Protein AF-0000000085034088 (afdb_homodimer)

pLDDT: mean 93.65, std 6.43, range [59.09, 98.88]

Radius of gyration: 24.44 Å; Cα contacts (8 Å, |Δi|>4): 1075; chains: 2; bounding box: 48×72×60 Å

Secondary structure (DSSP, 8-state):
-EEEEEEEEEETTEEEEEEEEEE-TT-EEEEE--TTSSHHHHHHHHHTSS--SS--EEETTEEGGGS-HHHHHHHEEEE-S----SS--BHHHHHHGGGGGGS-TTPPP-HHHHHHHHHHHHHTT-GGGTTSBGGG--HHHHHHHHHHHHHTT--SEEEESSTTTT--HHHHHHHHHHHHHHHHHH--EEEEEES-HHHHHHH-SEEEEEETTEEEEEE-HHHH--HHHHHHHHT--EEEEEETTEEEEEE--/-EEEEEEEEEETTEEEEEEEEEE-TT-EEEEE--TTSSHHHHHHHHHTSS--SS--EEETTEEGGGS-HHHHHHHEEEE-S-----S--BHHHHHHGGGGGGS-TTPPP-HHHHHHHHHHHHHTT-GGGTTSBGGG--HHHHHHHHHHHHHTT--SEEEESSTTTT--HHHHHHHHHHHHHHHHHH--EEEEEES-HHHHHHH-SEEEEEETTEEEEEE-HHHH--HHHHHHHHT--EEEEEETTEEEEEE--

Organism: Pyrobaculum neutrophilum (strain DSM 2338 / JCM 9278 / NBRC 100436 / V24Sta) (NCBI:txid444157)

Foldseek 3Di:
DKWFFFFWDDDDPAIAGGATDGFFFLFEEEAEFDPPLCQVVVLCCQLPVGPTPDQGMDDPRHRLNVDDNLVSLLAEFEDADDDDDPDFDQLLVLLLCLCVSVDDPPDDDDPVSSVLLLVLCVLLPNSVSRGGTLVPDDLLRNLSSSQSSSCSSVHQEYEEEASCPPHDDVSLCSNLVSVSVCSNVSRHTYYYYDHDLQSNQVRGQKYFYGGRNYTPDIGGSVVQDAQVNCCVRVVFGWHWDDDPNTIDIGHDD/DKWFFQFWDDDDPAIAGGATDGFFFLFEEEAEFDPPLCQVVVLCCQLPVGPTPDQGMDDPRHRLNVDPNLVSLLAEFEDADDDDDPDFDQLLVLLLCLCVSVDDPPDDDDPVSSVLLLVLCVLLPNSVSRGGTLVPDDLLRNLSSSVSSSCSSVHQEYEEEASCPPHDDVSLCSNLVSVSVCSNVSRHTYYYYDHDLQSNQVRGQKYFYGGRNYTPDIGGSVVQDAQVNCCVRVVFGWHWDDDPNTIDIGHDD

Structure (mmCIF, N/CA/C/O backbone):
data_AF-0000000085034088-model_v1
#
loop_
_entity.id
_entity.type
_entity.pdbx_description
1 polymer 'ABC transporter related'
#
loop_
_atom_site.group_PDB
_atom_site.id
_atom_site.type_symbol
_atom_site.label_atom_id
_atom_site.label_alt_id
_atom_site.label_comp_id
_atom_site.label_asym_id
_atom_site.label_entity_id
_atom_site.label_seq_id
_atom_site.pdbx_PDB_ins_code
_atom_site.Cartn_x
_atom_site.Cartn_y
_atom_site.Cartn_z
_atom_site.occupancy
_atom_site.B_iso_or_equiv
_atom_site.auth_seq_id
_atom_site.auth_comp_id
_atom_site.auth_asym_id
_atom_site.auth_atom_id
_atom_site.pdbx_PDB_model_num
ATOM 1 N N . MET A 1 1 ? -2.65 24.438 17.75 1 92.06 1 MET A N 1
ATOM 2 C CA . MET A 1 1 ? -3.754 23.484 17.859 1 92.06 1 MET A CA 1
ATOM 3 C C . MET A 1 1 ? -4.715 23.641 16.688 1 92.06 1 MET A C 1
ATOM 5 O O . MET A 1 1 ? -5.078 24.75 16.312 1 92.06 1 MET A O 1
ATOM 9 N N . LEU A 1 2 ? -4.977 22.578 15.992 1 97.88 2 LEU A N 1
ATOM 10 C CA . LEU A 1 2 ? -5.996 22.531 14.945 1 97.88 2 LEU A CA 1
ATOM 11 C C . LEU A 1 2 ? -7.34 22.078 15.516 1 97.88 2 LEU A C 1
ATOM 13 O O . LEU A 1 2 ? -7.414 21.078 16.219 1 97.88 2 LEU A O 1
ATOM 17 N N . GLU A 1 3 ? -8.383 22.875 15.227 1 98.38 3 GLU A N 1
ATOM 18 C CA . GLU A 1 3 ? -9.734 22.531 15.641 1 98.38 3 GLU A CA 1
ATOM 19 C C . GLU A 1 3 ? -10.695 22.516 14.453 1 98.38 3 GLU A C 1
ATOM 21 O O . GLU A 1 3 ? -10.734 23.484 13.68 1 98.38 3 GLU A O 1
ATOM 26 N N . VAL A 1 4 ? -11.352 21.469 14.297 1 98.25 4 VAL A N 1
ATOM 27 C CA . VAL A 1 4 ? -12.422 21.328 13.32 1 98.25 4 VAL A CA 1
ATOM 28 C C . VAL A 1 4 ? -13.758 21.141 14.031 1 98.25 4 VAL A C 1
ATOM 30 O O . VAL A 1 4 ? -13.922 20.219 14.828 1 98.25 4 VAL A O 1
ATOM 33 N N . LYS A 1 5 ? -14.695 22.031 13.758 1 97.5 5 LYS A N 1
ATOM 34 C CA . LYS A 1 5 ? -15.969 22.016 14.484 1 97.5 5 LYS A CA 1
ATOM 35 C C . LYS A 1 5 ? -17.141 21.875 13.516 1 97.5 5 LYS A C 1
ATOM 37 O O . LYS A 1 5 ? -17.562 22.844 12.891 1 97.5 5 LYS A O 1
ATOM 42 N N . GLY A 1 6 ? -17.641 20.719 13.477 1 97.31 6 GLY A N 1
ATOM 43 C CA . GLY A 1 6 ? -18.875 20.484 12.727 1 97.31 6 GLY A CA 1
ATOM 44 C C . GLY A 1 6 ? -18.719 20.688 11.234 1 97.31 6 GLY A C 1
ATOM 45 O O . GLY A 1 6 ? -19.516 21.375 10.602 1 97.31 6 GLY A O 1
ATOM 46 N N . LEU A 1 7 ? -17.672 20.188 10.664 1 97.62 7 LEU A N 1
ATOM 47 C CA . LEU A 1 7 ? -17.422 20.344 9.242 1 97.62 7 LEU A CA 1
ATOM 48 C C . LEU A 1 7 ? -18.484 19.641 8.406 1 97.62 7 LEU A C 1
ATOM 50 O O . LEU A 1 7 ? -18.719 18.453 8.578 1 97.62 7 LEU A O 1
ATOM 54 N N . GLU A 1 8 ? -19.156 20.375 7.605 1 97.25 8 GLU A N 1
ATOM 55 C CA . GLU A 1 8 ? -20.172 19.891 6.672 1 97.25 8 GLU A CA 1
ATOM 56 C C . GLU A 1 8 ? -19.812 20.25 5.234 1 97.25 8 GLU A C 1
ATOM 58 O O . GLU A 1 8 ? -19.453 21.406 4.953 1 97.25 8 GLU A O 1
ATOM 63 N N . PHE A 1 9 ? -19.922 19.266 4.395 1 96.12 9 PHE A N 1
ATOM 64 C CA . PHE A 1 9 ? -19.625 19.453 2.979 1 96.12 9 PHE A CA 1
ATOM 65 C C . PHE A 1 9 ? -20.375 18.438 2.127 1 96.12 9 PHE A C 1
ATOM 67 O O . PHE A 1 9 ? -20.578 17.297 2.543 1 96.12 9 PHE A O 1
ATOM 74 N N . SER A 1 10 ? -20.844 18.922 0.983 1 94.06 10 SER A N 1
ATOM 75 C CA . SER A 1 10 ? -21.531 18 0.082 1 94.06 10 SER A CA 1
ATOM 76 C C . SER A 1 10 ? -21.062 18.188 -1.359 1 94.06 10 SER A C 1
ATOM 78 O O . SER A 1 10 ? -20.797 19.312 -1.784 1 94.06 10 SER A O 1
ATOM 80 N N . TYR A 1 11 ? -20.875 17.141 -2.008 1 88.19 11 TYR A N 1
ATOM 81 C CA . TYR A 1 11 ? -20.609 17.109 -3.443 1 88.19 11 TYR A CA 1
ATOM 82 C C . TYR A 1 11 ? -21.328 15.922 -4.094 1 88.19 11 TYR A C 1
ATOM 84 O O . TYR A 1 11 ? -21.031 14.766 -3.783 1 88.19 11 TYR A O 1
ATOM 92 N N . GLY A 1 12 ? -22.172 16.25 -5.051 1 89.25 12 GLY A N 1
ATOM 93 C CA . GLY A 1 12 ? -23.016 15.211 -5.598 1 89.25 12 GLY A CA 1
ATOM 94 C C . GLY A 1 12 ? -23.781 14.438 -4.531 1 89.25 12 GLY A C 1
ATOM 95 O O . GLY A 1 12 ? -24.484 15.039 -3.719 1 89.25 12 GLY A O 1
ATOM 96 N N . GLU A 1 13 ? -23.469 13.047 -4.543 1 89.81 13 GLU A N 1
ATOM 97 C CA . GLU A 1 13 ? -24.156 12.188 -3.59 1 89.81 13 GLU A CA 1
ATOM 98 C C . GLU A 1 13 ? -23.328 11.977 -2.33 1 89.81 13 GLU A C 1
ATOM 100 O O . GLU A 1 13 ? -23.797 11.375 -1.361 1 89.81 13 GLU A O 1
ATOM 105 N N . PHE A 1 14 ? -22.203 12.477 -2.32 1 91.31 14 PHE A N 1
ATOM 106 C CA . PHE A 1 14 ? -21.328 12.273 -1.177 1 91.31 14 PHE A CA 1
ATOM 107 C C . PHE A 1 14 ? -21.406 13.445 -0.208 1 91.31 14 PHE A C 1
ATOM 109 O O . PHE A 1 14 ? -21.438 14.609 -0.629 1 91.31 14 PHE A O 1
ATOM 116 N N . THR A 1 15 ? -21.5 13.141 1.17 1 95.31 15 THR A N 1
ATOM 117 C CA . THR A 1 15 ? -21.656 14.188 2.18 1 95.31 15 THR A CA 1
ATOM 118 C C . THR A 1 15 ? -20.719 13.93 3.363 1 95.31 15 THR A C 1
ATOM 120 O O . THR A 1 15 ? -20.578 12.781 3.801 1 95.31 15 THR A O 1
ATOM 123 N N . ILE A 1 16 ? -20.031 14.906 3.744 1 96.5 16 ILE A N 1
ATOM 124 C CA . ILE A 1 16 ? -19.359 14.953 5.043 1 96.5 16 ILE A CA 1
ATOM 125 C C . ILE A 1 16 ? -20.297 15.547 6.086 1 96.5 16 ILE A C 1
ATOM 127 O O . ILE A 1 16 ? -20.844 16.641 5.891 1 96.5 16 ILE A O 1
ATOM 131 N N . SER A 1 17 ? -20.453 14.797 7.176 1 96.31 17 SER A N 1
ATOM 132 C CA . SER A 1 17 ? -21.5 15.195 8.109 1 96.31 17 SER A CA 1
ATOM 133 C C . SER A 1 17 ? -20.938 15.422 9.508 1 96.31 17 SER A C 1
ATOM 135 O O . SER A 1 17 ? -20.734 14.469 10.266 1 96.31 17 SER A O 1
ATOM 137 N N . GLY A 1 18 ? -20.781 16.703 9.859 1 95.94 18 GLY A N 1
ATOM 138 C CA . GLY A 1 18 ? -20.562 17.141 11.234 1 95.94 18 GLY A CA 1
ATOM 139 C C . GLY A 1 18 ? -19.25 16.641 11.812 1 95.94 18 GLY A C 1
ATOM 140 O O . GLY A 1 18 ? -19.188 16.188 12.961 1 95.94 18 GLY A O 1
ATOM 141 N N . VAL A 1 19 ? -18.234 16.656 11.062 1 97.19 19 VAL A N 1
ATOM 142 C CA . VAL A 1 19 ? -16.938 16.172 11.508 1 97.19 19 VAL A CA 1
ATOM 143 C C . VAL A 1 19 ? -16.344 17.141 12.531 1 97.19 19 VAL A C 1
ATOM 145 O O . VAL A 1 19 ? -16.281 18.359 12.281 1 97.19 19 VAL A O 1
ATOM 148 N N . THR A 1 20 ? -16 16.656 13.727 1 98.25 20 THR A N 1
ATOM 149 C CA . THR A 1 20 ? -15.469 17.469 14.828 1 98.25 20 THR A CA 1
ATOM 150 C C . THR A 1 20 ? -14.289 16.75 15.492 1 98.25 20 THR A C 1
ATOM 152 O O . THR A 1 20 ? -14.398 15.586 15.875 1 98.25 20 THR A O 1
ATOM 155 N N . PHE A 1 21 ? -13.203 17.391 15.555 1 98.19 21 PHE A N 1
ATOM 156 C CA . PHE A 1 21 ? -12.031 16.891 16.266 1 98.19 21 PHE A CA 1
ATOM 157 C C . PHE A 1 21 ? -10.984 17.984 16.422 1 98.19 21 PHE A C 1
ATOM 159 O O . PHE A 1 21 ? -11.164 19.109 15.922 1 98.19 21 PHE A O 1
ATOM 166 N N . SER A 1 22 ? -9.938 17.703 17.141 1 98.44 22 SER A N 1
ATOM 167 C CA . SER A 1 22 ? -8.82 18.625 17.297 1 98.44 22 SER A CA 1
ATOM 168 C C . SER A 1 22 ? -7.488 17.875 17.25 1 98.44 22 SER A C 1
ATOM 170 O O . SER A 1 22 ? -7.438 16.656 17.453 1 98.44 22 SER A O 1
ATOM 172 N N . VAL A 1 23 ? -6.492 18.562 16.938 1 98.56 23 VAL A N 1
ATOM 173 C CA . VAL A 1 23 ? -5.117 18.078 16.938 1 98.56 23 VAL A CA 1
ATOM 174 C C . VAL A 1 23 ? -4.223 19.062 17.672 1 98.56 23 VAL A C 1
ATOM 176 O O . VAL A 1 23 ? -4.152 20.25 17.312 1 98.56 23 VAL A O 1
ATOM 179 N N . GLY A 1 24 ? -3.549 18.578 18.656 1 98.19 24 GLY A N 1
ATOM 180 C CA . GLY A 1 24 ? -2.715 19.438 19.469 1 98.19 24 GLY A CA 1
ATOM 181 C C . GLY A 1 24 ? -1.344 19.688 18.875 1 98.19 24 GLY A C 1
ATOM 182 O O . GLY A 1 24 ? -0.958 19.047 17.906 1 98.19 24 GLY A O 1
ATOM 183 N N . LYS A 1 25 ? -0.638 20.672 19.531 1 97.38 25 LYS A N 1
ATOM 184 C CA . LYS A 1 25 ? 0.746 20.938 19.141 1 97.38 25 LYS A CA 1
ATOM 185 C C . LYS A 1 25 ? 1.624 19.703 19.375 1 97.38 25 LYS A C 1
ATOM 187 O O . LYS A 1 25 ? 1.52 19.062 20.422 1 97.38 25 LYS A O 1
ATOM 192 N N . GLY A 1 26 ? 2.412 19.375 18.359 1 97.75 26 GLY A N 1
ATOM 193 C CA . GLY A 1 26 ? 3.316 18.25 18.484 1 97.75 26 GLY A CA 1
ATOM 194 C C . GLY A 1 26 ? 2.607 16.906 18.406 1 97.75 26 GLY A C 1
ATOM 195 O O . GLY A 1 26 ? 3.23 15.859 18.594 1 97.75 26 GLY A O 1
ATOM 196 N N . GLU A 1 27 ? 1.315 16.953 18.156 1 98.44 27 GLU A N 1
ATOM 197 C CA . GLU A 1 27 ? 0.504 15.742 18.094 1 98.44 27 GLU A CA 1
ATOM 198 C C . GLU A 1 27 ? 0.376 15.25 16.656 1 98.44 27 GLU A C 1
ATOM 200 O O . GLU A 1 27 ? 0.223 16.047 15.727 1 98.44 27 GLU A O 1
ATOM 205 N N . VAL A 1 28 ? 0.498 13.953 16.453 1 98.69 28 VAL A N 1
ATOM 206 C CA . VAL A 1 28 ? 0.235 13.328 15.164 1 98.69 28 VAL A CA 1
ATOM 207 C C . VAL A 1 28 ? -1.131 12.641 15.195 1 98.69 28 VAL A C 1
ATOM 209 O O . VAL A 1 28 ? -1.329 11.664 15.922 1 98.69 28 VAL A O 1
ATOM 212 N N . ALA A 1 29 ? -2.057 13.156 14.43 1 98.88 29 ALA A N 1
ATOM 213 C CA . ALA A 1 29 ? -3.377 12.555 14.273 1 98.88 29 ALA A CA 1
ATOM 214 C C . ALA A 1 29 ? -3.539 11.938 12.883 1 98.88 29 ALA A C 1
ATOM 216 O O . ALA A 1 29 ? -2.998 12.453 11.906 1 98.88 29 ALA A O 1
ATOM 217 N N . VAL A 1 30 ? -4.309 10.844 12.836 1 98.81 30 VAL A N 1
ATOM 218 C CA . VAL A 1 30 ? -4.535 10.148 11.57 1 98.81 30 VAL A CA 1
ATOM 219 C C . VAL A 1 30 ? -6.035 10.047 11.297 1 98.81 30 VAL A C 1
ATOM 221 O O . VAL A 1 30 ? -6.797 9.602 12.164 1 98.81 30 VAL A O 1
ATOM 224 N N . LEU A 1 31 ? -6.465 10.609 10.164 1 98.75 31 LEU A N 1
ATOM 225 C CA . LEU A 1 31 ? -7.75 10.195 9.609 1 98.75 31 LEU A CA 1
ATOM 226 C C . LEU A 1 31 ? -7.668 8.797 9.023 1 98.75 31 LEU A C 1
ATOM 228 O O . LEU A 1 31 ? -7.004 8.578 8.008 1 98.75 31 LEU A O 1
ATOM 232 N N . LEU A 1 32 ? -8.352 7.848 9.641 1 98.62 32 LEU A N 1
ATOM 233 C CA . LEU A 1 32 ? -8.281 6.441 9.258 1 98.62 32 LEU A CA 1
ATOM 234 C C . LEU A 1 32 ? -9.602 5.98 8.641 1 98.62 32 LEU A C 1
ATOM 236 O O . LEU A 1 32 ? -10.672 6.297 9.148 1 98.62 32 LEU A O 1
ATOM 240 N N . GLY A 1 33 ? -9.57 5.262 7.613 1 97.5 33 GLY A N 1
ATOM 241 C CA . GLY A 1 33 ? -10.734 4.715 6.941 1 97.5 33 GLY A CA 1
ATOM 242 C C . GLY A 1 33 ? -10.422 4.156 5.566 1 97.5 33 GLY A C 1
ATOM 243 O O . GLY A 1 33 ? -9.32 4.34 5.051 1 97.5 33 GLY A O 1
ATOM 244 N N . PRO A 1 34 ? -11.352 3.477 4.973 1 96.19 34 PRO A N 1
ATOM 245 C CA . PRO A 1 34 ? -11.141 2.916 3.637 1 96.19 34 PRO A CA 1
ATOM 246 C C . PRO A 1 34 ? -11.125 3.984 2.545 1 96.19 34 PRO A C 1
ATOM 248 O O . PRO A 1 34 ? -11.383 5.16 2.824 1 96.19 34 PRO A O 1
ATOM 251 N N . ASN A 1 35 ? -10.711 3.531 1.359 1 93.25 35 ASN A N 1
ATOM 252 C CA . ASN A 1 35 ? -10.805 4.445 0.225 1 93.25 35 ASN A CA 1
ATOM 253 C C . ASN A 1 35 ? -12.242 4.902 -0.012 1 93.25 35 ASN A C 1
ATOM 255 O O . ASN A 1 35 ? -13.172 4.109 0.115 1 93.25 35 ASN A O 1
ATOM 259 N N . GLY A 1 36 ? -12.43 6.125 -0.262 1 92.56 36 GLY A N 1
ATOM 260 C CA . GLY A 1 36 ? -13.742 6.668 -0.559 1 92.56 36 GLY A CA 1
ATOM 261 C C . GLY A 1 36 ? -14.508 7.09 0.682 1 92.56 36 GLY A C 1
ATOM 262 O O . GLY A 1 36 ? -15.648 7.547 0.588 1 92.56 36 GLY A O 1
ATOM 263 N N . SER A 1 37 ? -13.898 7.023 1.816 1 96 37 SER A N 1
ATOM 264 C CA . SER A 1 37 ? -14.609 7.312 3.055 1 96 37 SER A CA 1
ATOM 265 C C . SER A 1 37 ? -14.742 8.812 3.279 1 96 37 SER A C 1
ATOM 267 O O . SER A 1 37 ? -15.523 9.258 4.125 1 96 37 SER A O 1
ATOM 269 N N . GLY A 1 38 ? -13.961 9.602 2.605 1 96.31 38 GLY A N 1
ATOM 270 C CA . GLY A 1 38 ? -14.055 11.047 2.725 1 96.31 38 GLY A CA 1
ATOM 271 C C . GLY A 1 38 ? -12.82 11.68 3.328 1 96.31 38 GLY A C 1
ATOM 272 O O . GLY A 1 38 ? -12.758 12.898 3.512 1 96.31 38 GLY A O 1
ATOM 273 N N . LYS A 1 39 ? -11.781 10.914 3.621 1 97.44 39 LYS A N 1
ATOM 274 C CA . LYS A 1 39 ? -10.586 11.406 4.293 1 97.44 39 LYS A CA 1
ATOM 275 C C . LYS A 1 39 ? -9.961 12.562 3.525 1 97.44 39 LYS A C 1
ATOM 277 O O . LYS A 1 39 ? -9.688 13.625 4.098 1 97.44 39 LYS A O 1
ATOM 282 N N . THR A 1 40 ? -9.766 12.375 2.207 1 96.12 40 THR A N 1
ATOM 283 C CA . THR A 1 40 ? -9.172 13.391 1.35 1 96.12 40 THR A CA 1
ATOM 284 C C . THR A 1 40 ? -10.07 14.625 1.281 1 96.12 40 THR A C 1
ATOM 286 O O . THR A 1 40 ? -9.578 15.758 1.319 1 96.12 40 THR A O 1
ATOM 289 N N . THR A 1 41 ? -11.367 14.43 1.207 1 96.38 41 THR A N 1
ATOM 290 C CA . THR A 1 41 ? -12.328 15.531 1.177 1 96.38 41 THR A CA 1
ATOM 291 C C . THR A 1 41 ? -12.25 16.344 2.461 1 96.38 41 THR A C 1
ATOM 293 O O . THR A 1 41 ? -12.234 17.578 2.418 1 96.38 41 THR A O 1
ATOM 296 N N . ILE A 1 42 ? -12.164 15.641 3.568 1 97.75 42 ILE A N 1
ATOM 297 C CA . ILE A 1 42 ? -12.062 16.312 4.859 1 97.75 42 ILE A CA 1
ATOM 298 C C . ILE A 1 42 ? -10.781 17.141 4.906 1 97.75 42 ILE A C 1
ATOM 300 O O . ILE A 1 42 ? -10.812 18.312 5.281 1 97.75 42 ILE A O 1
ATOM 304 N N . LEU A 1 43 ? -9.672 16.578 4.488 1 97.12 43 LEU A N 1
ATOM 305 C CA . LEU A 1 43 ? -8.383 17.25 4.512 1 97.12 43 LEU A CA 1
ATOM 306 C C . LEU A 1 43 ? -8.414 18.5 3.625 1 97.12 43 LEU A C 1
ATOM 308 O O . LEU A 1 43 ? -7.957 19.562 4.035 1 97.12 43 LEU A O 1
ATOM 312 N N . LYS A 1 44 ? -8.977 18.406 2.445 1 95.94 44 LYS A N 1
ATOM 313 C CA . LYS A 1 44 ? -9.07 19.516 1.506 1 95.94 44 LYS A CA 1
ATOM 314 C C . LYS A 1 44 ? -9.992 20.609 2.043 1 95.94 44 LYS A C 1
ATOM 316 O O . LYS A 1 44 ? -9.742 21.797 1.833 1 95.94 44 LYS A O 1
ATOM 321 N N . ALA A 1 45 ? -11.055 20.188 2.684 1 96.62 45 ALA A N 1
ATOM 322 C CA . ALA A 1 45 ? -11.969 21.156 3.293 1 96.62 45 ALA A CA 1
ATOM 323 C C . ALA A 1 45 ? -11.281 21.922 4.422 1 96.62 45 ALA A C 1
ATOM 325 O O . ALA A 1 45 ? -11.477 23.125 4.559 1 96.62 45 ALA A O 1
ATOM 326 N N . ILE A 1 46 ? -10.523 21.188 5.168 1 97.06 46 ILE A N 1
ATOM 327 C CA . ILE A 1 46 ? -9.781 21.828 6.25 1 97.06 46 ILE A CA 1
ATOM 328 C C . ILE A 1 46 ? -8.812 22.859 5.672 1 97.06 46 ILE A C 1
ATOM 330 O O . ILE A 1 46 ? -8.766 24 6.137 1 97.06 46 ILE A O 1
ATOM 334 N N . TYR A 1 47 ? -8.109 22.484 4.676 1 94.81 47 TYR A N 1
ATOM 335 C CA . TYR A 1 47 ? -7.105 23.359 4.082 1 94.81 47 TYR A CA 1
ATOM 336 C C . TYR A 1 47 ? -7.754 24.516 3.342 1 94.81 47 TYR A C 1
ATOM 338 O O . TYR A 1 47 ? -7.117 25.547 3.105 1 94.81 47 TYR A O 1
ATOM 346 N N . GLY A 1 48 ? -8.992 24.344 2.883 1 93.75 48 GLY A N 1
ATOM 347 C CA . GLY A 1 48 ? -9.734 25.406 2.217 1 93.75 48 GLY A CA 1
ATOM 348 C C . GLY A 1 48 ? -9.758 25.25 0.706 1 93.75 48 GLY A C 1
ATOM 349 O O . GLY A 1 48 ? -10.156 26.172 -0.007 1 93.75 48 GLY A O 1
ATOM 350 N N . LEU A 1 49 ? -9.273 24.141 0.219 1 92.81 49 LEU A N 1
ATOM 351 C CA . LEU A 1 49 ? -9.391 23.859 -1.208 1 92.81 49 LEU A CA 1
ATOM 352 C C . LEU A 1 49 ? -10.836 23.547 -1.585 1 92.81 49 LEU A C 1
ATOM 354 O O . LEU A 1 49 ? -11.227 23.703 -2.744 1 92.81 49 LEU A O 1
ATOM 358 N N . LEU A 1 50 ? -11.562 22.984 -0.65 1 93.5 50 LEU A N 1
ATOM 359 C CA . LEU A 1 50 ? -13.008 22.812 -0.732 1 93.5 50 LEU A CA 1
ATOM 360 C C . LEU A 1 50 ? -13.711 23.688 0.3 1 93.5 50 LEU A C 1
ATOM 362 O O . LEU A 1 50 ? -13.242 23.828 1.43 1 93.5 50 LEU A O 1
ATOM 366 N N . LYS A 1 51 ? -14.82 24.266 -0.031 1 91.56 51 LYS A N 1
ATOM 367 C CA . LYS A 1 51 ? -15.508 25.203 0.848 1 91.56 51 LYS A CA 1
ATOM 368 C C . LYS A 1 51 ? -16.625 24.516 1.616 1 91.56 51 LYS A C 1
ATOM 370 O O . LYS A 1 51 ? -17.656 24.156 1.038 1 91.56 51 LYS A O 1
ATOM 375 N N . PRO A 1 52 ? -16.453 24.359 2.859 1 93.12 52 PRO A N 1
ATOM 376 C CA . PRO A 1 52 ? -17.531 23.812 3.664 1 93.12 52 PRO A CA 1
ATOM 377 C C . PRO A 1 52 ? -18.734 24.75 3.766 1 93.12 52 PRO A C 1
ATOM 379 O O . PRO A 1 52 ? -18.656 25.906 3.34 1 93.12 52 PRO A O 1
ATOM 382 N N . ARG A 1 53 ? -19.812 24.25 4.309 1 89.94 53 ARG A N 1
ATOM 383 C CA . ARG A 1 53 ? -21.047 25 4.438 1 89.94 53 ARG A CA 1
ATOM 384 C C . ARG A 1 53 ? -20.859 26.219 5.336 1 89.94 53 ARG A C 1
ATOM 386 O O . ARG A 1 53 ? -21.438 27.281 5.082 1 89.94 53 ARG A O 1
ATOM 393 N N . ALA A 1 54 ? -20.094 26.047 6.402 1 91.12 54 ALA A N 1
ATOM 394 C CA . ALA A 1 54 ? -19.781 27.125 7.348 1 91.12 54 ALA A CA 1
ATOM 395 C C . ALA A 1 54 ? -18.328 27.062 7.781 1 91.12 54 ALA A C 1
ATOM 397 O O . ALA A 1 54 ? -17.656 26.047 7.625 1 91.12 54 ALA A O 1
ATOM 398 N N . ARG A 1 55 ? -17.906 28.234 8.203 1 92 55 ARG A N 1
ATOM 399 C CA . ARG A 1 55 ? -16.578 28.25 8.789 1 92 55 ARG A CA 1
ATOM 400 C C . ARG A 1 55 ? -16.5 27.344 10.016 1 92 55 ARG A C 1
ATOM 402 O O . ARG A 1 55 ? -17.375 27.406 10.883 1 92 55 ARG A O 1
ATOM 409 N N . CYS A 1 56 ? -15.516 26.469 10.016 1 96 56 CYS A N 1
ATOM 410 C CA . CYS A 1 56 ? -15.531 25.469 11.078 1 96 56 CYS A CA 1
ATOM 411 C C . CYS A 1 56 ? -14.109 25.031 11.422 1 96 56 CYS A C 1
ATOM 413 O O . CYS A 1 56 ? -13.922 24.047 12.148 1 96 56 CYS A O 1
ATOM 415 N N . VAL A 1 57 ? -13.117 25.672 10.891 1 97.88 57 VAL A N 1
ATOM 416 C CA . VAL A 1 57 ? -11.734 25.281 11.125 1 97.88 57 VAL A CA 1
ATOM 417 C C . VAL A 1 57 ? -10.992 26.422 11.836 1 97.88 57 VAL A C 1
ATOM 419 O O . VAL A 1 57 ? -11.031 27.562 11.391 1 97.88 57 VAL A O 1
ATOM 422 N N . TYR A 1 58 ? -10.328 26.062 12.867 1 97.62 58 TYR A N 1
ATOM 423 C CA . TYR A 1 58 ? -9.602 27.047 13.68 1 97.62 58 TYR A CA 1
ATOM 424 C C . TYR A 1 58 ? -8.172 26.578 13.945 1 97.62 58 TYR A C 1
ATOM 426 O O . TYR A 1 58 ? -7.938 25.391 14.18 1 97.62 58 TYR A O 1
ATOM 434 N N . VAL A 1 59 ? -7.246 27.469 13.914 1 97 59 VAL A N 1
ATOM 435 C CA . VAL A 1 59 ? -5.852 27.234 14.273 1 97 59 VAL A CA 1
ATOM 436 C C . VAL A 1 59 ? -5.426 28.203 15.375 1 97 59 VAL A C 1
ATOM 438 O O . VAL A 1 59 ? -5.48 29.422 15.188 1 97 59 VAL A O 1
ATOM 441 N N . ASP A 1 60 ? -5.098 27.672 16.438 1 94.06 60 ASP A N 1
ATOM 442 C CA . ASP A 1 60 ? -4.777 28.453 17.625 1 94.06 60 ASP A CA 1
ATOM 443 C C . ASP A 1 60 ? -5.887 29.453 17.938 1 94.06 60 ASP A C 1
ATOM 445 O O . ASP A 1 60 ? -5.625 30.641 18.172 1 94.06 60 ASP A O 1
ATOM 449 N N . GLY A 1 61 ? -7.07 28.984 17.719 1 92.38 61 GLY A N 1
ATOM 450 C CA . GLY A 1 61 ? -8.234 29.766 18.109 1 92.38 61 GLY A CA 1
ATOM 451 C C . GLY A 1 61 ? -8.703 30.719 17.016 1 92.38 61 GLY A C 1
ATOM 452 O O . GLY A 1 61 ? -9.805 31.266 17.094 1 92.38 61 GLY A O 1
ATOM 453 N N . ALA A 1 62 ? -7.871 30.969 16.078 1 93.19 62 ALA A N 1
ATOM 454 C CA . ALA A 1 62 ? -8.219 31.891 15 1 93.19 62 ALA A CA 1
ATOM 455 C C . ALA A 1 62 ? -8.945 31.172 13.867 1 93.19 62 ALA A C 1
ATOM 457 O O . ALA A 1 62 ? -8.594 30.047 13.516 1 93.19 62 ALA A O 1
ATOM 458 N N . ASP A 1 63 ? -9.922 31.859 13.32 1 95.62 63 ASP A N 1
ATOM 459 C CA . ASP A 1 63 ? -10.68 31.312 12.195 1 95.62 63 ASP A CA 1
ATOM 460 C C . ASP A 1 63 ? -9.789 31.141 10.969 1 95.62 63 ASP A C 1
ATOM 462 O O . ASP A 1 63 ? -9.445 32.125 10.305 1 95.62 63 ASP A O 1
ATOM 466 N N . PHE A 1 64 ? -9.508 29.938 10.648 1 95.88 64 PHE A N 1
ATOM 467 C CA . PHE A 1 64 ? -8.57 29.594 9.578 1 95.88 64 PHE A CA 1
ATOM 468 C C . PHE A 1 64 ? -9.156 29.938 8.219 1 95.88 64 PHE A C 1
ATOM 470 O O . PHE A 1 64 ? -8.461 30.469 7.348 1 95.88 64 PHE A O 1
ATOM 477 N N . HIS A 1 65 ? -10.406 29.75 8.008 1 93.69 65 HIS A N 1
ATOM 478 C CA . HIS A 1 65 ? -11.055 29.906 6.711 1 93.69 65 HIS A CA 1
ATOM 479 C C . HIS A 1 65 ? -11.266 31.375 6.379 1 93.69 65 HIS A C 1
ATOM 481 O O . HIS A 1 65 ? -11.523 31.734 5.227 1 93.69 65 HIS A O 1
ATOM 487 N N . SER A 1 66 ? -11.195 32.219 7.336 1 93.19 66 SER A N 1
ATOM 488 C CA . SER A 1 66 ? -11.398 33.656 7.098 1 93.19 66 SER A CA 1
ATOM 489 C C . SER A 1 66 ? -10.125 34.312 6.574 1 93.19 66 SER A C 1
ATOM 491 O O . SER A 1 66 ? -10.164 35.406 6.059 1 93.19 66 SER A O 1
ATOM 493 N N . LEU A 1 67 ? -9.047 33.594 6.707 1 92.31 67 LEU A N 1
ATOM 494 C CA . LEU A 1 67 ? -7.758 34.156 6.293 1 92.31 67 LEU A CA 1
ATOM 495 C C . LEU A 1 67 ? -7.605 34.094 4.777 1 92.31 67 LEU A C 1
ATOM 497 O O . LEU A 1 67 ? -8.102 33.156 4.133 1 92.31 67 LEU A O 1
ATOM 501 N N . PRO A 1 68 ? -6.898 35.125 4.25 1 89.5 68 PRO A N 1
ATOM 502 C CA . PRO A 1 68 ? -6.523 35 2.84 1 89.5 68 PRO A CA 1
ATOM 503 C C . PRO A 1 68 ? -5.633 33.781 2.578 1 89.5 68 PRO A C 1
ATOM 505 O O . PRO A 1 68 ? -4.93 33.312 3.479 1 89.5 68 PRO A O 1
ATOM 508 N N . PHE A 1 69 ? -5.676 33.312 1.381 1 86.06 69 PHE A N 1
ATOM 509 C CA . PHE A 1 69 ? -4.965 32.094 1.001 1 86.06 69 PHE A CA 1
ATOM 510 C C . PHE A 1 69 ? -3.482 32.219 1.334 1 86.06 69 PHE A C 1
ATOM 512 O O . PHE A 1 69 ? -2.873 31.25 1.815 1 86.06 69 PHE A O 1
ATOM 519 N N . ARG A 1 70 ? -2.914 33.344 1.114 1 87.69 70 ARG A N 1
ATOM 520 C CA . ARG A 1 70 ? -1.497 33.562 1.387 1 87.69 70 ARG A CA 1
ATOM 521 C C . ARG A 1 70 ? -1.174 33.312 2.855 1 87.69 70 ARG A C 1
ATOM 523 O O . ARG A 1 70 ? -0.177 32.656 3.172 1 87.69 70 ARG A O 1
ATOM 530 N N . ARG A 1 71 ? -2.006 33.781 3.693 1 90 71 ARG A N 1
ATOM 531 C CA . ARG A 1 71 ? -1.799 33.594 5.125 1 90 71 ARG A CA 1
ATOM 532 C C . ARG A 1 71 ? -2.072 32.125 5.539 1 90 71 ARG A C 1
ATOM 534 O O . ARG A 1 71 ? -1.344 31.578 6.355 1 90 71 ARG A O 1
ATOM 541 N N . ARG A 1 72 ? -3.08 31.5 4.984 1 90.81 72 ARG A N 1
ATOM 542 C CA . ARG A 1 72 ? -3.396 30.094 5.27 1 90.81 72 ARG A CA 1
ATOM 543 C C . ARG A 1 72 ? -2.232 29.188 4.902 1 90.81 72 ARG A C 1
ATOM 545 O O . ARG A 1 72 ? -1.885 28.281 5.66 1 90.81 72 ARG A O 1
ATOM 552 N N . SER A 1 73 ? -1.645 29.5 3.793 1 89.81 73 SER A N 1
ATOM 553 C CA . SER A 1 73 ? -0.557 28.672 3.287 1 89.81 73 SER A CA 1
ATOM 554 C C . SER A 1 73 ? 0.691 28.812 4.152 1 89.81 73 SER A C 1
ATOM 556 O O . SER A 1 73 ? 1.56 27.938 4.145 1 89.81 73 SER A O 1
ATOM 558 N N . GLN A 1 74 ? 0.798 29.844 4.859 1 90.69 74 GLN A N 1
ATOM 559 C CA . GLN A 1 74 ? 1.903 30.047 5.793 1 90.69 74 GLN A CA 1
ATOM 560 C C . GLN A 1 74 ? 1.644 29.312 7.113 1 90.69 74 GLN A C 1
ATOM 562 O O . GLN A 1 74 ? 2.578 28.844 7.762 1 90.69 74 GLN A O 1
ATOM 567 N N . LEU A 1 75 ? 0.406 29.266 7.438 1 93.75 75 LEU A N 1
ATOM 568 C CA . LEU A 1 75 ? 0.018 28.703 8.719 1 93.75 75 LEU A CA 1
ATOM 569 C C . LEU A 1 75 ? -0.079 27.172 8.633 1 93.75 75 LEU A C 1
ATOM 571 O O . LEU A 1 75 ? 0.16 26.484 9.617 1 93.75 75 LEU A O 1
ATOM 575 N N . ALA A 1 76 ? -0.483 26.703 7.449 1 95.88 76 ALA A N 1
ATOM 576 C CA . ALA A 1 76 ? -0.669 25.266 7.266 1 95.88 76 ALA A CA 1
ATOM 577 C C . ALA A 1 76 ? 0.038 24.781 6.008 1 95.88 76 ALA A C 1
ATOM 579 O O . ALA A 1 76 ? -0.164 25.328 4.922 1 95.88 76 ALA A O 1
ATOM 580 N N . GLY A 1 77 ? 0.928 23.781 6.219 1 95.88 77 GLY A N 1
ATOM 581 C CA . GLY A 1 77 ? 1.479 23.078 5.074 1 95.88 77 GLY A CA 1
ATOM 582 C C . GLY A 1 77 ? 0.592 21.938 4.59 1 95.88 77 GLY A C 1
ATOM 583 O O . GLY A 1 77 ? 0.001 21.219 5.391 1 95.88 77 GLY A O 1
ATOM 584 N N . TYR A 1 78 ? 0.46 21.844 3.275 1 95.06 78 TYR A N 1
ATOM 585 C CA . TYR A 1 78 ? -0.349 20.797 2.658 1 95.06 78 TYR A CA 1
ATOM 586 C C . TYR A 1 78 ? 0.47 19.984 1.656 1 95.06 78 TYR A C 1
ATOM 588 O O . TYR A 1 78 ? 1.126 20.562 0.781 1 95.06 78 TYR A O 1
ATOM 596 N N . VAL A 1 79 ? 0.494 18.672 1.882 1 95.81 79 VAL A N 1
ATOM 597 C CA . VAL A 1 79 ? 1.139 17.75 0.946 1 95.81 79 VAL A CA 1
ATOM 598 C C . VAL A 1 79 ? 0.102 16.797 0.361 1 95.81 79 VAL A C 1
ATOM 600 O O . VAL A 1 79 ? -0.405 15.914 1.061 1 95.81 79 VAL A O 1
ATOM 603 N N . PRO A 1 80 ? -0.185 16.844 -0.968 1 93.69 80 PRO A N 1
ATOM 604 C CA . PRO A 1 80 ? -1.181 15.977 -1.597 1 93.69 80 PRO A CA 1
ATOM 605 C C . PRO A 1 80 ? -0.644 14.578 -1.879 1 93.69 80 PRO A C 1
ATOM 607 O O . PRO A 1 80 ? 0.562 14.344 -1.767 1 93.69 80 PRO A O 1
ATOM 610 N N . GLN A 1 81 ? -1.54 13.617 -2.111 1 84.12 81 GLN A N 1
ATOM 611 C CA . GLN A 1 81 ? -1.196 12.227 -2.395 1 84.12 81 GLN A CA 1
ATOM 612 C C . GLN A 1 81 ? -0.353 12.117 -3.662 1 84.12 81 GLN A C 1
ATOM 614 O O . GLN A 1 81 ? 0.65 11.398 -3.688 1 84.12 81 GLN A O 1
ATOM 619 N N . SER A 1 82 ? -0.794 12.57 -4.809 1 73.19 82 SER A N 1
ATOM 620 C CA . SER A 1 82 ? -0.069 12.453 -6.07 1 73.19 82 SER A CA 1
ATOM 621 C C . SER A 1 82 ? 0.69 13.734 -6.395 1 73.19 82 SER A C 1
ATOM 623 O O . SER A 1 82 ? 0.207 14.828 -6.121 1 73.19 82 SER A O 1
ATOM 625 N N . HIS A 1 83 ? 2.014 13.484 -6.598 1 66.44 83 HIS A N 1
ATOM 626 C CA . HIS A 1 83 ? 2.764 14.617 -7.121 1 66.44 83 HIS A CA 1
ATOM 627 C C . HIS A 1 83 ? 3.762 14.172 -8.188 1 66.44 83 HIS A C 1
ATOM 629 O O . HIS A 1 83 ? 4.508 13.211 -7.98 1 66.44 83 HIS A O 1
ATOM 635 N N . HIS A 1 84 ? 3.535 14.5 -9.414 1 65.06 84 HIS A N 1
ATOM 636 C CA . HIS A 1 84 ? 4.559 14.219 -10.414 1 65.06 84 HIS A CA 1
ATOM 637 C C . HIS A 1 84 ? 5.184 15.5 -10.945 1 65.06 84 HIS A C 1
ATOM 639 O O . HIS A 1 84 ? 4.52 16.281 -11.633 1 65.06 84 HIS A O 1
ATOM 645 N N . PRO A 1 85 ? 6.301 15.758 -10.414 1 64.44 85 PRO A N 1
ATOM 646 C CA . PRO A 1 85 ? 6.883 16.953 -11.039 1 64.44 85 PRO A CA 1
ATOM 647 C C . PRO A 1 85 ? 7.344 16.688 -12.477 1 64.44 85 PRO A C 1
ATOM 649 O O . PRO A 1 85 ? 8.008 15.688 -12.742 1 64.44 85 PRO A O 1
ATOM 652 N N . PRO A 1 86 ? 6.961 17.469 -13.43 1 59.09 86 PRO A N 1
ATOM 653 C CA . PRO A 1 86 ? 7.238 17.219 -14.852 1 59.09 86 PRO A CA 1
ATOM 654 C C . PRO A 1 86 ? 8.695 17.469 -15.219 1 59.09 86 PRO A C 1
ATOM 656 O O . PRO A 1 86 ? 9.18 16.953 -16.219 1 59.09 86 PRO A O 1
ATOM 659 N N . PHE A 1 87 ? 9.492 18.297 -14.5 1 69.62 87 PHE A N 1
ATOM 660 C CA . PHE A 1 87 ? 10.805 18.703 -14.977 1 69.62 87 PHE A CA 1
ATOM 661 C C . PHE A 1 87 ? 11.891 18.312 -13.984 1 69.62 87 PHE A C 1
ATOM 663 O O . PHE A 1 87 ? 11.625 18.203 -12.781 1 69.62 87 PHE A O 1
ATOM 670 N N . PRO A 1 88 ? 13.125 18.047 -14.445 1 82.62 88 PRO A N 1
ATOM 671 C CA . PRO A 1 88 ? 14.258 17.594 -13.625 1 82.62 88 PRO A CA 1
ATOM 672 C C . PRO A 1 88 ? 14.867 18.719 -12.797 1 82.62 88 PRO A C 1
ATOM 674 O O . PRO A 1 88 ? 16.062 19.016 -12.938 1 82.62 88 PRO A O 1
ATOM 677 N N . TYR A 1 89 ? 14.211 19.375 -11.922 1 89.25 89 TYR A N 1
ATOM 678 C CA . TYR A 1 89 ? 14.742 20.344 -10.969 1 89.25 89 TYR A CA 1
ATOM 679 C C . TYR A 1 89 ? 15.547 19.641 -9.883 1 89.25 89 TYR A C 1
ATOM 681 O O . TYR A 1 89 ? 15.336 18.453 -9.602 1 89.25 89 TYR A O 1
ATOM 689 N N . ARG A 1 90 ? 16.578 20.547 -9.453 1 95.12 90 ARG A N 1
ATOM 690 C CA . ARG A 1 90 ? 17.266 20.031 -8.273 1 95.12 90 ARG A CA 1
ATOM 691 C C . ARG A 1 90 ? 16.312 19.953 -7.082 1 95.12 90 ARG A C 1
ATOM 693 O O . ARG A 1 90 ? 15.383 20.75 -6.973 1 95.12 90 ARG A O 1
ATOM 700 N N . VAL A 1 91 ? 16.453 19 -6.172 1 96.56 91 VAL A N 1
ATOM 701 C CA . VAL A 1 91 ? 15.664 18.828 -4.961 1 96.56 91 VAL A CA 1
ATOM 702 C C . VAL A 1 91 ? 15.555 20.141 -4.207 1 96.56 91 VAL A C 1
ATOM 704 O O . VAL A 1 91 ? 14.461 20.562 -3.826 1 96.56 91 VAL A O 1
ATOM 707 N N . ILE A 1 92 ? 16.703 20.828 -4.055 1 96.69 92 ILE A N 1
ATOM 708 C CA . ILE A 1 92 ? 16.719 22.062 -3.273 1 96.69 92 ILE A CA 1
ATOM 709 C C . ILE A 1 92 ? 15.859 23.125 -3.961 1 96.69 92 ILE A C 1
ATOM 711 O O . ILE A 1 92 ? 15.188 23.922 -3.293 1 96.69 92 ILE A O 1
ATOM 715 N N . ASP A 1 93 ? 15.828 23.156 -5.273 1 94.94 93 ASP A N 1
ATOM 716 C CA . ASP A 1 93 ? 15.008 24.109 -6.023 1 94.94 93 ASP A CA 1
ATOM 717 C C . ASP A 1 93 ? 13.523 23.844 -5.797 1 94.94 93 ASP A C 1
ATOM 719 O O . ASP A 1 93 ? 12.734 24.781 -5.664 1 94.94 93 ASP A O 1
ATOM 723 N N . VAL A 1 94 ? 13.18 22.594 -5.707 1 93.31 94 VAL A N 1
ATOM 724 C CA . VAL A 1 94 ? 11.789 22.219 -5.453 1 93.31 94 VAL A CA 1
ATOM 725 C C . VAL A 1 94 ? 11.367 22.703 -4.066 1 93.31 94 VAL A C 1
ATOM 727 O O . VAL A 1 94 ? 10.305 23.297 -3.906 1 93.31 94 VAL A O 1
ATOM 730 N N . VAL A 1 95 ? 12.203 22.484 -3.104 1 95.62 95 VAL A N 1
ATOM 731 C CA . VAL A 1 95 ? 11.891 22.859 -1.729 1 95.62 95 VAL A CA 1
ATOM 732 C C . VAL A 1 95 ? 11.758 24.375 -1.627 1 95.62 95 VAL A C 1
ATOM 734 O O . VAL A 1 95 ? 10.836 24.875 -0.973 1 95.62 95 VAL A O 1
ATOM 737 N N . VAL A 1 96 ? 12.586 25.078 -2.344 1 95.12 96 VAL A N 1
ATOM 738 C CA . VAL A 1 96 ? 12.617 26.531 -2.281 1 95.12 96 VAL A CA 1
ATOM 739 C C . VAL A 1 96 ? 11.312 27.109 -2.834 1 95.12 96 VAL A C 1
ATOM 741 O O . VAL A 1 96 ? 10.875 28.172 -2.412 1 95.12 96 VAL A O 1
ATOM 744 N N . THR A 1 97 ? 10.695 26.406 -3.744 1 92.06 97 THR A N 1
ATOM 745 C CA . THR A 1 97 ? 9.43 26.875 -4.289 1 92.06 97 THR A CA 1
ATOM 746 C C . THR A 1 97 ? 8.367 26.984 -3.197 1 92.06 97 THR A C 1
ATOM 748 O O . THR A 1 97 ? 7.344 27.641 -3.377 1 92.06 97 THR A O 1
ATOM 751 N N . GLY A 1 98 ? 8.57 26.328 -2.131 1 92.62 98 GLY A N 1
ATOM 752 C CA . GLY A 1 98 ? 7.645 26.391 -1.011 1 92.62 98 GLY A CA 1
ATOM 753 C C . GLY A 1 98 ? 7.516 27.781 -0.425 1 92.62 98 GLY A C 1
ATOM 754 O O . GLY A 1 98 ? 6.547 28.078 0.275 1 92.62 98 GLY A O 1
ATOM 755 N N . PHE A 1 99 ? 8.477 28.625 -0.738 1 92.19 99 PHE A N 1
ATOM 756 C CA . PHE A 1 99 ? 8.461 29.969 -0.21 1 92.19 99 PHE A CA 1
ATOM 757 C C . PHE A 1 99 ? 7.539 30.875 -1.038 1 92.19 99 PHE A C 1
ATOM 759 O O . PHE A 1 99 ? 7.297 32.031 -0.679 1 92.19 99 PHE A O 1
ATOM 766 N N . ALA A 1 100 ? 7.039 30.406 -2.074 1 86.06 100 ALA A N 1
ATOM 767 C CA . ALA A 1 100 ? 6.297 31.219 -3.037 1 86.06 100 ALA A CA 1
ATOM 768 C C . ALA A 1 100 ? 5.23 32.062 -2.34 1 86.06 100 ALA A C 1
ATOM 770 O O . ALA A 1 100 ? 5.09 33.25 -2.623 1 86.06 100 ALA A O 1
ATOM 771 N N . PRO A 1 101 ? 4.574 31.453 -1.421 1 81.69 101 PRO A N 1
ATOM 772 C CA . PRO A 1 101 ? 3.553 32.25 -0.747 1 81.69 101 PRO A CA 1
ATOM 773 C C . PRO A 1 101 ? 4.148 33.375 0.091 1 81.69 101 PRO A C 1
ATOM 775 O O . PRO A 1 101 ? 3.432 34.312 0.484 1 81.69 101 PRO A O 1
ATOM 778 N N . ARG A 1 102 ? 5.41 33.375 0.397 1 82.38 102 ARG A N 1
ATOM 779 C CA . ARG A 1 102 ? 6.051 34.375 1.249 1 82.38 102 ARG A CA 1
ATOM 780 C C . ARG A 1 102 ? 6.77 35.406 0.414 1 82.38 102 ARG A C 1
ATOM 782 O O . ARG A 1 102 ? 7.18 36.469 0.935 1 82.38 102 ARG A O 1
ATOM 789 N N . LEU A 1 103 ? 6.879 35.094 -0.851 1 79.62 103 LEU A N 1
ATOM 790 C CA . LEU A 1 103 ? 7.648 36 -1.715 1 79.62 103 LEU A CA 1
ATOM 791 C C . LEU A 1 103 ? 6.73 36.938 -2.473 1 79.62 103 LEU A C 1
ATOM 793 O O . LEU A 1 103 ? 5.602 36.594 -2.814 1 79.62 103 LEU A O 1
ATOM 797 N N . GLY A 1 104 ? 7.234 38.125 -2.566 1 73.56 104 GLY A N 1
ATOM 798 C CA . GLY A 1 104 ? 6.52 39.062 -3.416 1 73.56 104 GLY A CA 1
ATOM 799 C C . GLY A 1 104 ? 6.477 38.656 -4.871 1 73.56 104 GLY A C 1
ATOM 800 O O . GLY A 1 104 ? 7.234 37.781 -5.293 1 73.56 104 GLY A O 1
ATOM 801 N N . LEU A 1 105 ? 5.516 39.125 -5.652 1 69.94 105 LEU A N 1
ATOM 802 C CA . LEU A 1 105 ? 5.25 38.75 -7.039 1 69.94 105 LEU A CA 1
ATOM 803 C C . LEU A 1 105 ? 6.516 38.875 -7.887 1 69.94 105 LEU A C 1
ATOM 805 O O . LEU A 1 105 ? 6.711 38.125 -8.836 1 69.94 105 LEU A O 1
ATOM 809 N N . LEU A 1 106 ? 7.426 39.75 -7.477 1 72.44 106 LEU A N 1
ATOM 810 C CA . LEU A 1 106 ? 8.609 40 -8.289 1 72.44 106 LEU A CA 1
ATOM 811 C C . LEU A 1 106 ? 9.875 39.562 -7.555 1 72.44 106 LEU A C 1
ATOM 813 O O . LEU A 1 106 ? 10.992 39.875 -7.988 1 72.44 106 LEU A O 1
ATOM 817 N N . GLN A 1 107 ? 9.664 38.875 -6.512 1 80.31 107 GLN A N 1
ATOM 818 C CA . GLN A 1 107 ? 10.82 38.5 -5.703 1 80.31 107 GLN A CA 1
ATOM 819 C C . GLN A 1 107 ? 11.234 37.062 -5.965 1 80.31 107 GLN A C 1
ATOM 821 O O . GLN A 1 107 ? 10.391 36.156 -5.988 1 80.31 107 GLN A O 1
ATOM 826 N N . SER A 1 108 ? 12.484 36.938 -6.344 1 85.06 108 SER A N 1
ATOM 827 C CA . SER A 1 108 ? 13.062 35.594 -6.465 1 85.06 108 SER A CA 1
ATOM 828 C C . SER A 1 108 ? 13.695 35.156 -5.156 1 85.06 108 SER A C 1
ATOM 830 O O . SER A 1 108 ? 14.156 35.969 -4.367 1 85.06 108 SER A O 1
ATOM 832 N N . PRO A 1 109 ? 13.719 33.844 -4.902 1 87.38 109 PRO A N 1
ATOM 833 C CA . PRO A 1 109 ? 14.375 33.344 -3.688 1 87.38 109 PRO A CA 1
ATOM 834 C C . PRO A 1 109 ? 15.867 33.688 -3.65 1 87.38 109 PRO A C 1
ATOM 836 O O . PRO A 1 109 ? 16.531 33.656 -4.684 1 87.38 109 PRO A O 1
ATOM 839 N N . GLY A 1 110 ? 16.328 34.094 -2.51 1 90.25 110 GLY A N 1
ATOM 840 C CA . GLY A 1 110 ? 17.734 34.406 -2.299 1 90.25 110 GLY A CA 1
ATOM 841 C C . GLY A 1 110 ? 18.453 33.375 -1.464 1 90.25 110 GLY A C 1
ATOM 842 O O . GLY A 1 110 ? 17.953 32.281 -1.271 1 90.25 110 GLY A O 1
ATOM 843 N N . ARG A 1 111 ? 19.641 33.75 -1.074 1 93.06 111 ARG A N 1
ATOM 844 C CA . ARG A 1 111 ? 20.531 32.844 -0.331 1 93.06 111 ARG A CA 1
ATOM 845 C C . ARG A 1 111 ? 19.875 32.375 0.962 1 93.06 111 ARG A C 1
ATOM 847 O O . ARG A 1 111 ? 20 31.219 1.342 1 93.06 111 ARG A O 1
ATOM 854 N N . GLU A 1 112 ? 19.156 33.188 1.581 1 93.94 112 GLU A N 1
ATOM 855 C CA . GLU A 1 112 ? 18.5 32.875 2.848 1 93.94 112 GLU A CA 1
ATOM 856 C C . GLU A 1 112 ? 17.469 31.766 2.668 1 93.94 112 GLU A C 1
ATOM 858 O O . GLU A 1 112 ? 17.328 30.891 3.521 1 93.94 112 GLU A O 1
ATOM 863 N N . HIS A 1 113 ? 16.781 31.781 1.602 1 95.44 113 HIS A N 1
ATOM 864 C CA . HIS A 1 113 ? 15.758 30.781 1.316 1 95.44 113 HIS A CA 1
ATOM 865 C C . HIS A 1 113 ? 16.391 29.406 1.084 1 95.44 113 HIS A C 1
ATOM 867 O O . HIS A 1 113 ? 15.875 28.406 1.571 1 95.44 113 HIS A O 1
ATOM 873 N N . TYR A 1 114 ? 17.516 29.438 0.405 1 96.38 114 TYR A N 1
ATOM 874 C CA . TYR A 1 114 ? 18.219 28.188 0.15 1 96.38 114 TYR A CA 1
ATOM 875 C C . TYR A 1 114 ? 18.797 27.609 1.439 1 96.38 114 TYR A C 1
ATOM 877 O O . TYR A 1 114 ? 18.781 26.406 1.642 1 96.38 114 TYR A O 1
ATOM 885 N N . GLU A 1 115 ? 19.234 28.453 2.291 1 97 115 GLU A N 1
ATOM 886 C CA . GLU A 1 115 ? 19.75 28 3.584 1 97 115 GLU A CA 1
ATOM 887 C C . GLU A 1 115 ? 18.641 27.375 4.422 1 97 115 GLU A C 1
ATOM 889 O O . GLU A 1 115 ? 18.828 26.328 5.039 1 97 115 GLU A O 1
ATOM 894 N N . LYS A 1 116 ? 17.531 28 4.414 1 96.19 116 LYS A N 1
ATOM 895 C CA . LYS A 1 116 ? 16.391 27.469 5.148 1 96.19 116 LYS A CA 1
ATOM 896 C C . LYS A 1 116 ? 15.922 26.141 4.559 1 96.19 116 LYS A C 1
ATOM 898 O O . LYS A 1 116 ? 15.57 25.219 5.297 1 96.19 116 LYS A O 1
ATOM 903 N N . ALA A 1 117 ? 15.891 26.125 3.258 1 97.19 117 ALA A N 1
ATOM 904 C CA . ALA A 1 117 ? 15.523 24.875 2.582 1 97.19 117 ALA A CA 1
ATOM 905 C C . ALA A 1 117 ? 16.453 23.734 2.984 1 97.19 117 ALA A C 1
ATOM 907 O O . ALA A 1 117 ? 16.016 22.625 3.281 1 97.19 117 ALA A O 1
ATOM 908 N N . LEU A 1 118 ? 17.734 24.047 3.039 1 97.62 118 LEU A N 1
ATOM 909 C CA . LEU A 1 118 ? 18.719 23.047 3.43 1 97.62 118 LEU A CA 1
ATOM 910 C C . LEU A 1 118 ? 18.516 22.609 4.875 1 97.62 118 LEU A C 1
ATOM 912 O O . LEU A 1 118 ? 18.672 21.438 5.199 1 97.62 118 LEU A O 1
ATOM 916 N N . GLU A 1 119 ? 18.156 23.547 5.691 1 97.31 119 GLU A N 1
ATOM 917 C CA . GLU A 1 119 ? 17.859 23.234 7.086 1 97.31 119 GLU A CA 1
ATOM 918 C C . GLU A 1 119 ? 16.703 22.234 7.191 1 97.31 119 GLU A C 1
ATOM 920 O O . GLU A 1 119 ? 16.766 21.297 7.988 1 97.31 119 GLU A O 1
ATOM 925 N N . LYS A 1 120 ? 15.648 22.438 6.445 1 97.06 120 LYS A N 1
ATOM 926 C CA . LYS A 1 120 ? 14.5 21.531 6.469 1 97.06 120 LYS A CA 1
ATOM 927 C C . LYS A 1 120 ? 14.875 20.156 5.922 1 97.06 120 LYS A C 1
ATOM 929 O O . LYS A 1 120 ? 14.43 19.141 6.449 1 97.06 120 LYS A O 1
ATOM 934 N N . LEU A 1 121 ? 15.719 20.141 4.875 1 97.75 121 LEU A N 1
ATOM 935 C CA . LEU A 1 121 ? 16.203 18.859 4.363 1 97.75 121 LEU A CA 1
ATOM 936 C C . LEU A 1 121 ? 17 18.109 5.426 1 97.75 121 LEU A C 1
ATOM 938 O O . LEU A 1 121 ? 16.875 16.891 5.566 1 97.75 121 LEU A O 1
ATOM 942 N N . ARG A 1 122 ? 17.781 18.859 6.191 1 96.69 122 ARG A N 1
ATOM 943 C CA . ARG A 1 122 ? 18.547 18.281 7.277 1 96.69 122 ARG A CA 1
ATOM 944 C C . ARG A 1 122 ? 17.641 17.734 8.375 1 96.69 122 ARG A C 1
ATOM 946 O O . ARG A 1 122 ? 17.875 16.641 8.898 1 96.69 122 ARG A O 1
ATOM 953 N N . LEU A 1 123 ? 16.688 18.5 8.664 1 94.69 123 LEU A N 1
ATOM 954 C CA . LEU A 1 123 ? 15.703 18.094 9.672 1 94.69 123 LEU A CA 1
ATOM 955 C C . LEU A 1 123 ? 15.062 16.766 9.297 1 94.69 123 LEU A C 1
ATOM 957 O O . LEU A 1 123 ? 14.773 15.945 10.172 1 94.69 123 LEU A O 1
ATOM 961 N N . LEU A 1 124 ? 14.945 16.531 8.023 1 95.88 124 LEU A N 1
ATOM 962 C CA . LEU A 1 124 ? 14.297 15.312 7.539 1 95.88 124 LEU A CA 1
ATOM 963 C C . LEU A 1 124 ? 15.328 14.234 7.223 1 95.88 124 LEU A C 1
ATOM 965 O O . LEU A 1 124 ? 14.969 13.125 6.82 1 95.88 124 LEU A O 1
ATOM 969 N N . GLY A 1 125 ? 16.547 14.5 7.355 1 94.19 125 GLY A N 1
ATOM 970 C CA . GLY A 1 125 ? 17.625 13.539 7.172 1 94.19 125 GLY A CA 1
ATOM 971 C C . GLY A 1 125 ? 17.953 13.273 5.715 1 94.19 125 GLY A C 1
ATOM 972 O O . GLY A 1 125 ? 18.422 12.188 5.367 1 94.19 125 GLY A O 1
ATOM 973 N N . ILE A 1 126 ? 17.625 14.273 4.812 1 96.81 126 ILE A N 1
ATOM 974 C CA . ILE A 1 126 ? 17.828 14.016 3.391 1 96.81 126 ILE A CA 1
ATOM 975 C C . ILE A 1 126 ? 18.625 15.156 2.77 1 96.81 126 ILE A C 1
ATOM 977 O O . ILE A 1 126 ? 18.438 15.484 1.596 1 96.81 126 ILE A O 1
ATOM 981 N N . GLU A 1 127 ? 19.453 15.82 3.52 1 97.25 127 GLU A N 1
ATOM 982 C CA . GLU A 1 127 ? 20.25 16.953 3.045 1 97.25 127 GLU A CA 1
ATOM 983 C C . GLU A 1 127 ? 21.172 16.531 1.899 1 97.25 127 GLU A C 1
ATOM 985 O O . GLU A 1 127 ? 21.453 17.328 1.008 1 97.25 127 GLU A O 1
ATOM 990 N N . ARG A 1 128 ? 21.562 15.305 1.84 1 96.31 128 ARG A N 1
ATOM 991 C CA . ARG A 1 128 ? 22.484 14.82 0.818 1 96.31 128 ARG A CA 1
ATOM 992 C C . ARG A 1 128 ? 21.812 14.789 -0.553 1 96.31 128 ARG A C 1
ATOM 994 O O . ARG A 1 128 ? 22.484 14.672 -1.576 1 96.31 128 ARG A O 1
ATOM 1001 N N . LEU A 1 129 ? 20.5 14.906 -0.559 1 96.75 129 LEU A N 1
ATOM 1002 C CA . LEU A 1 129 ? 19.766 14.844 -1.815 1 96.75 129 LEU A CA 1
ATOM 1003 C C . LEU A 1 129 ? 19.625 16.234 -2.439 1 96.75 129 LEU A C 1
ATOM 1005 O O . LEU A 1 129 ? 19.156 16.359 -3.568 1 96.75 129 LEU A O 1
ATOM 1009 N N . ALA A 1 130 ? 20.094 17.219 -1.809 1 97.38 130 ALA A N 1
ATOM 1010 C CA . ALA A 1 130 ? 19.781 18.609 -2.139 1 97.38 130 ALA A CA 1
ATOM 1011 C C . ALA A 1 130 ? 20.109 18.906 -3.6 1 97.38 130 ALA A C 1
ATOM 1013 O O . ALA A 1 130 ? 19.328 19.562 -4.289 1 97.38 130 ALA A O 1
ATOM 1014 N N . GLU A 1 131 ? 21.188 18.359 -4.062 1 96.5 131 GLU A N 1
ATOM 1015 C CA . GLU A 1 131 ? 21.656 18.734 -5.391 1 96.5 131 GLU A CA 1
ATOM 1016 C C . GLU A 1 131 ? 21.25 17.688 -6.43 1 96.5 131 GLU A C 1
ATOM 1018 O O . GLU A 1 131 ? 21.531 17.859 -7.621 1 96.5 131 GLU A O 1
ATOM 1023 N N . ARG A 1 132 ? 20.578 16.688 -6.043 1 95 132 ARG A N 1
ATOM 1024 C CA . ARG A 1 132 ? 20.156 15.641 -6.969 1 95 132 ARG A CA 1
ATOM 1025 C C . ARG A 1 132 ? 18.906 16.062 -7.75 1 95 132 ARG A C 1
ATOM 1027 O O . ARG A 1 132 ? 18.078 16.828 -7.238 1 95 132 ARG A O 1
ATOM 1034 N N . PRO A 1 133 ? 18.875 15.586 -8.969 1 92.88 133 PRO A N 1
ATOM 1035 C CA . PRO A 1 133 ? 17.625 15.828 -9.695 1 92.88 133 PRO A CA 1
ATOM 1036 C C . PRO A 1 133 ? 16.422 15.156 -9.031 1 92.88 133 PRO A C 1
ATOM 1038 O O . PRO A 1 133 ? 16.516 13.992 -8.633 1 92.88 133 PRO A O 1
ATOM 1041 N N . TYR A 1 134 ? 15.367 15.836 -8.977 1 89.62 134 TYR A N 1
ATOM 1042 C CA . TYR A 1 134 ? 14.117 15.398 -8.375 1 89.62 134 TYR A CA 1
ATOM 1043 C C . TYR A 1 134 ? 13.617 14.109 -9.023 1 89.62 134 TYR A C 1
ATOM 1045 O O . TYR A 1 134 ? 13.047 13.25 -8.344 1 89.62 134 TYR A O 1
ATOM 1053 N N . THR A 1 135 ? 13.875 13.844 -10.227 1 86.38 135 THR A N 1
ATOM 1054 C CA . THR A 1 135 ? 13.375 12.727 -11.023 1 86.38 135 THR A CA 1
ATOM 1055 C C . THR A 1 135 ? 14.133 11.445 -10.695 1 86.38 135 THR A C 1
ATOM 1057 O O . THR A 1 135 ? 13.711 10.352 -11.094 1 86.38 135 THR A O 1
ATOM 1060 N N . HIS A 1 136 ? 15.219 11.508 -9.93 1 88.38 136 HIS A N 1
ATOM 1061 C CA . HIS A 1 136 ? 16.047 10.352 -9.617 1 88.38 136 HIS A CA 1
ATOM 1062 C C . HIS A 1 136 ? 15.766 9.836 -8.203 1 88.38 136 HIS A C 1
ATOM 1064 O O . HIS A 1 136 ? 16.438 8.914 -7.73 1 88.38 136 HIS A O 1
ATOM 1070 N N . LEU A 1 137 ? 14.812 10.414 -7.602 1 91.38 137 LEU A N 1
ATOM 1071 C CA . LEU A 1 137 ? 14.547 10.078 -6.203 1 91.38 137 LEU A CA 1
ATOM 1072 C C . LEU A 1 137 ? 13.648 8.852 -6.098 1 91.38 137 LEU A C 1
ATOM 1074 O O . LEU A 1 137 ? 12.812 8.617 -6.977 1 91.38 137 LEU A O 1
ATOM 1078 N N . SER A 1 138 ? 13.859 8.07 -5.008 1 89.25 138 SER A N 1
ATOM 1079 C CA . SER A 1 138 ? 12.891 7.027 -4.672 1 89.25 138 SER A CA 1
ATOM 1080 C C . SER A 1 138 ? 11.57 7.633 -4.227 1 89.25 138 SER A C 1
ATOM 1082 O O . SER A 1 138 ? 11.484 8.828 -3.949 1 89.25 138 SER A O 1
ATOM 1084 N N . GLY A 1 139 ? 10.516 6.816 -4.191 1 89.25 139 GLY A N 1
ATOM 1085 C CA . GLY A 1 139 ? 9.211 7.285 -3.744 1 89.25 139 GLY A CA 1
ATOM 1086 C C . GLY A 1 139 ? 9.234 7.887 -2.352 1 89.25 139 GLY A C 1
ATOM 1087 O O . GLY A 1 139 ? 8.633 8.938 -2.111 1 89.25 139 GLY A O 1
ATOM 1088 N N . GLY A 1 140 ? 9.945 7.223 -1.436 1 93.25 140 GLY A N 1
ATOM 1089 C CA . GLY A 1 140 ? 10.07 7.738 -0.081 1 93.25 140 GLY A CA 1
ATOM 1090 C C . GLY A 1 140 ? 10.812 9.055 -0.011 1 93.25 140 GLY A C 1
ATOM 1091 O O . GLY A 1 140 ? 10.414 9.961 0.73 1 93.25 140 GLY A O 1
ATOM 1092 N N . GLN A 1 141 ? 11.844 9.164 -0.801 1 93.94 141 GLN A N 1
ATOM 1093 C CA . GLN A 1 141 ? 12.617 10.406 -0.856 1 93.94 141 GLN A CA 1
ATOM 1094 C C . GLN A 1 141 ? 11.781 11.555 -1.408 1 93.94 141 GLN A C 1
ATOM 1096 O O . GLN A 1 141 ? 11.805 12.664 -0.872 1 93.94 141 GLN A O 1
ATOM 1101 N N . LEU A 1 142 ? 11.086 11.227 -2.396 1 93.56 142 LEU A N 1
ATOM 1102 C CA . LEU A 1 142 ? 10.219 12.227 -3.004 1 93.56 142 LEU A CA 1
ATOM 1103 C C . LEU A 1 142 ? 9.211 12.766 -1.991 1 93.56 142 LEU A C 1
ATOM 1105 O O . LEU A 1 142 ? 9.016 13.977 -1.888 1 93.56 142 LEU A O 1
ATOM 1109 N N . GLN A 1 143 ? 8.625 11.875 -1.284 1 94.69 143 GLN A N 1
ATOM 1110 C CA . GLN A 1 143 ? 7.645 12.281 -0.279 1 94.69 143 GLN A CA 1
ATOM 1111 C C . GLN A 1 143 ? 8.273 13.203 0.76 1 94.69 143 GLN A C 1
ATOM 1113 O O . GLN A 1 143 ? 7.672 14.211 1.142 1 94.69 143 GLN A O 1
ATOM 1118 N N . LEU A 1 144 ? 9.445 12.883 1.205 1 96.31 144 LEU A N 1
ATOM 1119 C CA . LEU A 1 144 ? 10.125 13.695 2.209 1 96.31 144 LEU A CA 1
ATOM 1120 C C . LEU A 1 144 ? 10.484 15.07 1.646 1 96.31 144 LEU A C 1
ATOM 1122 O O . LEU A 1 144 ? 10.445 16.062 2.367 1 96.31 144 LEU A O 1
ATOM 1126 N N . VAL A 1 145 ? 10.812 15.133 0.359 1 95.56 145 VAL A N 1
ATOM 1127 C CA . VAL A 1 145 ? 11.094 16.406 -0.292 1 95.56 145 VAL A CA 1
ATOM 1128 C C . VAL A 1 145 ? 9.844 17.281 -0.296 1 95.56 145 VAL A C 1
ATOM 1130 O O . VAL A 1 145 ? 9.914 18.484 -0.019 1 95.56 145 VAL A O 1
ATOM 1133 N N . LEU A 1 146 ? 8.719 16.688 -0.6 1 95.38 146 LEU A N 1
ATOM 1134 C CA . LEU A 1 146 ? 7.457 17.422 -0.602 1 95.38 146 LEU A CA 1
ATOM 1135 C C . LEU A 1 146 ? 7.117 17.922 0.797 1 95.38 146 LEU A C 1
ATOM 1137 O O . LEU A 1 146 ? 6.582 19.031 0.953 1 95.38 146 LEU A O 1
ATOM 1141 N N . ILE A 1 147 ? 7.418 17.125 1.771 1 96.62 147 ILE A N 1
ATOM 1142 C CA . ILE A 1 147 ? 7.207 17.531 3.154 1 96.62 147 ILE A CA 1
ATOM 1143 C C . ILE A 1 147 ? 8.141 18.703 3.49 1 96.62 147 ILE A C 1
ATOM 1145 O O . ILE A 1 147 ? 7.719 19.688 4.105 1 96.62 147 ILE A O 1
ATOM 1149 N N . ALA A 1 148 ? 9.375 18.609 3.021 1 96.69 148 ALA A N 1
ATOM 1150 C CA . ALA A 1 148 ? 10.312 19.703 3.215 1 96.69 148 ALA A CA 1
ATOM 1151 C C . ALA A 1 148 ? 9.789 21 2.586 1 96.69 148 ALA A C 1
ATOM 1153 O O . ALA A 1 148 ? 9.867 22.062 3.189 1 96.69 148 ALA A O 1
ATOM 1154 N N . ARG A 1 149 ? 9.297 20.859 1.424 1 95.44 149 ARG A N 1
ATOM 1155 C CA . ARG A 1 149 ? 8.742 22 0.707 1 95.44 149 ARG A CA 1
ATOM 1156 C C . ARG A 1 149 ? 7.637 22.672 1.515 1 95.44 149 ARG A C 1
ATOM 1158 O O . ARG A 1 149 ? 7.539 23.891 1.552 1 95.44 149 ARG A O 1
ATOM 1165 N N . ALA A 1 150 ? 6.855 21.859 2.148 1 95.25 150 ALA A N 1
ATOM 1166 C CA . ALA A 1 150 ? 5.773 22.391 2.975 1 95.25 150 ALA A CA 1
ATOM 1167 C C . ALA A 1 150 ? 6.316 23.031 4.25 1 95.25 150 ALA A C 1
ATOM 1169 O O . ALA A 1 150 ? 5.758 24.016 4.746 1 95.25 150 ALA A O 1
ATOM 1170 N N . LEU A 1 151 ? 7.418 22.594 4.738 1 96.44 151 LEU A N 1
ATOM 1171 C CA . LEU A 1 151 ? 7.934 22.969 6.051 1 96.44 151 LEU A CA 1
ATOM 1172 C C . LEU A 1 151 ? 8.68 24.297 5.992 1 96.44 151 LEU A C 1
ATOM 1174 O O . LEU A 1 151 ? 8.914 2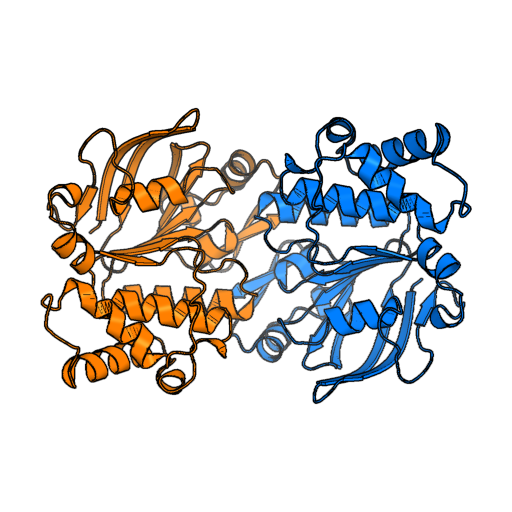4.922 7.027 1 96.44 151 LEU A O 1
ATOM 1178 N N . VAL A 1 152 ? 9.117 24.688 4.805 1 94.88 152 VAL A N 1
ATOM 1179 C CA . VAL A 1 152 ? 9.93 25.891 4.707 1 94.88 152 VAL A CA 1
ATOM 1180 C C . VAL A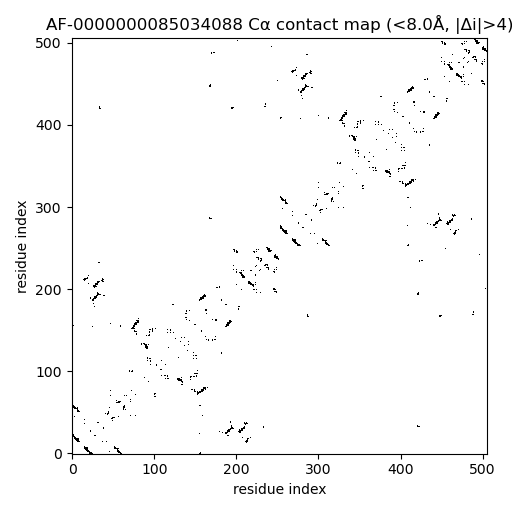 1 152 ? 9.117 27.094 5.156 1 94.88 152 VAL A C 1
ATOM 1182 O O . VAL A 1 152 ? 9.688 28.125 5.559 1 94.88 152 VAL A O 1
ATOM 1185 N N . GLN A 1 153 ? 7.883 26.953 5.129 1 91.94 153 GLN A N 1
ATOM 1186 C CA . GLN A 1 153 ? 7.035 28.047 5.574 1 91.94 153 GLN A CA 1
ATOM 1187 C C . GLN A 1 153 ? 6.891 28.047 7.094 1 91.94 153 GLN A C 1
ATOM 1189 O O . GLN A 1 153 ? 6.277 28.953 7.664 1 91.94 153 GLN A O 1
ATOM 1194 N N . GLU A 1 154 ? 7.387 26.953 7.707 1 93.69 154 GLU A N 1
ATOM 1195 C CA . GLU A 1 154 ? 7.309 26.797 9.156 1 93.69 154 GLU A CA 1
ATOM 1196 C C . GLU A 1 154 ? 5.863 26.828 9.641 1 93.69 154 GLU A C 1
ATOM 1198 O O . GLU A 1 154 ? 5.516 27.594 10.539 1 93.69 154 GLU A O 1
ATOM 1203 N N . PRO A 1 155 ? 5.082 25.969 9.133 1 96.12 155 PRO A N 1
ATOM 1204 C CA . PRO A 1 155 ? 3.652 25.938 9.445 1 96.12 155 PRO A CA 1
ATOM 1205 C C . PRO A 1 155 ? 3.379 25.484 10.883 1 96.12 155 PRO A C 1
ATOM 1207 O O . PRO A 1 155 ? 4.23 24.844 11.5 1 96.12 155 PRO A O 1
ATOM 1210 N N . GLN A 1 156 ? 2.201 25.875 11.359 1 97.19 156 GLN A N 1
ATOM 1211 C CA . GLN A 1 156 ? 1.726 25.375 12.648 1 97.19 156 GLN A CA 1
ATOM 1212 C C . GLN A 1 156 ? 1.017 24.031 12.5 1 97.19 156 GLN A C 1
ATOM 1214 O O . GLN A 1 156 ? 0.936 23.266 13.453 1 97.19 156 GLN A O 1
ATOM 1219 N N . VAL A 1 157 ? 0.494 23.812 11.344 1 98.19 157 VAL A N 1
ATOM 1220 C CA . VAL A 1 157 ? -0.231 22.578 11.031 1 98.19 157 VAL A CA 1
ATOM 1221 C C . VAL A 1 157 ? 0.317 21.969 9.742 1 98.19 157 VAL A C 1
ATOM 1223 O O . VAL A 1 157 ? 0.588 22.688 8.773 1 98.19 157 VAL A O 1
ATOM 1226 N N . LEU A 1 158 ? 0.569 20.734 9.734 1 98.12 158 LEU A N 1
ATOM 1227 C CA . LEU A 1 158 ? 0.982 20 8.555 1 98.12 158 LEU A CA 1
ATOM 1228 C C . LEU A 1 158 ? -0.072 18.969 8.164 1 98.12 158 LEU A C 1
ATOM 1230 O O . LEU A 1 158 ? -0.429 18.109 8.969 1 98.12 158 LEU A O 1
ATOM 1234 N N . LEU A 1 159 ? -0.669 19.109 7 1 98.38 159 LEU A N 1
ATOM 1235 C CA . LEU A 1 159 ? -1.683 18.203 6.453 1 98.38 159 LEU A CA 1
ATOM 1236 C C . LEU A 1 159 ? -1.087 17.312 5.375 1 98.38 159 LEU A C 1
ATOM 1238 O O . LEU A 1 159 ? -0.617 17.797 4.344 1 98.38 159 LEU A O 1
ATOM 1242 N N . LEU A 1 160 ? -1.108 16.016 5.602 1 98.19 160 LEU A N 1
ATOM 1243 C CA . LEU A 1 160 ? -0.537 15.047 4.664 1 98.19 160 LEU A CA 1
ATOM 1244 C C . LEU A 1 160 ? -1.609 14.102 4.133 1 98.19 160 LEU A C 1
ATOM 1246 O O . LEU A 1 160 ? -2.248 13.383 4.906 1 98.19 160 LEU A O 1
ATOM 1250 N N . ASP A 1 161 ? -1.797 14.125 2.887 1 97.5 161 ASP A N 1
ATOM 1251 C CA . ASP A 1 161 ? -2.799 13.266 2.266 1 97.5 161 ASP A CA 1
ATOM 1252 C C . ASP A 1 161 ? -2.17 11.969 1.758 1 97.5 161 ASP A C 1
ATOM 1254 O O . ASP A 1 161 ? -1.557 11.945 0.688 1 97.5 161 ASP A O 1
ATOM 1258 N N . GLU A 1 162 ? -2.338 10.898 2.506 1 96.75 162 GLU A N 1
ATOM 1259 C CA . GLU A 1 162 ? -1.82 9.555 2.229 1 96.75 162 GLU A CA 1
ATOM 1260 C C . GLU A 1 162 ? -0.329 9.602 1.91 1 96.75 162 GLU A C 1
ATOM 1262 O O . GLU A 1 162 ? 0.096 9.148 0.843 1 96.75 162 GLU A O 1
ATOM 1267 N N . PRO A 1 163 ? 0.46 9.938 2.854 1 96.69 163 PRO A N 1
ATOM 1268 C CA . PRO A 1 163 ? 1.892 10.133 2.615 1 96.69 163 PRO A CA 1
ATOM 1269 C C . PRO A 1 163 ? 2.627 8.82 2.338 1 96.69 163 PRO A C 1
ATOM 1271 O O . PRO A 1 163 ? 3.791 8.836 1.93 1 96.69 163 PRO A O 1
ATOM 1274 N N . THR A 1 164 ? 1.948 7.684 2.533 1 95.75 164 THR A N 1
ATOM 1275 C CA . THR A 1 164 ? 2.627 6.406 2.35 1 95.75 164 THR A CA 1
ATOM 1276 C C . THR A 1 164 ? 2.113 5.695 1.099 1 95.75 164 THR A C 1
ATOM 1278 O O . THR A 1 164 ? 2.498 4.555 0.823 1 95.75 164 THR A O 1
ATOM 1281 N N . ALA A 1 165 ? 1.285 6.332 0.384 1 91.88 165 ALA A N 1
ATOM 1282 C CA . ALA A 1 165 ? 0.736 5.707 -0.817 1 91.88 165 ALA A CA 1
ATOM 1283 C C . ALA A 1 165 ? 1.847 5.309 -1.785 1 91.88 165 ALA A C 1
ATOM 1285 O O . ALA A 1 165 ? 2.812 6.051 -1.973 1 91.88 165 ALA A O 1
ATOM 1286 N N . HIS A 1 166 ? 1.749 4.109 -2.359 1 88.81 166 HIS A N 1
ATOM 1287 C CA . HIS A 1 166 ? 2.6 3.576 -3.418 1 88.81 166 HIS A CA 1
ATOM 1288 C C . HIS A 1 166 ? 4.012 3.307 -2.906 1 88.81 166 HIS A C 1
ATOM 1290 O O . HIS A 1 166 ? 4.91 2.988 -3.688 1 88.81 166 HIS A O 1
ATOM 1296 N N . LEU A 1 167 ? 4.215 3.527 -1.587 1 93.88 167 LEU A N 1
ATOM 1297 C CA . LEU A 1 167 ? 5.527 3.262 -1.007 1 93.88 167 LEU A CA 1
ATOM 1298 C C . LEU A 1 167 ? 5.637 1.813 -0.544 1 93.88 167 LEU A C 1
ATOM 1300 O O . LEU A 1 167 ? 4.641 1.216 -0.124 1 93.88 167 LEU A O 1
ATOM 1304 N N . ASP A 1 168 ? 6.848 1.281 -0.572 1 94.25 168 ASP A N 1
ATOM 1305 C CA . ASP A 1 168 ? 7.055 -0.048 -0.006 1 94.25 168 ASP A CA 1
ATOM 1306 C C . ASP A 1 168 ? 7.246 0.023 1.507 1 94.25 168 ASP A C 1
ATOM 1308 O O . ASP A 1 168 ? 7.16 1.101 2.098 1 94.25 168 ASP A O 1
ATOM 1312 N N . PHE A 1 169 ? 7.453 -1.067 2.068 1 95.69 169 PHE A N 1
ATOM 1313 C CA . PHE A 1 169 ? 7.523 -1.221 3.518 1 95.69 169 PHE A CA 1
ATOM 1314 C C . PHE A 1 169 ? 8.578 -0.297 4.109 1 95.69 169 PHE A C 1
ATOM 1316 O O . PHE A 1 169 ? 8.289 0.485 5.016 1 95.69 169 PHE A O 1
ATOM 1323 N N . ARG A 1 170 ? 9.742 -0.303 3.621 1 94.88 170 ARG A N 1
ATOM 1324 C CA . ARG A 1 170 ? 10.859 0.498 4.117 1 94.88 170 ARG A CA 1
ATOM 1325 C C . ARG A 1 170 ? 10.531 1.986 4.059 1 94.88 170 ARG A C 1
ATOM 1327 O O . ARG A 1 170 ? 10.688 2.703 5.047 1 94.88 170 ARG A O 1
ATOM 1334 N N . ASN A 1 171 ? 10.102 2.387 2.979 1 95.12 171 ASN A N 1
ATOM 1335 C CA . ASN A 1 171 ? 9.852 3.809 2.768 1 95.12 171 ASN A CA 1
ATOM 1336 C C . ASN A 1 171 ? 8.656 4.297 3.576 1 95.12 171 ASN A C 1
ATOM 1338 O O . ASN A 1 171 ? 8.633 5.441 4.031 1 95.12 171 ASN A O 1
ATOM 1342 N N . GLN A 1 172 ? 7.664 3.432 3.746 1 96.69 172 GLN A N 1
ATOM 1343 C CA . GLN A 1 172 ? 6.547 3.787 4.613 1 96.69 172 GLN A CA 1
ATOM 1344 C C . GLN A 1 172 ? 7.023 4.082 6.031 1 96.69 172 GLN A C 1
ATOM 1346 O O . GLN A 1 172 ? 6.684 5.121 6.602 1 96.69 172 GLN A O 1
ATOM 1351 N N . LEU A 1 173 ? 7.852 3.209 6.551 1 96.31 173 LEU A N 1
ATOM 1352 C CA . LEU A 1 173 ? 8.344 3.373 7.914 1 96.31 173 LEU A CA 1
ATOM 1353 C C . LEU A 1 173 ? 9.219 4.613 8.031 1 96.31 173 LEU A C 1
ATOM 1355 O O . LEU A 1 173 ? 9.109 5.371 9 1 96.31 173 LEU A O 1
ATOM 1359 N N . ARG A 1 174 ? 9.984 4.828 7.051 1 94.69 174 ARG A N 1
ATOM 1360 C CA . ARG A 1 174 ? 10.891 5.973 7.066 1 94.69 174 ARG A CA 1
ATOM 1361 C C . ARG A 1 174 ? 10.117 7.285 7.078 1 94.69 174 ARG A C 1
ATOM 1363 O O . ARG A 1 174 ? 10.391 8.164 7.895 1 94.69 174 ARG A O 1
ATOM 1370 N N . VAL A 1 175 ? 9.172 7.375 6.211 1 96.56 175 VAL A N 1
ATOM 1371 C CA . VAL A 1 175 ? 8.383 8.594 6.105 1 96.56 175 VAL A CA 1
ATOM 1372 C C . VAL A 1 175 ? 7.598 8.82 7.398 1 96.56 175 VAL A C 1
ATOM 1374 O O . VAL A 1 175 ? 7.648 9.906 7.98 1 96.56 175 VAL A O 1
ATOM 1377 N N . LEU A 1 176 ? 6.953 7.832 7.902 1 97.75 176 LEU A N 1
ATOM 1378 C CA . LEU A 1 176 ? 6.09 7.984 9.07 1 97.75 176 LEU A CA 1
ATOM 1379 C C . LEU A 1 176 ? 6.914 8.258 10.32 1 97.75 176 LEU A C 1
ATOM 1381 O O . LEU A 1 176 ? 6.527 9.07 11.164 1 97.75 176 LEU A O 1
ATOM 1385 N N . SER A 1 177 ? 8.039 7.609 10.453 1 96.69 177 SER A N 1
ATOM 1386 C CA . SER A 1 177 ? 8.922 7.867 11.578 1 96.69 177 SER A CA 1
ATOM 1387 C C . SER A 1 177 ? 9.445 9.305 11.555 1 96.69 177 SER A C 1
ATOM 1389 O O . SER A 1 177 ? 9.523 9.961 12.602 1 96.69 177 SER A O 1
ATOM 1391 N N . THR A 1 178 ? 9.781 9.711 10.383 1 96.19 178 THR A N 1
ATOM 1392 C CA . THR A 1 178 ? 10.289 11.062 10.219 1 96.19 178 THR A CA 1
ATOM 1393 C C . THR A 1 178 ? 9.219 12.086 10.578 1 96.19 178 THR A C 1
ATOM 1395 O O . THR A 1 178 ? 9.484 13.055 11.297 1 96.19 178 THR A O 1
ATOM 1398 N N . VAL A 1 179 ? 8.031 11.852 10.141 1 97.12 179 VAL A N 1
ATOM 1399 C CA . VAL A 1 179 ? 6.914 12.75 10.422 1 97.12 179 VAL A CA 1
ATOM 1400 C C . VAL A 1 179 ? 6.664 12.812 11.922 1 97.12 179 VAL A C 1
ATOM 1402 O O . VAL A 1 179 ? 6.465 13.898 12.484 1 97.12 179 VAL A O 1
ATOM 1405 N N . ARG A 1 180 ? 6.664 11.719 12.555 1 97.19 180 ARG A N 1
ATOM 1406 C CA . ARG A 1 180 ? 6.438 11.656 13.992 1 97.19 180 ARG A CA 1
ATOM 1407 C C . ARG A 1 180 ? 7.516 12.422 14.75 1 97.19 180 ARG A C 1
ATOM 1409 O O . ARG A 1 180 ? 7.215 13.203 15.656 1 97.19 180 ARG A O 1
ATOM 1416 N N . ARG A 1 181 ? 8.719 12.203 14.391 1 95.56 181 ARG A N 1
ATOM 1417 C CA . ARG A 1 181 ? 9.836 12.898 15.023 1 95.56 181 ARG A CA 1
ATOM 1418 C C . ARG A 1 181 ? 9.727 14.406 14.805 1 95.56 181 ARG A C 1
ATOM 1420 O O . ARG A 1 181 ? 9.945 15.188 15.734 1 95.56 181 ARG A O 1
ATOM 1427 N N . LEU A 1 182 ? 9.438 14.711 13.602 1 95.69 182 LEU A N 1
ATOM 1428 C CA . LEU A 1 182 ? 9.297 16.109 13.234 1 95.69 182 LEU A CA 1
ATOM 1429 C C . LEU A 1 182 ? 8.227 16.797 14.094 1 95.69 182 LEU A C 1
ATOM 1431 O O . LEU A 1 182 ? 8.438 17.891 14.609 1 95.69 182 LEU A O 1
ATOM 1435 N N . ALA A 1 183 ? 7.062 16.156 14.219 1 97.06 183 ALA A N 1
ATOM 1436 C CA . ALA A 1 183 ? 5.965 16.719 15.008 1 97.06 183 ALA A CA 1
ATOM 1437 C C . ALA A 1 183 ? 6.406 17 16.438 1 97.06 183 ALA A C 1
ATOM 1439 O O . ALA A 1 183 ? 6.16 18.094 16.969 1 97.06 183 ALA A O 1
ATOM 1440 N N . LYS A 1 184 ? 7.098 16.141 16.984 1 95 184 LYS A N 1
ATOM 1441 C CA . LYS A 1 184 ? 7.543 16.266 18.375 1 95 184 LYS A CA 1
ATOM 1442 C C . LYS A 1 184 ? 8.617 17.328 18.516 1 95 184 LYS A C 1
ATOM 1444 O O . LYS A 1 184 ? 8.578 18.156 19.438 1 95 184 LYS A O 1
ATOM 1449 N N . ALA A 1 185 ? 9.492 17.391 17.609 1 93 185 ALA A N 1
ATOM 1450 C CA . ALA A 1 185 ? 10.641 18.281 17.688 1 93 185 ALA A CA 1
ATOM 1451 C C . ALA A 1 185 ? 10.234 19.719 17.422 1 93 185 ALA A C 1
ATOM 1453 O O . ALA A 1 185 ? 10.758 20.656 18.031 1 93 185 ALA A O 1
ATOM 1454 N N . SER A 1 186 ? 9.328 19.906 16.484 1 93.94 186 SER A N 1
ATOM 1455 C CA . SER A 1 186 ? 9.008 21.25 16.031 1 93.94 186 SER A CA 1
ATOM 1456 C C . SER A 1 186 ? 7.719 21.766 16.672 1 93.94 186 SER A C 1
ATOM 1458 O O . SER A 1 186 ? 7.391 22.938 16.578 1 93.94 186 SER A O 1
ATOM 1460 N N . GLY A 1 187 ? 6.98 20.859 17.25 1 95.88 187 GLY A N 1
ATOM 1461 C CA . GLY A 1 187 ? 5.715 21.25 17.859 1 95.88 187 GLY A CA 1
ATOM 1462 C C . GLY A 1 187 ? 4.605 21.453 16.844 1 95.88 187 GLY A C 1
ATOM 1463 O O . GLY A 1 187 ? 3.539 21.969 17.188 1 95.88 187 GLY A O 1
ATOM 1464 N N . VAL A 1 188 ? 4.855 21.078 15.641 1 97.25 188 VAL A N 1
ATOM 1465 C CA . VAL A 1 188 ? 3.854 21.234 14.594 1 97.25 188 VAL A CA 1
ATOM 1466 C C . VAL A 1 188 ? 2.746 20.203 14.789 1 97.25 188 VAL A C 1
ATOM 1468 O O . VAL A 1 188 ? 3.016 19.047 15.133 1 97.25 188 VAL A O 1
ATOM 1471 N N . ALA A 1 189 ? 1.465 20.609 14.648 1 98.5 189 ALA A N 1
ATOM 1472 C CA . ALA A 1 189 ? 0.349 19.672 14.617 1 98.5 189 ALA A CA 1
ATOM 1473 C C . ALA A 1 189 ? 0.271 18.953 13.273 1 98.5 189 ALA A C 1
ATOM 1475 O O . ALA A 1 189 ? 0.263 19.594 12.219 1 98.5 189 ALA A O 1
ATOM 1476 N N . VAL A 1 190 ? 0.236 17.656 13.289 1 98.69 190 VAL A N 1
ATOM 1477 C CA . VAL A 1 190 ? 0.196 16.891 12.039 1 98.69 190 VAL A CA 1
ATOM 1478 C C . VAL A 1 190 ? -1.137 16.156 11.93 1 98.69 190 VAL A C 1
ATOM 1480 O O . VAL A 1 190 ? -1.568 15.492 12.875 1 98.69 190 VAL A O 1
ATOM 1483 N N . LEU A 1 191 ? -1.82 16.328 10.852 1 98.88 191 LEU A N 1
ATOM 1484 C CA . LEU A 1 191 ? -2.973 15.531 10.453 1 98.88 191 LEU A CA 1
ATOM 1485 C C . LEU A 1 191 ? -2.709 14.812 9.133 1 98.88 191 LEU A C 1
ATOM 1487 O O . LEU A 1 191 ? -2.461 15.453 8.117 1 98.88 191 LEU A O 1
ATOM 1491 N N . MET A 1 192 ? -2.703 13.5 9.164 1 98.56 192 MET A N 1
ATOM 1492 C CA . MET A 1 192 ? -2.463 12.766 7.926 1 98.56 192 MET A CA 1
ATOM 1493 C C . MET A 1 192 ? -3.533 11.703 7.707 1 98.56 192 MET A C 1
ATOM 1495 O O . MET A 1 192 ? -4.215 11.297 8.648 1 98.56 192 MET A O 1
ATOM 1499 N N . THR A 1 193 ? -3.752 11.375 6.5 1 98.44 193 THR A N 1
ATOM 1500 C CA . THR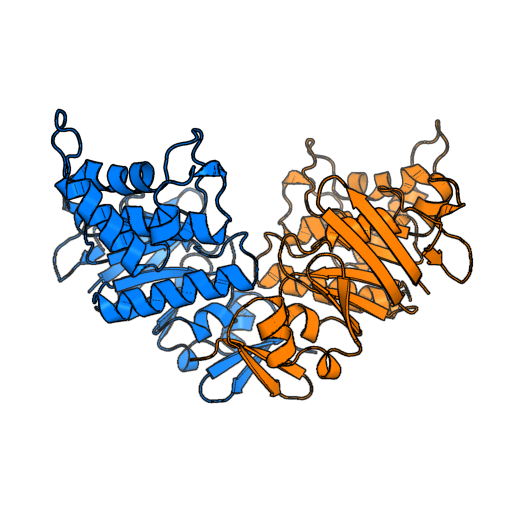 A 1 193 ? -4.684 10.305 6.152 1 98.44 193 THR A CA 1
ATOM 1501 C C . THR A 1 193 ? -3.936 9 5.898 1 98.44 193 THR A C 1
ATOM 1503 O O . THR A 1 193 ? -2.891 8.992 5.246 1 98.44 193 THR A O 1
ATOM 1506 N N . LEU A 1 194 ? -4.402 7.914 6.484 1 97.94 194 LEU A N 1
ATOM 1507 C CA . LEU A 1 194 ? -3.902 6.566 6.23 1 97.94 194 LEU A CA 1
ATOM 1508 C C . LEU A 1 194 ? -5.055 5.586 6.027 1 97.94 194 LEU A C 1
ATOM 1510 O O . LEU A 1 194 ? -6.152 5.797 6.551 1 97.94 194 LEU A O 1
ATOM 1514 N N . HIS A 1 195 ? -4.789 4.539 5.309 1 97.06 195 HIS A N 1
ATOM 1515 C CA . HIS A 1 195 ? -5.812 3.508 5.164 1 97.06 195 HIS A CA 1
ATOM 1516 C C . HIS A 1 195 ? -5.43 2.244 5.93 1 97.06 195 HIS A C 1
ATOM 1518 O O . HIS A 1 195 ? -6.258 1.345 6.102 1 97.06 195 HIS A O 1
ATOM 1524 N N . ASP A 1 196 ? -4.246 2.135 6.484 1 96.56 196 ASP A N 1
ATOM 1525 C CA . ASP A 1 196 ? -3.771 0.958 7.207 1 96.56 196 ASP A CA 1
ATOM 1526 C C . ASP A 1 196 ? -3.857 1.166 8.719 1 96.56 196 ASP A C 1
ATOM 1528 O O . ASP A 1 196 ? -3.135 1.992 9.273 1 96.56 196 ASP A O 1
ATOM 1532 N N . PRO A 1 197 ? -4.633 0.342 9.352 1 97.19 197 PRO A N 1
ATOM 1533 C CA . PRO A 1 197 ? -4.812 0.551 10.789 1 97.19 197 PRO A CA 1
ATOM 1534 C C . PRO A 1 197 ? -3.555 0.232 11.594 1 97.19 197 PRO A C 1
ATOM 1536 O O . PRO A 1 197 ? -3.35 0.79 12.68 1 97.19 197 PRO A O 1
ATOM 1539 N N . ASN A 1 198 ? -2.73 -0.665 11.148 1 95.94 198 ASN A N 1
ATOM 1540 C CA . ASN A 1 198 ? -1.496 -0.97 11.867 1 95.94 198 ASN A CA 1
ATOM 1541 C C . ASN A 1 198 ? -0.522 0.205 11.828 1 95.94 198 ASN A C 1
ATOM 1543 O O . ASN A 1 198 ? 0.096 0.537 12.844 1 95.94 198 ASN A O 1
ATOM 1547 N N . LEU A 1 199 ? -0.413 0.806 10.695 1 96.56 199 LEU A N 1
ATOM 1548 C CA . LEU A 1 199 ? 0.431 1.99 10.578 1 96.56 199 LEU A CA 1
ATOM 1549 C C . LEU A 1 199 ? -0.12 3.139 11.414 1 96.56 199 LEU A C 1
ATOM 1551 O O . LEU A 1 199 ? 0.636 3.832 12.102 1 96.56 199 LEU A O 1
ATOM 1555 N N . ALA A 1 200 ? -1.412 3.295 11.336 1 97.75 200 ALA A N 1
ATOM 1556 C CA . ALA A 1 200 ? -2.041 4.332 12.148 1 97.75 200 ALA A CA 1
ATOM 1557 C C . ALA A 1 200 ? -1.764 4.109 13.633 1 97.75 200 ALA A C 1
ATOM 1559 O O . ALA A 1 200 ? -1.384 5.039 14.344 1 97.75 200 ALA A O 1
ATOM 1560 N N . ALA A 1 201 ? -1.925 2.93 14.047 1 96.38 201 ALA A N 1
ATOM 1561 C CA . ALA A 1 201 ? -1.726 2.59 15.461 1 96.38 201 ALA A CA 1
ATOM 1562 C C . ALA A 1 201 ? -0.283 2.844 15.883 1 96.38 201 ALA A C 1
ATOM 1564 O O . ALA A 1 201 ? -0.03 3.312 17 1 96.38 201 ALA A O 1
ATOM 1565 N N . ALA A 1 202 ? 0.603 2.609 15.047 1 95.06 202 ALA A N 1
ATOM 1566 C CA . ALA A 1 202 ? 2.021 2.635 15.391 1 95.06 202 ALA A CA 1
ATOM 1567 C C . ALA A 1 202 ? 2.561 4.062 15.398 1 95.06 202 ALA A C 1
ATOM 1569 O O . ALA A 1 202 ? 3.5 4.375 16.125 1 95.06 202 ALA A O 1
ATOM 1570 N N . TYR A 1 203 ? 1.918 4.98 14.609 1 96.75 203 TYR A N 1
ATOM 1571 C CA . TYR A 1 203 ? 2.633 6.227 14.359 1 96.75 203 TYR A CA 1
ATOM 1572 C C . TYR A 1 203 ? 1.782 7.43 14.758 1 96.75 203 TYR A C 1
ATOM 1574 O O . TYR A 1 203 ? 2.201 8.578 14.586 1 96.75 203 TYR A O 1
ATOM 1582 N N . SER A 1 204 ? 0.646 7.207 15.281 1 97.19 204 SER A N 1
ATOM 1583 C CA . SER A 1 204 ? -0.2 8.344 15.633 1 97.19 204 SER A CA 1
ATOM 1584 C C . SER A 1 204 ? -0.42 8.43 17.141 1 97.19 204 SER A C 1
ATOM 1586 O O . SER A 1 204 ? -0.273 7.434 17.844 1 97.19 204 SER A O 1
ATOM 1588 N N . ASP A 1 205 ? -0.695 9.602 17.625 1 97.94 205 ASP A N 1
ATOM 1589 C CA . ASP A 1 205 ? -1.139 9.844 19 1 97.94 205 ASP A CA 1
ATOM 1590 C C . ASP A 1 205 ? -2.658 9.75 19.094 1 97.94 205 ASP A C 1
ATOM 1592 O O . ASP A 1 205 ? -3.191 9.43 20.172 1 97.94 205 ASP A O 1
ATOM 1596 N N . LYS A 1 206 ? -3.252 10.07 18.031 1 98.56 206 LYS A N 1
ATOM 1597 C CA . LYS A 1 206 ? -4.707 10.117 17.953 1 98.56 206 LYS A CA 1
ATOM 1598 C C . LYS A 1 206 ? -5.195 9.578 16.609 1 98.56 206 LYS A C 1
ATOM 1600 O O . LYS A 1 206 ? -4.605 9.867 15.562 1 98.56 206 LYS A O 1
ATOM 1605 N N . ILE A 1 207 ? -6.25 8.828 16.688 1 98.62 207 ILE A N 1
ATOM 1606 C CA . ILE A 1 207 ? -6.871 8.289 15.477 1 98.62 207 ILE A CA 1
ATOM 1607 C C . ILE A 1 207 ? -8.305 8.797 15.359 1 98.62 207 ILE A C 1
ATOM 1609 O O . ILE A 1 207 ? -9.039 8.828 16.344 1 98.62 207 ILE A O 1
ATOM 1613 N N . ILE A 1 208 ? -8.633 9.25 14.211 1 98.81 208 ILE A N 1
ATOM 1614 C CA . ILE A 1 208 ? -9.984 9.672 13.844 1 98.81 208 ILE A CA 1
ATOM 1615 C C . ILE A 1 208 ? -10.516 8.773 12.734 1 98.81 208 ILE A C 1
ATOM 1617 O O . ILE A 1 208 ? -10.102 8.891 11.578 1 98.81 208 ILE A O 1
ATOM 1621 N N . VAL A 1 209 ? -11.477 7.91 13.055 1 98.69 209 VAL A N 1
ATOM 1622 C CA . VAL A 1 209 ? -11.984 6.93 12.094 1 98.69 209 VAL A CA 1
ATOM 1623 C C . VAL A 1 209 ? -13.117 7.539 11.273 1 98.69 209 VAL A C 1
ATOM 1625 O O . VAL A 1 209 ? -14.094 8.031 11.836 1 98.69 209 VAL A O 1
ATOM 1628 N N . VAL A 1 210 ? -12.922 7.48 10 1 98.19 210 VAL A N 1
ATOM 1629 C CA . VAL A 1 210 ? -13.891 8.07 9.086 1 98.19 210 VAL A CA 1
ATOM 1630 C C . VAL A 1 210 ? -14.586 6.977 8.289 1 98.19 210 VAL A C 1
ATOM 1632 O O . VAL A 1 210 ? -13.93 6.105 7.715 1 98.19 210 VAL A O 1
ATOM 1635 N N . LYS A 1 211 ? -15.852 6.953 8.281 1 97 211 LYS A N 1
ATOM 1636 C CA . LYS A 1 211 ? -16.672 6.043 7.496 1 97 211 LYS A CA 1
ATOM 1637 C C . LYS A 1 211 ? -17.844 6.781 6.84 1 97 211 LYS A C 1
ATOM 1639 O O . LYS A 1 211 ? -18.641 7.414 7.523 1 97 211 LYS A O 1
ATOM 1644 N N . GLU A 1 212 ? -17.891 6.738 5.543 1 95.38 212 GLU A N 1
ATOM 1645 C CA . GLU A 1 212 ? -18.984 7.305 4.758 1 95.38 212 GLU A CA 1
ATOM 1646 C C . GLU A 1 212 ? -19.219 8.766 5.121 1 95.38 212 GLU A C 1
ATOM 1648 O O . GLU A 1 212 ? -20.359 9.172 5.375 1 95.38 212 GLU A O 1
ATOM 1653 N N . GLY A 1 213 ? -18.156 9.453 5.328 1 96.69 213 GLY A N 1
ATOM 1654 C CA . GLY A 1 213 ? -18.234 10.898 5.504 1 96.69 213 GLY A CA 1
ATOM 1655 C C . GLY A 1 213 ? -18.469 11.305 6.945 1 96.69 213 GLY A C 1
ATOM 1656 O O . GLY A 1 213 ? -18.734 12.484 7.223 1 96.69 213 GLY A O 1
ATOM 1657 N N . ARG A 1 214 ? -18.391 10.367 7.844 1 97.06 214 ARG A N 1
ATOM 1658 C CA . ARG A 1 214 ? -18.625 10.648 9.258 1 97.06 214 ARG A CA 1
ATOM 1659 C C . ARG A 1 214 ? -17.469 10.141 10.117 1 97.06 214 ARG A C 1
ATOM 1661 O O . ARG A 1 214 ? -16.797 9.18 9.742 1 97.06 214 ARG A O 1
ATOM 1668 N N . VAL A 1 215 ? -17.281 10.828 11.188 1 97.81 215 VAL A N 1
ATOM 1669 C CA . VAL A 1 215 ? -16.359 10.32 12.203 1 97.81 215 VAL A CA 1
ATOM 1670 C C . VAL A 1 215 ? -17.094 9.328 13.109 1 97.81 215 VAL A C 1
ATOM 1672 O O . VAL A 1 215 ? -18.062 9.68 13.766 1 97.81 215 VAL A O 1
ATOM 1675 N N . VAL A 1 216 ? -16.594 8.125 13.203 1 97.5 216 VAL A N 1
ATOM 1676 C CA . VAL A 1 216 ? -17.328 7.105 13.945 1 97.5 216 VAL A CA 1
ATOM 1677 C C . VAL A 1 216 ? -16.594 6.789 15.242 1 97.5 216 VAL A C 1
ATOM 1679 O O . VAL A 1 216 ? -17.156 6.172 16.156 1 97.5 216 VAL A O 1
ATOM 1682 N N . ALA A 1 217 ? -15.383 7.137 15.352 1 97.69 217 ALA A N 1
ATOM 1683 C CA . ALA A 1 217 ? -14.57 6.984 16.562 1 97.69 217 ALA A CA 1
ATOM 1684 C C . ALA A 1 217 ? -13.367 7.922 16.531 1 97.69 217 ALA A C 1
ATOM 1686 O O . ALA A 1 217 ? -12.844 8.242 15.453 1 97.69 217 ALA A O 1
ATOM 1687 N N . ALA A 1 218 ? -12.969 8.414 17.672 1 98.19 218 ALA A N 1
ATOM 1688 C CA . ALA A 1 218 ? -11.789 9.258 17.797 1 98.19 218 ALA A CA 1
ATOM 1689 C C . ALA A 1 218 ? -11.141 9.109 19.172 1 98.19 218 ALA A C 1
ATOM 1691 O O . ALA A 1 218 ? -11.828 9.055 20.188 1 98.19 218 ALA A O 1
ATOM 1692 N N . GLY A 1 219 ? -9.859 8.969 19.188 1 98.19 219 GLY A N 1
ATOM 1693 C CA . GLY A 1 219 ? -9.125 8.828 20.438 1 98.19 219 GLY A CA 1
ATOM 1694 C C . GLY A 1 219 ? -7.754 8.203 20.266 1 98.19 219 GLY A C 1
ATOM 1695 O O . GLY A 1 219 ? -7.215 8.188 19.156 1 98.19 219 GLY A O 1
ATOM 1696 N N . ALA A 1 220 ? -7.156 7.809 21.375 1 97.88 220 ALA A N 1
ATOM 1697 C CA . ALA A 1 220 ? -5.867 7.121 21.328 1 97.88 220 ALA A CA 1
ATOM 1698 C C . ALA A 1 220 ? -5.984 5.793 20.578 1 97.88 220 ALA A C 1
ATOM 1700 O O . ALA A 1 220 ? -7.043 5.16 20.594 1 97.88 220 ALA A O 1
ATOM 1701 N N . PRO A 1 221 ? -4.902 5.371 19.953 1 97.62 221 PRO A N 1
ATOM 1702 C CA . PRO A 1 221 ? -4.938 4.121 19.188 1 97.62 221 PRO A CA 1
ATOM 1703 C C . PRO A 1 221 ? -5.512 2.957 20 1 97.62 221 PRO A C 1
ATOM 1705 O O . PRO A 1 221 ? -6.375 2.229 19.516 1 97.62 221 PRO A O 1
ATOM 1708 N N . ARG A 1 222 ? -5.172 2.832 21.234 1 96.38 222 ARG A N 1
ATOM 1709 C CA . ARG A 1 222 ? -5.598 1.709 22.062 1 96.38 222 ARG A CA 1
ATOM 1710 C C . ARG A 1 222 ? -7.102 1.747 22.312 1 96.38 222 ARG A C 1
ATOM 1712 O O . ARG A 1 222 ? -7.73 0.706 22.5 1 96.38 222 ARG A O 1
ATOM 1719 N N . ASP A 1 223 ? -7.656 2.91 22.234 1 96.88 223 ASP A N 1
ATOM 1720 C CA . ASP A 1 223 ? -9.07 3.088 22.531 1 96.88 223 ASP A CA 1
ATOM 1721 C C . ASP A 1 223 ? -9.922 2.965 21.266 1 96.88 223 ASP A C 1
ATOM 1723 O O . ASP A 1 223 ? -11.109 2.643 21.344 1 96.88 223 ASP A O 1
ATOM 1727 N N . VAL A 1 224 ? -9.32 3.176 20.141 1 97.62 224 VAL A N 1
ATOM 1728 C CA . VAL A 1 224 ? -10.086 3.305 18.906 1 97.62 224 VAL A CA 1
ATOM 1729 C C . VAL A 1 224 ? -9.914 2.047 18.047 1 97.62 224 VAL A C 1
ATOM 1731 O O . VAL A 1 224 ? -10.875 1.547 17.469 1 97.62 224 VAL A O 1
ATOM 1734 N N . ILE A 1 225 ? -8.695 1.53 17.953 1 97.56 225 ILE A N 1
ATOM 1735 C CA . ILE A 1 225 ? -8.43 0.342 17.141 1 97.56 225 ILE A CA 1
ATOM 1736 C C . ILE A 1 225 ? -8.867 -0.905 17.906 1 97.56 225 ILE A C 1
ATOM 1738 O O . ILE A 1 225 ? -8.109 -1.449 18.719 1 97.56 225 ILE A O 1
ATOM 1742 N N . LYS A 1 226 ? -10.062 -1.309 17.594 1 96.88 226 LYS A N 1
ATOM 1743 C CA . LYS A 1 226 ? -10.688 -2.502 18.156 1 96.88 226 LYS A CA 1
ATOM 1744 C C . LYS A 1 226 ? -11.266 -3.387 17.062 1 96.88 226 LYS A C 1
ATOM 1746 O O . LYS A 1 226 ? -11.555 -2.912 15.953 1 96.88 226 LYS A O 1
ATOM 1751 N N . ASP A 1 227 ? -11.438 -4.707 17.422 1 95.38 227 ASP A N 1
ATOM 1752 C CA . ASP A 1 227 ? -11.914 -5.672 16.422 1 95.38 227 ASP A CA 1
ATOM 1753 C C . ASP A 1 227 ? -13.242 -5.23 15.82 1 95.38 227 ASP A C 1
ATOM 1755 O O . ASP A 1 227 ? -13.406 -5.254 14.602 1 95.38 227 ASP A O 1
ATOM 1759 N N . ASP A 1 228 ? -14.141 -4.789 16.625 1 95.75 228 ASP A N 1
ATOM 1760 C CA . ASP A 1 228 ? -15.484 -4.43 16.172 1 95.75 228 ASP A CA 1
ATOM 1761 C C . ASP A 1 228 ? -15.453 -3.164 15.312 1 95.75 228 ASP A C 1
ATOM 1763 O O . ASP A 1 228 ? -16.141 -3.08 14.297 1 95.75 228 ASP A O 1
ATOM 1767 N N . VAL A 1 229 ? -14.633 -2.191 15.711 1 96.81 229 VAL A N 1
ATOM 1768 C CA . VAL A 1 229 ? -14.539 -0.936 14.977 1 96.81 229 VAL A CA 1
ATOM 1769 C C . VAL A 1 229 ? -13.938 -1.191 13.594 1 96.81 229 VAL A C 1
ATOM 1771 O O . VAL A 1 229 ? -14.516 -0.792 12.578 1 96.81 229 VAL A O 1
ATOM 1774 N N . ILE A 1 230 ? -12.797 -1.913 13.555 1 96.5 230 ILE A N 1
ATOM 1775 C CA . ILE A 1 230 ? -12.117 -2.191 12.297 1 96.5 230 ILE A CA 1
ATOM 1776 C C . ILE A 1 230 ? -13.008 -3.059 11.414 1 96.5 230 ILE A C 1
ATOM 1778 O O . ILE A 1 230 ? -13.125 -2.812 10.211 1 96.5 230 ILE A O 1
ATOM 1782 N N . GLY A 1 231 ? -13.617 -4.055 12.023 1 96.12 231 GLY A N 1
ATOM 1783 C CA . GLY A 1 231 ? -14.539 -4.898 11.281 1 96.12 231 GLY A CA 1
ATOM 1784 C C . GLY A 1 231 ? -15.68 -4.121 10.641 1 96.12 231 GLY A C 1
ATOM 1785 O O . GLY A 1 231 ? -16 -4.324 9.469 1 96.12 231 GLY A O 1
ATOM 1786 N N . GLU A 1 232 ? -16.266 -3.266 11.398 1 95.12 232 GLU A N 1
ATOM 1787 C CA . GLU A 1 232 ? -17.391 -2.475 10.922 1 95.12 232 GLU A CA 1
ATOM 1788 C C . GLU A 1 232 ? -16.953 -1.496 9.836 1 95.12 232 GLU A C 1
ATOM 1790 O O . GLU A 1 232 ? -17.641 -1.345 8.82 1 95.12 232 GLU A O 1
ATOM 1795 N N . VAL A 1 233 ? -15.875 -0.867 10.016 1 96.38 233 VAL A N 1
ATOM 1796 C CA . VAL A 1 233 ? -15.43 0.216 9.148 1 96.38 233 VAL A CA 1
ATOM 1797 C C . VAL A 1 233 ? -14.953 -0.356 7.816 1 96.38 233 VAL A C 1
ATOM 1799 O O . VAL A 1 233 ? -15.25 0.196 6.754 1 96.38 233 VAL A O 1
ATOM 1802 N N . TYR A 1 234 ? -14.305 -1.491 7.848 1 95.88 234 TYR A N 1
ATOM 1803 C CA . TYR A 1 234 ? -13.695 -2.025 6.637 1 95.88 234 TYR A CA 1
ATOM 1804 C C . TYR A 1 234 ? -14.5 -3.201 6.09 1 95.88 234 TYR A C 1
ATOM 1806 O O . TYR A 1 234 ? -14.32 -3.604 4.941 1 95.88 234 TYR A O 1
ATOM 1814 N N . GLY A 1 235 ? -15.359 -3.742 6.871 1 94.25 235 GLY A N 1
ATOM 1815 C CA . GLY A 1 235 ? -16.109 -4.91 6.434 1 94.25 235 GLY A CA 1
ATOM 1816 C C . GLY A 1 235 ? -15.25 -6.156 6.32 1 94.25 235 GLY A C 1
ATOM 1817 O O . GLY A 1 235 ? -15.391 -6.93 5.367 1 94.25 235 GLY A O 1
ATOM 1818 N N . VAL A 1 236 ? -14.312 -6.309 7.219 1 93.56 236 VAL A N 1
ATOM 1819 C CA . VAL A 1 236 ? -13.414 -7.461 7.242 1 93.56 236 VAL A CA 1
ATOM 1820 C C . VAL A 1 236 ? -13.398 -8.07 8.641 1 93.56 236 VAL A C 1
ATOM 1822 O O . VAL A 1 236 ? -13.789 -7.426 9.617 1 93.56 236 VAL A O 1
ATOM 1825 N N . SER A 1 237 ? -12.992 -9.281 8.719 1 92.56 237 SER A N 1
ATOM 1826 C CA . SER A 1 237 ? -12.797 -9.953 10 1 92.56 237 SER A CA 1
ATOM 1827 C C . SER A 1 237 ? -11.336 -9.898 10.438 1 92.56 237 SER A C 1
ATOM 1829 O O . SER A 1 237 ? -10.461 -10.414 9.742 1 92.56 237 SER A O 1
ATOM 1831 N N . VAL A 1 238 ? -11.164 -9.227 11.609 1 94.88 238 VAL A N 1
ATOM 1832 C CA . VAL A 1 238 ? -9.797 -9.078 12.094 1 94.88 238 VAL A CA 1
ATOM 1833 C C . VAL A 1 238 ? -9.734 -9.406 13.586 1 94.88 238 VAL A C 1
ATOM 1835 O O . VAL A 1 238 ? -10.766 -9.5 14.25 1 94.88 238 VAL A O 1
ATOM 1838 N N . LYS A 1 239 ? -8.609 -9.664 14.062 1 93.81 239 LYS A N 1
ATOM 1839 C CA . LYS A 1 239 ? -8.281 -9.789 15.477 1 93.81 239 LYS A CA 1
ATOM 1840 C C . LYS A 1 239 ? -7.32 -8.688 15.922 1 93.81 239 LYS A C 1
ATOM 1842 O O . LYS A 1 239 ? -6.281 -8.477 15.289 1 93.81 239 LYS A O 1
ATOM 1847 N N . VAL A 1 240 ? -7.727 -7.988 16.922 1 95.38 240 VAL A N 1
ATOM 1848 C CA . VAL A 1 240 ? -6.879 -6.926 17.453 1 95.38 240 VAL A CA 1
ATOM 1849 C C . VAL A 1 240 ? -6.242 -7.383 18.766 1 95.38 240 VAL A C 1
ATOM 1851 O O . VAL A 1 240 ? -6.934 -7.867 19.656 1 95.38 240 VAL A O 1
ATOM 1854 N N . LEU A 1 241 ? -4.941 -7.191 18.828 1 93 241 LEU A N 1
ATOM 1855 C CA . LEU A 1 241 ? -4.191 -7.609 20 1 93 241 LEU A CA 1
ATOM 1856 C C . LEU A 1 241 ? -3.307 -6.477 20.516 1 93 241 LEU A C 1
ATOM 1858 O O . LEU A 1 241 ? -2.939 -5.578 19.75 1 93 241 LEU A O 1
ATOM 1862 N N . GLU A 1 242 ? -3.07 -6.496 21.766 1 90.88 242 GLU A N 1
ATOM 1863 C CA . GLU A 1 242 ? -2.084 -5.59 22.344 1 90.88 242 GLU A CA 1
ATOM 1864 C C . GLU A 1 242 ? -0.765 -6.309 22.609 1 90.88 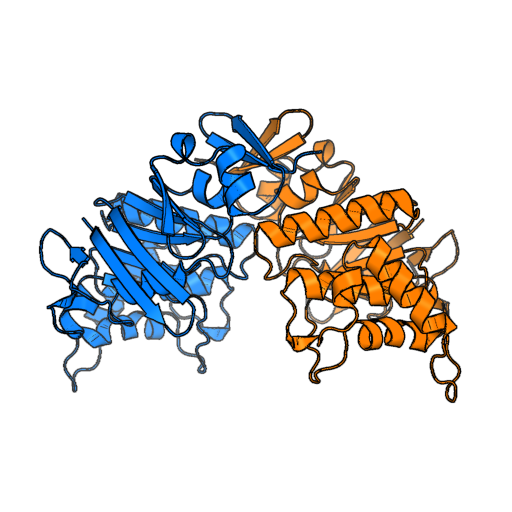242 GLU A C 1
ATOM 1866 O O . GLU A 1 242 ? -0.742 -7.359 23.25 1 90.88 242 GLU A O 1
ATOM 1871 N N . VAL A 1 243 ? 0.214 -5.789 22.047 1 85.31 243 VAL A N 1
ATOM 1872 C CA . VAL A 1 243 ? 1.54 -6.383 22.188 1 85.31 243 VAL A CA 1
ATOM 1873 C C . VAL A 1 243 ? 2.559 -5.301 22.531 1 85.31 243 VAL A C 1
ATOM 1875 O O . VAL A 1 243 ? 2.773 -4.367 21.75 1 85.31 243 VAL A O 1
ATOM 1878 N N . ASP A 1 244 ? 3.205 -5.453 23.625 1 82.5 244 ASP A N 1
ATOM 1879 C CA . ASP A 1 244 ? 4.227 -4.504 24.078 1 82.5 244 ASP A CA 1
ATOM 1880 C C . ASP A 1 244 ? 3.699 -3.072 24.031 1 82.5 244 ASP A C 1
ATOM 1882 O O . ASP A 1 244 ? 4.348 -2.18 23.484 1 82.5 244 ASP A O 1
ATOM 1886 N N . GLY A 1 245 ? 2.473 -2.9 24.484 1 84.12 245 GLY A N 1
ATOM 1887 C CA . GLY A 1 245 ? 1.876 -1.58 24.609 1 84.12 245 GLY A CA 1
ATOM 1888 C C . GLY A 1 245 ? 1.372 -1.024 23.281 1 84.12 245 GLY A C 1
ATOM 1889 O O . GLY A 1 245 ? 0.938 0.128 23.219 1 84.12 245 GLY A O 1
ATOM 1890 N N . ARG A 1 246 ? 1.401 -1.879 22.297 1 89.12 246 ARG A N 1
ATOM 1891 C CA . ARG A 1 246 ? 0.939 -1.456 20.969 1 89.12 246 ARG A CA 1
ATOM 1892 C C . ARG A 1 246 ? -0.221 -2.322 20.5 1 89.12 246 ARG A C 1
ATOM 1894 O O . ARG A 1 246 ? -0.321 -3.494 20.859 1 89.12 246 ARG A O 1
ATOM 1901 N N . VAL A 1 247 ? -1.01 -1.658 19.734 1 93.88 247 VAL A N 1
ATOM 1902 C CA . VAL A 1 247 ? -2.137 -2.398 19.172 1 93.88 247 VAL A CA 1
ATOM 1903 C C . VAL A 1 247 ? -1.78 -2.91 17.781 1 93.88 247 VAL A C 1
ATOM 1905 O O . VAL A 1 247 ? -1.164 -2.193 16.984 1 93.88 247 VAL A O 1
ATOM 1908 N N . VAL A 1 248 ? -2.105 -4.164 17.547 1 93.31 248 VAL A N 1
ATOM 1909 C CA . VAL A 1 248 ? -1.835 -4.789 16.266 1 93.31 248 VAL A CA 1
ATOM 1910 C C . VAL A 1 248 ? -3.121 -5.391 15.703 1 93.31 248 VAL A C 1
ATOM 1912 O O . VAL A 1 248 ? -3.908 -5.988 16.438 1 93.31 248 VAL A O 1
ATOM 1915 N N . VAL A 1 249 ? -3.342 -5.152 14.461 1 94.81 249 VAL A N 1
ATOM 1916 C CA . VAL A 1 249 ? -4.5 -5.688 13.75 1 94.81 249 VAL A CA 1
ATOM 1917 C C . VAL A 1 249 ? -4.066 -6.844 12.852 1 94.81 249 VAL A C 1
ATOM 1919 O O . VAL A 1 249 ? -3.217 -6.672 11.977 1 94.81 249 VAL A O 1
ATOM 1922 N N . LEU A 1 250 ? -4.66 -8.031 13.023 1 92.38 250 LEU A N 1
ATOM 1923 C CA . LEU A 1 250 ? -4.344 -9.219 12.25 1 92.38 250 LEU A CA 1
ATOM 1924 C C . LEU A 1 250 ? -5.59 -9.766 11.562 1 92.38 250 LEU A C 1
ATOM 1926 O O . LEU A 1 250 ? -6.699 -9.625 12.078 1 92.38 250 LEU A O 1
ATOM 1930 N N . PRO A 1 251 ? -5.375 -10.352 10.305 1 88.88 251 PRO A N 1
ATOM 1931 C CA . PRO A 1 251 ? -6.535 -11.031 9.727 1 88.88 251 PRO A CA 1
ATOM 1932 C C . PRO A 1 251 ? -7.043 -12.18 10.594 1 88.88 251 PRO A C 1
ATOM 1934 O O . PRO A 1 251 ? -6.258 -12.828 11.289 1 88.88 251 PRO A O 1
ATOM 1937 N N . HIS A 1 252 ? -8.344 -12.305 10.586 1 83.75 252 HIS A N 1
ATOM 1938 C CA . HIS A 1 252 ? -8.922 -13.414 11.336 1 83.75 252 HIS A CA 1
ATOM 1939 C C . HIS A 1 252 ? -8.789 -14.727 10.57 1 83.75 252 HIS A C 1
ATOM 1941 O O . HIS A 1 252 ? -8.898 -14.75 9.344 1 83.75 252 HIS A O 1
ATOM 1947 N N . ASP A 1 253 ? -8.273 -15.828 11.086 1 67.5 253 ASP A N 1
ATOM 1948 C CA . ASP A 1 253 ? -8.156 -17.156 10.484 1 67.5 253 ASP A CA 1
ATOM 1949 C C . ASP A 1 253 ? -9.461 -17.578 9.812 1 67.5 253 ASP A C 1
ATOM 1951 O O . ASP A 1 253 ? -10.547 -17.156 10.234 1 67.5 253 ASP A O 1
ATOM 1955 N N . MET B 1 1 ? 3.816 -28.984 -8.477 1 92.06 1 MET B N 1
ATOM 1956 C CA . MET B 1 1 ? 4.965 -28.438 -7.77 1 92.06 1 MET B CA 1
ATOM 1957 C C . MET B 1 1 ? 5.809 -27.562 -8.695 1 92.06 1 MET B C 1
ATOM 1959 O O . MET B 1 1 ? 6.086 -27.953 -9.836 1 92.06 1 MET B O 1
ATOM 1963 N N . LEU B 1 2 ? 6.047 -26.344 -8.32 1 97.94 2 LEU B N 1
ATOM 1964 C CA . LEU B 1 2 ? 6.969 -25.453 -9.023 1 97.94 2 LEU B CA 1
ATOM 1965 C C . LEU B 1 2 ? 8.375 -25.562 -8.445 1 97.94 2 LEU B C 1
ATOM 1967 O O . LEU B 1 2 ? 8.555 -25.469 -7.23 1 97.94 2 LEU B O 1
ATOM 1971 N N . GLU B 1 3 ? 9.352 -25.797 -9.344 1 98.38 3 GLU B N 1
ATOM 1972 C CA . GLU B 1 3 ? 10.75 -25.828 -8.93 1 98.38 3 GLU B CA 1
ATOM 1973 C C . GLU B 1 3 ? 11.594 -24.859 -9.742 1 98.38 3 GLU B C 1
ATOM 1975 O O . GLU B 1 3 ? 11.539 -24.844 -10.969 1 98.38 3 GLU B O 1
ATOM 1980 N N . VAL B 1 4 ? 12.289 -24.047 -9.078 1 98.31 4 VAL B N 1
ATOM 1981 C CA . VAL B 1 4 ? 13.273 -23.141 -9.664 1 98.31 4 VAL B CA 1
ATOM 1982 C C . VAL B 1 4 ? 14.672 -23.531 -9.203 1 98.31 4 VAL B C 1
ATOM 1984 O O . VAL B 1 4 ? 14.945 -23.578 -8 1 98.31 4 VAL B O 1
ATOM 1987 N N . LYS B 1 5 ? 15.539 -23.828 -10.141 1 97.56 5 LYS B N 1
ATOM 1988 C CA . LYS B 1 5 ? 16.859 -24.344 -9.812 1 97.56 5 LYS B CA 1
ATOM 1989 C C . LYS B 1 5 ? 17.953 -23.438 -10.391 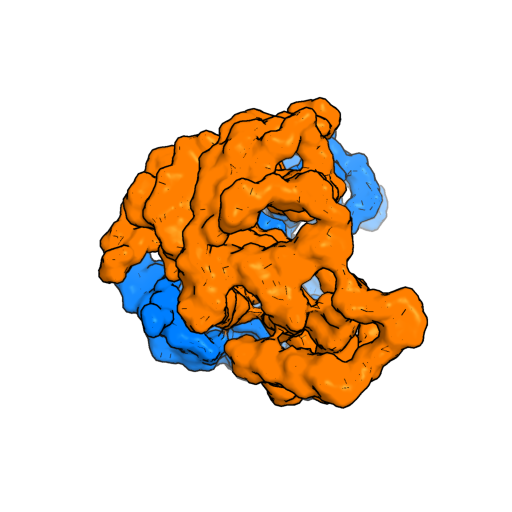1 97.56 5 LYS B C 1
ATOM 1991 O O . LYS B 1 5 ? 18.281 -23.547 -11.578 1 97.56 5 LYS B O 1
ATOM 1996 N N . GLY B 1 6 ? 18.5 -22.656 -9.555 1 97.38 6 GLY B N 1
ATOM 1997 C CA . GLY B 1 6 ? 19.672 -21.875 -9.938 1 97.38 6 GLY B CA 1
ATOM 1998 C C . GLY B 1 6 ? 19.359 -20.844 -11.008 1 97.38 6 GLY B C 1
ATOM 1999 O O . GLY B 1 6 ? 20.078 -20.734 -12 1 97.38 6 GLY B O 1
ATOM 2000 N N . LEU B 1 7 ? 18.297 -20.125 -10.859 1 97.75 7 LEU B N 1
ATOM 2001 C CA . LEU B 1 7 ? 17.906 -19.125 -11.836 1 97.75 7 LEU B CA 1
ATOM 2002 C C . LEU B 1 7 ? 18.922 -17.984 -11.898 1 97.75 7 LEU B C 1
ATOM 2004 O O . LEU B 1 7 ? 19.219 -17.375 -10.875 1 97.75 7 LEU B O 1
ATOM 2008 N N . GLU B 1 8 ? 19.5 -17.766 -13.023 1 97.31 8 GLU B N 1
ATOM 2009 C CA . GLU B 1 8 ? 20.453 -16.703 -13.305 1 97.31 8 GLU B CA 1
ATOM 2010 C C . GLU B 1 8 ? 19.953 -15.812 -14.445 1 97.31 8 GLU B C 1
ATOM 2012 O O . GLU B 1 8 ? 19.516 -16.328 -15.484 1 97.31 8 GLU B O 1
ATOM 2017 N N . PHE B 1 9 ? 20.016 -14.555 -14.195 1 96.25 9 PHE B N 1
ATOM 2018 C CA . PHE B 1 9 ? 19.578 -13.57 -15.18 1 96.25 9 PHE B CA 1
ATOM 2019 C C . PHE B 1 9 ? 20.312 -12.242 -14.984 1 96.25 9 PHE B C 1
ATOM 2021 O O . PHE B 1 9 ? 20.609 -11.859 -13.852 1 96.25 9 PHE B O 1
ATOM 2028 N N . SER B 1 10 ? 20.641 -11.617 -16.109 1 94.19 10 SER B N 1
ATOM 2029 C CA . SER B 1 10 ? 21.281 -10.312 -16 1 94.19 10 SER B CA 1
ATOM 2030 C C . SER B 1 10 ? 20.688 -9.32 -17 1 94.19 10 SER B C 1
ATOM 2032 O O . SER B 1 10 ? 20.328 -9.695 -18.109 1 94.19 10 SER B O 1
ATOM 2034 N N . TYR B 1 11 ? 20.484 -8.172 -16.562 1 88.19 11 TYR B N 1
ATOM 2035 C CA . TYR B 1 11 ? 20.094 -7.031 -17.391 1 88.19 11 TYR B CA 1
ATOM 2036 C C . TYR B 1 11 ? 20.797 -5.762 -16.938 1 88.19 11 TYR B C 1
ATOM 2038 O O . TYR B 1 11 ? 20.578 -5.297 -15.812 1 88.19 11 TYR B O 1
ATOM 2046 N N . GLY B 1 12 ? 21.531 -5.18 -17.859 1 89.31 12 GLY B N 1
ATOM 2047 C CA . GLY B 1 12 ? 22.375 -4.066 -17.453 1 89.31 12 GLY B CA 1
ATOM 2048 C C . GLY B 1 12 ? 23.25 -4.395 -16.266 1 89.31 12 GLY B C 1
ATOM 2049 O O . GLY B 1 12 ? 24.016 -5.371 -16.297 1 89.31 12 GLY B O 1
ATOM 2050 N N . GLU B 1 13 ? 23 -3.537 -15.133 1 89.81 13 GLU B N 1
ATOM 2051 C CA . GLU B 1 13 ? 23.812 -3.723 -13.938 1 89.81 13 GLU B CA 1
ATOM 2052 C C . GLU B 1 13 ? 23.094 -4.613 -12.922 1 89.81 13 GLU B C 1
ATOM 2054 O O . GLU B 1 13 ? 23.688 -4.984 -11.898 1 89.81 13 GLU B O 1
ATOM 2059 N N . PHE B 1 14 ? 21.969 -4.973 -13.219 1 91.38 14 PHE B N 1
ATOM 2060 C CA . PHE B 1 14 ? 21.203 -5.781 -12.281 1 91.38 14 PHE B CA 1
ATOM 2061 C C . PHE B 1 14 ? 21.328 -7.262 -12.609 1 91.38 14 PHE B C 1
ATOM 2063 O O . PHE B 1 14 ? 21.266 -7.652 -13.781 1 91.38 14 PHE B O 1
ATOM 2070 N N . THR B 1 15 ? 21.562 -8.141 -11.531 1 95.38 15 THR B N 1
ATOM 2071 C CA . THR B 1 15 ? 21.75 -9.57 -11.742 1 95.38 15 THR B CA 1
ATOM 2072 C C . THR B 1 15 ? 20.953 -10.375 -10.727 1 95.38 15 THR B C 1
ATOM 2074 O O . THR B 1 15 ? 20.875 -10.016 -9.547 1 95.38 15 THR B O 1
ATOM 2077 N N . ILE B 1 16 ? 20.25 -11.336 -11.188 1 96.56 16 ILE B N 1
ATOM 2078 C CA . ILE B 1 16 ? 19.703 -12.406 -10.359 1 96.56 16 ILE B CA 1
ATOM 2079 C C . ILE B 1 16 ? 20.719 -13.555 -10.266 1 96.56 16 ILE B C 1
ATOM 2081 O O . ILE B 1 16 ? 21.188 -14.055 -11.289 1 96.56 16 ILE B O 1
ATOM 2085 N N . SER B 1 17 ? 21 -13.922 -9.031 1 96.38 17 SER B N 1
ATOM 2086 C CA . SER B 1 17 ? 22.125 -14.852 -8.859 1 96.38 17 SER B CA 1
ATOM 2087 C C . SER B 1 17 ? 21.672 -16.125 -8.141 1 96.38 17 SER B C 1
ATOM 2089 O O . SER B 1 17 ? 21.609 -16.156 -6.906 1 96.38 17 SER B O 1
ATOM 2091 N N . GLY B 1 18 ? 21.484 -17.203 -8.922 1 96 18 GLY B N 1
ATOM 2092 C CA . GLY B 1 18 ? 21.359 -18.547 -8.406 1 96 18 GLY B CA 1
ATOM 2093 C C . GLY B 1 18 ? 20.141 -18.766 -7.547 1 96 18 GLY B C 1
ATOM 2094 O O . GLY B 1 18 ? 20.219 -19.375 -6.484 1 96 18 GLY B O 1
ATOM 2095 N N . VAL B 1 19 ? 19.062 -18.219 -7.918 1 97.25 19 VAL B N 1
ATOM 2096 C CA . VAL B 1 19 ? 17.828 -18.328 -7.145 1 97.25 19 VAL B CA 1
ATOM 2097 C C . VAL B 1 19 ? 17.281 -19.75 -7.227 1 97.25 19 VAL B C 1
ATOM 2099 O O . VAL B 1 19 ? 17.141 -20.312 -8.32 1 97.25 19 VAL B O 1
ATOM 2102 N N . THR B 1 20 ? 17.078 -20.422 -6.07 1 98.25 20 THR B N 1
ATOM 2103 C CA . THR B 1 20 ? 16.594 -21.797 -5.98 1 98.25 20 THR B CA 1
ATOM 2104 C C . THR B 1 20 ? 15.516 -21.922 -4.914 1 98.25 20 THR B C 1
ATOM 2106 O O . THR B 1 20 ? 15.703 -21.5 -3.777 1 98.25 20 THR B O 1
ATOM 2109 N N . PHE B 1 21 ? 14.406 -22.422 -5.277 1 98.19 21 PHE B N 1
ATOM 2110 C CA . PHE B 1 21 ? 13.328 -22.719 -4.344 1 98.19 21 PHE B CA 1
ATOM 2111 C C . PHE B 1 21 ? 12.25 -23.578 -5.012 1 98.19 21 PHE B C 1
ATOM 2113 O O . PHE B 1 21 ? 12.344 -23.875 -6.207 1 98.19 21 PHE B O 1
ATOM 2120 N N . SER B 1 22 ? 11.297 -24 -4.242 1 98.44 22 SER B N 1
ATOM 2121 C CA . SER B 1 22 ? 10.156 -24.734 -4.77 1 98.44 22 SER B CA 1
ATOM 2122 C C . SER B 1 22 ? 8.859 -24.312 -4.098 1 98.44 22 SER B C 1
ATOM 2124 O O . SER B 1 22 ? 8.883 -23.703 -3.023 1 98.44 22 SER B O 1
ATOM 2126 N N . VAL B 1 23 ? 7.805 -24.516 -4.742 1 98.56 23 VAL B N 1
ATOM 2127 C CA . VAL B 1 23 ? 6.457 -24.281 -4.238 1 98.56 23 VAL B CA 1
ATOM 2128 C C . VAL B 1 23 ? 5.594 -25.531 -4.48 1 98.56 23 VAL B C 1
ATOM 2130 O O . VAL B 1 23 ? 5.445 -25.969 -5.617 1 98.56 23 VAL B O 1
ATOM 2133 N N . GLY B 1 24 ? 5.031 -26.016 -3.432 1 98.19 24 GLY B N 1
ATOM 2134 C CA . GLY B 1 24 ? 4.234 -27.234 -3.523 1 98.19 24 GLY B CA 1
ATOM 2135 C C . GLY B 1 24 ? 2.809 -26.969 -3.969 1 98.19 24 GLY B C 1
ATOM 2136 O O . GLY B 1 24 ? 2.365 -25.828 -4.031 1 98.19 24 GLY B O 1
ATOM 2137 N N . LYS B 1 25 ? 2.125 -28.125 -4.281 1 97.38 25 LYS B N 1
ATOM 2138 C CA . LYS B 1 25 ? 0.703 -28.047 -4.598 1 97.38 25 LYS B CA 1
ATOM 2139 C C . LYS B 1 25 ? -0.097 -27.516 -3.412 1 97.38 25 LYS B C 1
ATOM 2141 O O . LYS B 1 25 ? 0.127 -27.922 -2.271 1 97.38 25 LYS B O 1
ATOM 2146 N N . GLY B 1 26 ? -0.96 -26.531 -3.717 1 97.81 26 GLY B N 1
ATOM 2147 C CA . GLY B 1 26 ? -1.801 -25.969 -2.674 1 97.81 26 GLY B CA 1
ATOM 2148 C C . GLY B 1 26 ? -1.044 -25.062 -1.729 1 97.81 26 GLY B C 1
ATOM 2149 O O . GLY B 1 26 ? -1.604 -24.578 -0.743 1 97.81 26 GLY B O 1
ATOM 2150 N N . GLU B 1 27 ? 0.211 -24.828 -2.041 1 98.44 27 GLU B N 1
ATOM 2151 C CA . GLU B 1 27 ? 1.065 -23.984 -1.209 1 98.44 27 GLU B CA 1
ATOM 2152 C C . GLU B 1 27 ? 1.087 -22.547 -1.718 1 98.44 27 GLU B C 1
ATOM 2154 O O . GLU B 1 27 ? 1.12 -22.312 -2.928 1 98.44 27 GLU B O 1
ATOM 2159 N N . VAL B 1 28 ? 1.001 -21.594 -0.813 1 98.69 28 VAL B N 1
ATOM 2160 C CA . VAL B 1 28 ? 1.176 -20.188 -1.138 1 98.69 28 VAL B CA 1
ATOM 2161 C C . VAL B 1 28 ? 2.566 -19.719 -0.705 1 98.69 28 VAL B C 1
ATOM 2163 O O . VAL B 1 28 ? 2.869 -19.688 0.49 1 98.69 28 VAL B O 1
ATOM 2166 N N . ALA B 1 29 ? 3.4 -19.391 -1.66 1 98.88 29 ALA B N 1
ATOM 2167 C CA . ALA B 1 29 ? 4.727 -18.844 -1.394 1 98.88 29 ALA B CA 1
ATOM 2168 C C . ALA B 1 29 ? 4.789 -17.375 -1.779 1 98.88 29 ALA B C 1
ATOM 2170 O O . ALA B 1 29 ? 4.145 -16.938 -2.74 1 98.88 29 ALA B O 1
ATOM 2171 N N . VAL B 1 30 ? 5.59 -16.609 -1.019 1 98.81 30 VAL B N 1
ATOM 2172 C CA . VAL B 1 30 ? 5.734 -15.188 -1.275 1 98.81 30 VAL B CA 1
ATOM 2173 C C . VAL B 1 30 ? 7.203 -14.844 -1.494 1 98.81 30 VAL B C 1
ATOM 2175 O O . VAL B 1 30 ? 8.062 -15.211 -0.685 1 98.81 30 VAL B O 1
ATOM 2178 N N . LEU B 1 31 ? 7.512 -14.273 -2.672 1 98.75 31 LEU B N 1
ATOM 2179 C CA . LEU B 1 31 ? 8.758 -13.531 -2.805 1 98.75 31 LEU B CA 1
ATOM 2180 C C . LEU B 1 31 ? 8.688 -12.203 -2.057 1 98.75 31 LEU B C 1
ATOM 2182 O O . LEU B 1 31 ? 7.945 -11.305 -2.453 1 98.75 31 LEU B O 1
ATOM 2186 N N . LEU B 1 32 ? 9.453 -12.078 -0.997 1 98.62 32 LEU B N 1
ATOM 2187 C CA . LEU B 1 32 ? 9.414 -10.914 -0.121 1 98.62 32 LEU B CA 1
ATOM 2188 C C . LEU B 1 32 ? 10.688 -10.086 -0.255 1 98.62 32 LEU B C 1
ATOM 2190 O O . LEU B 1 32 ? 11.789 -10.633 -0.282 1 98.62 32 LEU B O 1
ATOM 2194 N N . GLY B 1 33 ? 10.594 -8.828 -0.322 1 97.5 33 GLY B N 1
ATOM 2195 C CA . GLY B 1 33 ? 11.719 -7.918 -0.411 1 97.5 33 GLY B CA 1
ATOM 2196 C C . GLY B 1 33 ? 11.312 -6.508 -0.794 1 97.5 33 GLY B C 1
ATOM 2197 O O . GLY B 1 33 ? 10.164 -6.262 -1.159 1 97.5 33 GLY B O 1
ATOM 2198 N N . PRO B 1 34 ? 12.203 -5.582 -0.709 1 96.06 34 PRO B N 1
ATOM 2199 C CA . PRO B 1 34 ? 11.906 -4.195 -1.076 1 96.06 34 PRO B CA 1
ATOM 2200 C C . PRO B 1 34 ? 11.75 -4.004 -2.584 1 96.06 34 PRO B C 1
ATOM 2202 O O . PRO B 1 34 ? 11.984 -4.938 -3.354 1 96.06 34 PRO B O 1
ATOM 2205 N N . ASN B 1 35 ? 11.25 -2.816 -2.924 1 93.25 35 ASN B N 1
ATOM 2206 C CA . ASN B 1 35 ? 11.203 -2.49 -4.348 1 93.25 35 ASN B CA 1
ATOM 2207 C C . ASN B 1 35 ? 12.594 -2.523 -4.973 1 93.25 35 ASN B C 1
ATOM 2209 O O . ASN B 1 35 ? 13.57 -2.09 -4.355 1 93.25 35 ASN B O 1
ATOM 2213 N N . GLY B 1 36 ? 12.703 -3.066 -6.102 1 92.56 36 GLY B N 1
ATOM 2214 C CA . GLY B 1 36 ? 13.961 -3.111 -6.824 1 92.56 36 GLY B CA 1
ATOM 2215 C C . GLY B 1 36 ? 14.82 -4.312 -6.461 1 92.56 36 GLY B C 1
ATOM 2216 O O . GLY B 1 36 ? 15.93 -4.469 -6.973 1 92.56 36 GLY B O 1
ATOM 2217 N N . SER B 1 37 ? 14.312 -5.195 -5.656 1 96 37 SER B N 1
ATOM 2218 C CA . SER B 1 37 ? 15.125 -6.309 -5.184 1 96 37 SER B CA 1
ATOM 2219 C C . SER B 1 37 ? 15.211 -7.414 -6.234 1 96 37 SER B C 1
ATOM 2221 O O . SER B 1 37 ? 16.047 -8.312 -6.129 1 96 37 SER B O 1
ATOM 2223 N N . GLY B 1 38 ? 14.344 -7.406 -7.199 1 96.38 38 GLY B N 1
ATOM 2224 C CA . GLY B 1 38 ? 14.391 -8.398 -8.266 1 96.38 38 GLY B CA 1
ATOM 2225 C C . GLY B 1 38 ? 13.18 -9.312 -8.281 1 96.38 38 GLY B C 1
ATOM 2226 O O . GLY B 1 38 ? 13.086 -10.219 -9.109 1 96.38 38 GLY B O 1
ATOM 2227 N N . LYS B 1 39 ? 12.203 -9.117 -7.406 1 97.44 39 LYS B N 1
ATOM 2228 C CA . LYS B 1 39 ? 11.055 -10 -7.27 1 97.44 39 LYS B CA 1
ATOM 2229 C C . LYS B 1 39 ? 10.312 -10.148 -8.602 1 97.44 39 LYS B C 1
ATOM 2231 O O . LYS B 1 39 ? 10.055 -11.266 -9.047 1 97.44 39 LYS B O 1
ATOM 2236 N N . THR B 1 40 ? 10 -9 -9.242 1 96.19 40 THR B N 1
ATOM 2237 C CA . THR B 1 40 ? 9.289 -8.992 -10.516 1 96.19 40 THR B CA 1
ATOM 2238 C C . THR B 1 40 ? 10.125 -9.664 -11.602 1 96.19 40 THR B C 1
ATOM 2240 O O . THR B 1 40 ? 9.594 -10.414 -12.422 1 96.19 40 THR B O 1
ATOM 2243 N N . THR B 1 41 ? 11.43 -9.422 -11.602 1 96.44 41 THR B N 1
ATOM 2244 C CA . THR B 1 41 ? 12.336 -10.031 -12.57 1 96.44 41 THR B CA 1
ATOM 2245 C C . THR B 1 41 ? 12.336 -11.547 -12.414 1 96.44 41 THR B C 1
ATOM 2247 O O . THR B 1 41 ? 12.258 -12.281 -13.406 1 96.44 41 THR B O 1
ATOM 2250 N N . ILE B 1 42 ? 12.383 -11.984 -11.172 1 97.75 42 ILE B N 1
ATOM 2251 C CA . ILE B 1 42 ? 12.367 -13.422 -10.891 1 97.75 42 ILE B CA 1
ATOM 2252 C C . ILE B 1 42 ? 11.062 -14.031 -11.406 1 97.75 42 ILE B C 1
ATOM 2254 O O . ILE B 1 42 ? 11.078 -15.047 -12.102 1 97.75 42 ILE B O 1
ATOM 2258 N N . LEU B 1 43 ? 9.945 -13.406 -11.109 1 97.19 43 LEU B N 1
ATOM 2259 C CA . LEU B 1 43 ? 8.633 -13.906 -11.523 1 97.19 43 LEU B CA 1
ATOM 2260 C C . LEU B 1 43 ? 8.531 -13.977 -13.039 1 97.19 43 LEU B C 1
ATOM 2262 O O . LEU B 1 43 ? 8.078 -14.984 -13.594 1 97.19 43 LEU B O 1
ATOM 2266 N N . LYS B 1 44 ? 8.984 -12.961 -13.75 1 96 44 LYS B N 1
ATOM 2267 C CA . LYS B 1 44 ? 8.953 -12.914 -15.211 1 96 44 LYS B CA 1
ATOM 2268 C C . LYS B 1 44 ? 9.867 -13.969 -15.812 1 96 44 LYS B C 1
ATOM 2270 O O . LYS B 1 44 ? 9.555 -14.547 -16.859 1 96 44 LYS B O 1
ATOM 2275 N N . ALA B 1 45 ? 11.008 -14.164 -15.172 1 96.62 45 ALA B N 1
ATOM 2276 C CA . ALA B 1 45 ? 11.93 -15.195 -15.641 1 96.62 45 ALA B CA 1
ATOM 2277 C C . ALA B 1 45 ? 11.32 -16.578 -15.484 1 96.62 45 ALA B C 1
ATOM 2279 O O . ALA B 1 45 ? 11.469 -17.438 -16.375 1 96.62 45 ALA B O 1
ATOM 2280 N N . ILE B 1 46 ? 10.656 -16.766 -14.391 1 97.12 46 ILE B N 1
ATOM 2281 C CA . ILE B 1 46 ? 9.984 -18.047 -14.172 1 97.12 46 ILE B CA 1
ATOM 2282 C C . ILE B 1 46 ? 8.938 -18.281 -15.25 1 97.12 46 ILE B C 1
ATOM 2284 O O . ILE B 1 46 ? 8.891 -19.344 -15.859 1 97.12 46 ILE B O 1
ATOM 2288 N N . TYR B 1 47 ? 8.156 -17.297 -15.508 1 94.88 47 TYR B N 1
ATOM 2289 C CA . TYR B 1 47 ? 7.066 -17.406 -16.469 1 94.88 47 TYR B CA 1
ATOM 2290 C C . TYR B 1 47 ? 7.598 -17.516 -17.891 1 94.88 47 TYR B C 1
ATOM 2292 O O . TYR B 1 47 ? 6.902 -18.016 -18.781 1 94.88 47 TYR B O 1
ATOM 2300 N N . GLY B 1 48 ? 8.789 -16.969 -18.141 1 93.75 48 GLY B N 1
ATOM 2301 C CA . GLY B 1 48 ? 9.422 -17.078 -19.453 1 93.75 48 GLY B CA 1
ATOM 2302 C C . GLY B 1 48 ? 9.32 -15.797 -20.266 1 93.75 48 GLY B C 1
ATOM 2303 O O . GLY B 1 48 ? 9.617 -15.789 -21.453 1 93.75 48 GLY B O 1
ATOM 2304 N N . LEU B 1 49 ? 8.836 -14.75 -19.641 1 92.88 49 LEU B N 1
ATOM 2305 C CA . LEU B 1 49 ? 8.844 -13.453 -20.297 1 92.88 49 LEU B CA 1
ATOM 2306 C C . LEU B 1 49 ? 10.258 -12.898 -20.406 1 92.88 49 LEU B C 1
ATOM 2308 O O . LEU B 1 49 ? 10.539 -12.07 -21.281 1 92.88 49 LEU B O 1
ATOM 2312 N N . LEU B 1 50 ? 11.086 -13.242 -19.453 1 93.62 50 LEU B N 1
ATOM 2313 C CA . LEU B 1 50 ? 12.531 -13.016 -19.5 1 93.62 50 LEU B CA 1
ATOM 2314 C C . LEU B 1 50 ? 13.289 -14.328 -19.609 1 93.62 50 LEU B C 1
ATOM 2316 O O . LEU B 1 50 ? 12.914 -15.32 -18.984 1 93.62 50 LEU B O 1
ATOM 2320 N N . LYS B 1 51 ? 14.312 -14.383 -20.375 1 91.75 51 LYS B N 1
ATOM 2321 C CA . LYS B 1 51 ? 15.039 -15.625 -20.625 1 91.75 51 LYS B CA 1
ATOM 2322 C C . LYS B 1 51 ? 16.25 -15.75 -19.703 1 91.75 51 LYS B C 1
ATOM 2324 O O . LYS B 1 51 ? 17.25 -15.039 -19.875 1 91.75 51 LYS B O 1
ATOM 2329 N N . PRO B 1 52 ? 16.188 -16.656 -18.812 1 93.31 52 PRO B N 1
ATOM 2330 C CA . PRO B 1 52 ? 17.375 -16.891 -17.984 1 93.31 52 PRO B CA 1
ATOM 2331 C C . PRO B 1 52 ? 18.531 -17.5 -18.766 1 93.31 52 PRO B C 1
ATOM 2333 O O . PRO B 1 52 ? 18.359 -17.891 -19.922 1 93.31 52 PRO B O 1
ATOM 2336 N N . ARG B 1 53 ? 19.672 -17.578 -18.141 1 90.44 53 ARG B N 1
ATOM 2337 C CA . ARG B 1 53 ? 20.891 -18.078 -18.766 1 90.44 53 ARG B CA 1
ATOM 2338 C C . ARG B 1 53 ? 20.719 -19.547 -19.156 1 90.44 53 ARG B C 1
ATOM 2340 O O . ARG B 1 53 ? 21.234 -19.984 -20.188 1 90.44 53 ARG B O 1
ATOM 2347 N N . ALA B 1 54 ? 20.062 -20.312 -18.297 1 91.56 54 ALA B N 1
ATOM 2348 C CA . ALA B 1 54 ? 19.797 -21.734 -18.531 1 91.56 54 ALA B CA 1
ATOM 2349 C C . ALA B 1 54 ? 18.391 -22.109 -18.094 1 91.56 54 ALA B C 1
ATOM 2351 O O . ALA B 1 54 ? 17.75 -21.391 -17.328 1 91.56 54 ALA B O 1
ATOM 2352 N N . ARG B 1 55 ? 17.953 -23.188 -18.719 1 92.44 55 ARG B N 1
ATOM 2353 C CA . ARG B 1 55 ? 16.672 -23.719 -18.25 1 92.44 55 ARG B CA 1
ATOM 2354 C C . ARG B 1 55 ? 16.75 -24.109 -16.781 1 92.44 55 ARG B C 1
ATOM 2356 O O . ARG B 1 55 ? 17.703 -24.797 -16.359 1 92.44 55 ARG B O 1
ATOM 2363 N N . CYS B 1 56 ? 15.828 -23.609 -16 1 96.19 56 CYS B N 1
ATOM 2364 C CA . CYS B 1 56 ? 15.977 -23.812 -14.562 1 96.19 56 CYS B CA 1
ATOM 2365 C C . CYS B 1 56 ? 14.617 -23.875 -13.883 1 96.19 56 CYS B C 1
ATOM 2367 O O . CYS B 1 56 ? 14.531 -23.859 -12.648 1 96.19 56 CYS B O 1
ATOM 2369 N N . VAL B 1 57 ? 13.555 -23.906 -14.617 1 97.94 57 VAL B N 1
ATOM 2370 C CA . VAL B 1 57 ? 12.211 -23.922 -14.047 1 97.94 57 VAL B CA 1
ATOM 2371 C C . VAL B 1 57 ? 11.492 -25.203 -14.43 1 97.94 57 VAL B C 1
ATOM 2373 O O . VAL B 1 57 ? 11.445 -25.578 -15.609 1 97.94 57 VAL B O 1
ATOM 2376 N N . TYR B 1 58 ? 10.953 -25.828 -13.453 1 97.75 58 TYR B N 1
ATOM 2377 C CA . TYR B 1 58 ? 10.258 -27.094 -13.656 1 97.75 58 TYR B CA 1
ATOM 2378 C C . TYR B 1 58 ? 8.883 -27.078 -13 1 97.75 58 TYR B C 1
ATOM 2380 O O . TYR B 1 58 ? 8.719 -26.547 -11.898 1 97.75 58 TYR B O 1
ATOM 2388 N N . VAL B 1 59 ? 7.91 -27.656 -13.648 1 97.06 59 VAL B N 1
ATOM 2389 C CA . VAL B 1 59 ? 6.566 -27.859 -13.109 1 97.06 59 VAL B CA 1
ATOM 2390 C C . VAL B 1 59 ? 6.199 -29.344 -13.164 1 97.06 59 VAL B C 1
ATOM 2392 O O . VAL B 1 59 ? 6.188 -29.938 -14.242 1 97.06 59 VAL B O 1
ATOM 2395 N N . ASP B 1 60 ? 5.996 -29.859 -12.055 1 94.12 60 ASP B N 1
ATOM 2396 C CA . ASP B 1 60 ? 5.75 -31.281 -11.914 1 94.12 60 ASP B CA 1
ATOM 2397 C C . ASP B 1 60 ? 6.844 -32.094 -12.594 1 94.12 60 ASP B C 1
ATOM 2399 O O . ASP B 1 60 ? 6.555 -33.031 -13.359 1 94.12 60 ASP B O 1
ATOM 2403 N N . GLY B 1 61 ? 8.016 -31.594 -12.477 1 92.44 61 GLY B N 1
ATOM 2404 C CA . GLY B 1 61 ? 9.18 -32.344 -12.953 1 92.44 61 GLY B CA 1
ATOM 2405 C C . GLY B 1 61 ? 9.5 -32.062 -14.406 1 92.44 61 GLY B C 1
ATOM 2406 O O . GLY B 1 61 ? 10.586 -32.406 -14.883 1 92.44 61 GLY B O 1
ATOM 2407 N N . ALA B 1 62 ? 8.586 -31.5 -15.102 1 93.31 62 ALA B N 1
ATOM 2408 C CA . ALA B 1 62 ? 8.797 -31.219 -16.516 1 93.31 62 ALA B CA 1
ATOM 2409 C C . ALA B 1 62 ? 9.453 -29.859 -16.719 1 93.31 62 ALA B C 1
ATOM 2411 O O . ALA B 1 62 ? 9.117 -28.891 -16.016 1 93.31 62 ALA B O 1
ATOM 2412 N N . ASP B 1 63 ? 10.344 -29.797 -17.688 1 95.75 63 ASP B N 1
ATOM 2413 C CA . ASP B 1 63 ? 11.016 -28.547 -18.016 1 95.75 63 ASP B CA 1
ATOM 2414 C C . ASP B 1 63 ? 10.023 -27.516 -18.562 1 95.75 63 ASP B C 1
ATOM 2416 O O . ASP B 1 63 ? 9.57 -27.625 -19.703 1 95.75 63 ASP B O 1
ATOM 2420 N N . PHE B 1 64 ? 9.766 -26.531 -17.797 1 95.94 64 PHE B N 1
ATOM 2421 C CA . PHE B 1 64 ? 8.758 -25.531 -18.094 1 95.94 64 PHE B CA 1
ATOM 2422 C C . PHE B 1 64 ? 9.195 -24.641 -19.25 1 95.94 64 PHE B C 1
ATOM 2424 O O . PHE B 1 64 ? 8.398 -24.328 -20.141 1 95.94 64 PHE B O 1
ATOM 2431 N N . HIS B 1 65 ? 10.43 -24.297 -19.359 1 93.94 65 HIS B N 1
ATOM 2432 C CA . HIS B 1 65 ? 10.945 -23.359 -20.344 1 93.94 65 HIS B CA 1
ATOM 2433 C C . HIS B 1 65 ? 11.07 -24 -21.719 1 93.94 65 HIS B C 1
ATOM 2435 O O . HIS B 1 65 ? 11.211 -23.312 -22.719 1 93.94 65 HIS B O 1
ATOM 2441 N N . SER B 1 66 ? 11.047 -25.281 -21.766 1 93.25 66 SER B N 1
ATOM 2442 C CA . SER B 1 66 ? 11.164 -25.969 -23.047 1 93.25 66 SER B CA 1
ATOM 2443 C C . SER B 1 66 ? 9.828 -26.016 -23.766 1 93.25 66 SER B C 1
ATOM 2445 O O . SER B 1 66 ? 9.773 -26.297 -24.969 1 93.25 66 SER B O 1
ATOM 2447 N N . LEU B 1 67 ? 8.797 -25.719 -23.047 1 92.44 67 LEU B N 1
ATOM 2448 C CA . LEU B 1 67 ? 7.453 -25.797 -23.609 1 92.44 67 LEU B CA 1
ATOM 2449 C C . LEU B 1 67 ? 7.176 -24.578 -24.484 1 92.44 67 LEU B C 1
ATOM 2451 O O . LEU B 1 67 ? 7.652 -23.469 -24.203 1 92.44 67 LEU B O 1
ATOM 2455 N N . PRO B 1 68 ? 6.379 -24.828 -25.547 1 89.69 68 PRO B N 1
ATOM 2456 C CA . PRO B 1 68 ? 5.891 -23.656 -26.281 1 89.69 68 PRO B CA 1
ATOM 2457 C C . PRO B 1 68 ? 5.031 -22.734 -25.422 1 89.69 68 PRO B C 1
ATOM 2459 O O . PRO B 1 68 ? 4.426 -23.188 -24.438 1 89.69 68 PRO B O 1
ATOM 2462 N N . PHE B 1 69 ? 4.984 -21.516 -25.797 1 86 69 PHE B N 1
ATOM 2463 C CA . PHE B 1 69 ? 4.293 -20.5 -25.016 1 86 69 PHE B CA 1
ATOM 2464 C C . PHE B 1 69 ? 2.84 -20.891 -24.766 1 86 69 PHE B C 1
ATOM 2466 O O . PHE B 1 69 ? 2.311 -20.703 -23.672 1 86 69 PHE B O 1
ATOM 2473 N N . ARG B 1 70 ? 2.219 -21.453 -25.734 1 87.88 70 ARG B N 1
ATOM 2474 C CA . ARG B 1 70 ? 0.824 -21.859 -25.625 1 87.88 70 ARG B CA 1
ATOM 2475 C C . ARG B 1 70 ? 0.641 -22.875 -24.5 1 87.88 70 ARG B C 1
ATOM 2477 O O . ARG B 1 70 ? -0.3 -22.766 -23.703 1 87.88 70 ARG B O 1
ATOM 2484 N N . ARG B 1 71 ? 1.521 -23.766 -24.406 1 90.06 71 ARG B N 1
ATOM 2485 C CA . ARG B 1 71 ? 1.449 -24.797 -23.359 1 90.06 71 ARG B CA 1
ATOM 2486 C C . ARG B 1 71 ? 1.816 -24.203 -22 1 90.06 71 ARG B C 1
ATOM 2488 O O . ARG B 1 71 ? 1.188 -24.531 -21 1 90.06 71 ARG B O 1
ATOM 2495 N N . ARG B 1 72 ? 2.805 -23.328 -21.938 1 90.94 72 ARG B N 1
ATOM 2496 C CA . ARG B 1 72 ? 3.201 -22.672 -20.688 1 90.94 72 ARG B CA 1
ATOM 2497 C C . ARG B 1 72 ? 2.047 -21.875 -20.109 1 90.94 72 ARG B C 1
ATOM 2499 O O . ARG B 1 72 ? 1.804 -21.922 -18.891 1 90.94 72 ARG B O 1
ATOM 2506 N N . SER B 1 73 ? 1.34 -21.234 -20.984 1 89.81 73 SER B N 1
ATOM 2507 C CA . SER B 1 73 ? 0.245 -20.359 -20.547 1 89.81 73 SER B CA 1
ATOM 2508 C C . SER B 1 73 ? -0.926 -21.188 -20.016 1 89.81 73 SER B C 1
ATOM 2510 O O . SER B 1 73 ? -1.758 -20.672 -19.266 1 89.81 73 SER B O 1
ATOM 2512 N N . GLN B 1 74 ? -1.002 -22.391 -20.375 1 90.94 74 GLN B N 1
ATOM 2513 C CA . GLN B 1 74 ? -2.025 -23.297 -19.859 1 90.94 74 GLN B CA 1
ATOM 2514 C C . GLN B 1 74 ? -1.62 -23.859 -18.5 1 90.94 74 GLN B C 1
ATOM 2516 O O . GLN B 1 74 ? -2.473 -24.125 -17.641 1 90.94 74 GLN B O 1
ATOM 2521 N N . LEU B 1 75 ? -0.365 -24.031 -18.375 1 93.88 75 LEU B N 1
ATOM 2522 C CA . LEU B 1 75 ? 0.161 -24.672 -17.172 1 93.88 75 LEU B CA 1
ATOM 2523 C C . LEU B 1 75 ? 0.314 -23.656 -16.031 1 93.88 75 LEU B C 1
ATOM 2525 O O . LEU B 1 75 ? 0.196 -24 -14.859 1 93.88 75 LEU B O 1
ATOM 2529 N N . ALA B 1 76 ? 0.637 -22.422 -16.438 1 96 76 ALA B N 1
ATOM 2530 C CA . ALA B 1 76 ? 0.869 -21.375 -15.445 1 96 76 ALA B CA 1
ATOM 2531 C C . ALA B 1 76 ? 0.069 -20.125 -15.766 1 96 76 ALA B C 1
ATOM 2533 O O . ALA B 1 76 ? 0.145 -19.594 -16.891 1 96 76 ALA B O 1
ATOM 2534 N N . GLY B 1 77 ? -0.755 -19.703 -14.773 1 96 77 GLY B N 1
ATOM 2535 C CA . GLY B 1 77 ? -1.381 -18.391 -14.867 1 96 77 GLY B CA 1
ATOM 2536 C C . GLY B 1 77 ? -0.497 -17.266 -14.359 1 96 77 GLY B C 1
ATOM 2537 O O . GLY B 1 77 ? 0.192 -17.422 -13.352 1 96 77 GLY B O 1
ATOM 2538 N N . TYR B 1 78 ? -0.477 -16.172 -15.102 1 95.12 78 TYR B N 1
ATOM 2539 C CA . TYR B 1 78 ? 0.317 -15 -14.734 1 95.12 78 TYR B CA 1
ATOM 2540 C C . TYR B 1 78 ? -0.555 -13.758 -14.648 1 95.12 78 TYR B C 1
ATOM 2542 O O . TYR B 1 78 ? -1.31 -13.453 -15.57 1 95.12 78 TYR B O 1
ATOM 2550 N N . VAL B 1 79 ? -0.499 -13.109 -13.469 1 95.81 79 VAL B N 1
ATOM 2551 C CA . VAL B 1 79 ? -1.187 -11.836 -13.273 1 95.81 79 VAL B CA 1
ATOM 2552 C C . VAL B 1 79 ? -0.167 -10.734 -12.977 1 95.81 79 VAL B C 1
ATOM 2554 O O . VAL B 1 79 ? 0.439 -10.711 -11.898 1 95.81 79 VAL B O 1
ATOM 2557 N N . PRO B 1 80 ? -0.009 -9.719 -13.859 1 93.69 80 PRO B N 1
ATOM 2558 C CA . PRO B 1 80 ? 0.963 -8.641 -13.656 1 93.69 80 PRO B CA 1
ATOM 2559 C C . PRO B 1 80 ? 0.466 -7.574 -12.68 1 93.69 80 PRO B C 1
ATOM 2561 O O . PRO B 1 80 ? -0.712 -7.566 -12.32 1 93.69 80 PRO B O 1
ATOM 2564 N N . GLN B 1 81 ? 1.376 -6.754 -12.148 1 84.06 81 GLN B N 1
ATOM 2565 C CA . GLN B 1 81 ? 1.068 -5.688 -11.203 1 84.06 81 GLN B CA 1
ATOM 2566 C C . GLN B 1 81 ? 0.12 -4.66 -11.82 1 84.06 81 GLN B C 1
ATOM 2568 O O . GLN B 1 81 ? -0.847 -4.242 -11.18 1 84.06 81 GLN B O 1
ATOM 2573 N N . SER B 1 82 ? 0.441 -4.016 -12.914 1 73.06 82 SER B N 1
ATOM 2574 C CA . SER B 1 82 ? -0.391 -2.982 -13.523 1 73.06 82 SER B CA 1
ATOM 2575 C C . SER B 1 82 ? -1.229 -3.551 -14.664 1 73.06 82 SER B C 1
ATOM 2577 O O . SER B 1 82 ? -0.771 -4.426 -15.398 1 73.06 82 SER B O 1
ATOM 2579 N N . HIS B 1 83 ? -2.555 -3.309 -14.477 1 66.44 83 HIS B N 1
ATOM 2580 C CA . HIS B 1 83 ? -3.398 -3.627 -15.625 1 66.44 83 HIS B CA 1
ATOM 2581 C C . HIS B 1 83 ? -4.469 -2.562 -15.828 1 66.44 83 HIS B C 1
ATOM 2583 O O . HIS B 1 83 ? -5.156 -2.172 -14.883 1 66.44 83 HIS B O 1
ATOM 2589 N N . HIS B 1 84 ? -4.359 -1.787 -16.875 1 65.19 84 HIS B N 1
ATOM 2590 C CA . HIS B 1 84 ? -5.457 -0.873 -17.172 1 65.19 84 HIS B CA 1
ATOM 2591 C C . HIS B 1 84 ? -6.18 -1.275 -18.453 1 65.19 84 HIS B C 1
ATOM 2593 O O . HIS B 1 84 ? -5.613 -1.182 -19.547 1 65.19 84 HIS B O 1
ATOM 2599 N N . PRO B 1 85 ? -7.25 -1.92 -18.219 1 64.88 85 PRO B N 1
ATOM 2600 C CA . PRO B 1 85 ? -7.938 -2.193 -19.484 1 64.88 85 PRO B CA 1
ATOM 2601 C C . PRO B 1 85 ? -8.523 -0.937 -20.125 1 64.88 85 PRO B C 1
ATOM 2603 O O . PRO B 1 85 ? -9.164 -0.136 -19.438 1 64.88 85 PRO B O 1
ATOM 2606 N N . PRO B 1 86 ? -8.258 -0.639 -21.344 1 59.41 86 PRO B N 1
ATOM 2607 C CA . PRO B 1 86 ? -8.664 0.61 -22 1 59.41 86 PRO B CA 1
ATOM 2608 C C . PRO B 1 86 ? -10.156 0.663 -22.297 1 59.41 86 PRO B C 1
ATOM 2610 O O . PRO B 1 86 ? -10.727 1.749 -22.438 1 59.41 86 PRO B O 1
ATOM 2613 N N . PHE B 1 87 ? -10.906 -0.429 -22.453 1 70.25 87 PHE B N 1
ATOM 2614 C CA . PHE B 1 87 ? -12.273 -0.379 -22.953 1 70.25 87 PHE B CA 1
ATOM 2615 C C . PHE B 1 87 ? -13.242 -0.965 -21.938 1 70.25 87 PHE B C 1
ATOM 2617 O O . PHE B 1 87 ? -12.867 -1.822 -21.141 1 70.25 87 PHE B O 1
ATOM 2624 N N . PRO B 1 88 ? -14.508 -0.502 -21.906 1 82.94 88 PRO B N 1
ATOM 2625 C CA . PRO B 1 88 ? -15.539 -0.918 -20.953 1 82.94 88 PRO B CA 1
ATOM 2626 C C . PRO B 1 88 ? -16.125 -2.291 -21.281 1 82.94 88 PRO B C 1
ATOM 2628 O O . PRO B 1 88 ? -17.328 -2.416 -21.5 1 82.94 88 PRO B O 1
ATOM 2631 N N . TYR B 1 89 ? -15.406 -3.348 -21.297 1 89.44 89 TYR B N 1
ATOM 2632 C CA . TYR B 1 89 ? -15.883 -4.719 -21.422 1 89.44 89 TYR B CA 1
ATOM 2633 C C . TYR B 1 89 ? -16.562 -5.176 -20.141 1 89.44 89 TYR B C 1
ATOM 2635 O O . TYR B 1 89 ? -16.297 -4.652 -19.062 1 89.44 89 TYR B O 1
ATOM 2643 N N . ARG B 1 90 ? -17.594 -6.113 -20.5 1 95.25 90 ARG B N 1
ATOM 2644 C CA . ARG B 1 90 ? -18.141 -6.754 -19.312 1 95.25 90 ARG B CA 1
ATOM 2645 C C . ARG B 1 90 ? -17.094 -7.602 -18.594 1 95.25 90 ARG B C 1
ATOM 2647 O O . ARG B 1 90 ? -16.188 -8.141 -19.234 1 95.25 90 ARG B O 1
ATOM 2654 N N . VAL B 1 91 ? -17.109 -7.727 -17.281 1 96.62 91 VAL B N 1
ATOM 2655 C CA . VAL B 1 91 ? -16.203 -8.523 -16.469 1 96.62 91 VAL B CA 1
ATOM 2656 C C . VAL B 1 91 ? -16.094 -9.93 -17.047 1 96.62 91 VAL B C 1
ATOM 2658 O O . VAL B 1 91 ? -14.977 -10.438 -17.234 1 96.62 91 VAL B O 1
ATOM 2661 N N . ILE B 1 92 ? -17.234 -10.523 -17.391 1 96.69 92 ILE B N 1
ATOM 2662 C CA . ILE B 1 92 ? -17.234 -11.898 -17.875 1 96.69 92 ILE B CA 1
ATOM 2663 C C . ILE B 1 92 ? -16.484 -11.984 -19.203 1 96.69 92 ILE B C 1
ATOM 2665 O O . ILE B 1 92 ? -15.789 -12.969 -19.469 1 96.69 92 ILE B O 1
ATOM 2669 N N . ASP B 1 93 ? -16.578 -10.969 -20.031 1 95 93 ASP B N 1
ATOM 2670 C CA . ASP B 1 93 ? -15.867 -10.938 -21.312 1 95 93 ASP B CA 1
ATOM 2671 C C . ASP B 1 93 ? -14.352 -10.883 -21.094 1 95 93 ASP B C 1
ATOM 2673 O O . ASP B 1 93 ? -13.594 -11.531 -21.828 1 95 93 ASP B O 1
ATOM 2677 N N . VAL B 1 94 ? -13.953 -10.164 -20.094 1 93.31 94 VAL B N 1
ATOM 2678 C CA . VAL B 1 94 ? -12.539 -10.07 -19.766 1 93.31 94 VAL B CA 1
ATOM 2679 C C . VAL B 1 94 ? -12.016 -11.438 -19.328 1 93.31 94 VAL B C 1
ATOM 2681 O O . VAL B 1 94 ? -10.969 -11.891 -19.797 1 93.31 94 VAL B O 1
ATOM 2684 N N . VAL B 1 95 ? -12.75 -12.094 -18.5 1 95.75 95 VAL B N 1
ATOM 2685 C CA . VAL B 1 95 ? -12.336 -13.391 -17.969 1 95.75 95 VAL B CA 1
ATOM 2686 C C . VAL B 1 95 ? -12.25 -14.406 -19.109 1 95.75 95 VAL B C 1
ATOM 2688 O O . VAL B 1 95 ? -11.305 -15.195 -19.188 1 95.75 95 VAL B O 1
ATOM 2691 N N . VAL B 1 96 ? -13.164 -14.32 -20.031 1 95.12 96 VAL B N 1
ATOM 2692 C CA . VAL B 1 96 ? -13.258 -15.273 -21.125 1 95.12 96 VAL B CA 1
ATOM 2693 C C . VAL B 1 96 ? -12.031 -15.141 -22.031 1 95.12 96 VAL B C 1
ATOM 2695 O O . VAL B 1 96 ? -11.602 -16.125 -22.641 1 95.12 96 VAL B O 1
ATOM 2698 N N . THR B 1 97 ? -11.469 -13.961 -22.094 1 92.12 97 THR B N 1
ATOM 2699 C CA . THR B 1 97 ? -10.273 -13.773 -22.906 1 92.12 97 THR B CA 1
ATOM 2700 C C . THR B 1 97 ? -9.125 -14.641 -22.406 1 92.12 97 THR B C 1
ATOM 2702 O O . THR B 1 97 ? -8.148 -14.875 -23.125 1 92.12 97 THR B O 1
ATOM 2705 N N . GLY B 1 98 ? -9.211 -15.086 -21.219 1 92.62 98 GLY B N 1
ATOM 2706 C CA . GLY B 1 98 ? -8.188 -15.969 -20.656 1 92.62 98 GLY B CA 1
ATOM 2707 C C . GLY B 1 98 ? -8.07 -17.281 -21.406 1 92.62 98 GLY B C 1
ATOM 2708 O O . GLY B 1 98 ? -7.051 -17.969 -21.297 1 92.62 98 GLY B O 1
ATOM 2709 N N . PHE B 1 99 ? -9.078 -17.594 -22.156 1 92.19 99 PHE B N 1
ATOM 2710 C CA . PHE B 1 99 ? -9.07 -18.844 -22.891 1 92.19 99 PHE B CA 1
ATOM 2711 C C . PHE B 1 99 ? -8.266 -18.719 -24.188 1 92.19 99 PHE B C 1
ATOM 2713 O O . PHE B 1 99 ? -8.047 -19.703 -24.891 1 92.19 99 PHE B O 1
ATOM 2720 N N . ALA B 1 100 ? -7.84 -17.609 -24.5 1 86.06 100 ALA B N 1
ATOM 2721 C CA . ALA B 1 100 ? -7.215 -17.328 -25.797 1 86.06 100 ALA B CA 1
ATOM 2722 C C . ALA B 1 100 ? -6.133 -18.359 -26.109 1 86.06 100 ALA B C 1
ATOM 2724 O O . ALA B 1 100 ? -6.059 -18.859 -27.234 1 86.06 100 ALA B O 1
ATOM 2725 N N . PRO B 1 101 ? -5.367 -18.672 -25.125 1 81.56 101 PRO B N 1
ATOM 2726 C CA . PRO B 1 101 ? -4.328 -19.656 -25.422 1 81.56 101 PRO B CA 1
ATOM 2727 C C . PRO B 1 101 ? -4.895 -21.031 -25.75 1 81.56 101 PRO B C 1
ATOM 2729 O O . PRO B 1 101 ? -4.188 -21.891 -26.297 1 81.56 101 PRO B O 1
ATOM 2732 N N . ARG B 1 102 ? -6.129 -21.328 -25.453 1 82 102 ARG B N 1
ATOM 2733 C CA . ARG B 1 102 ? -6.738 -22.625 -25.656 1 82 102 ARG B CA 1
ATOM 2734 C C . ARG B 1 102 ? -7.57 -22.656 -26.922 1 82 102 ARG B C 1
ATOM 2736 O O . ARG B 1 102 ? -7.98 -23.719 -27.391 1 82 102 ARG B O 1
ATOM 2743 N N . LEU B 1 103 ? -7.77 -21.469 -27.438 1 79.31 103 LEU B N 1
ATOM 2744 C CA . LEU B 1 103 ? -8.648 -21.375 -28.609 1 79.31 103 LEU B CA 1
ATOM 2745 C C . LEU B 1 103 ? -7.836 -21.344 -29.891 1 79.31 103 LEU B C 1
ATOM 2747 O O . LEU B 1 103 ? -6.727 -20.797 -29.922 1 79.31 103 LEU B O 1
ATOM 2751 N N . GLY B 1 104 ? -8.398 -22.016 -30.844 1 73.38 104 GLY B N 1
ATOM 2752 C CA . GLY B 1 104 ? -7.797 -21.906 -32.156 1 73.38 104 GLY B CA 1
ATOM 2753 C C . GLY B 1 104 ? -7.863 -20.5 -32.719 1 73.38 104 GLY B C 1
ATOM 2754 O O . GLY B 1 104 ? -8.617 -19.656 -32.25 1 73.38 104 GLY B O 1
ATOM 2755 N N . LEU B 1 105 ? -6.984 -20.141 -33.656 1 69.25 105 LEU B N 1
ATOM 2756 C CA . LEU B 1 105 ? -6.828 -18.812 -34.25 1 69.25 105 LEU B CA 1
ATOM 2757 C C . LEU B 1 105 ? -8.164 -18.281 -34.75 1 69.25 105 LEU B C 1
ATOM 2759 O O . LEU B 1 105 ? -8.414 -17.078 -34.719 1 69.25 105 LEU B O 1
ATOM 2763 N N . LEU B 1 106 ? -9.086 -19.188 -35.125 1 71.69 106 LEU B N 1
ATOM 2764 C CA . LEU B 1 106 ? -10.344 -18.766 -35.719 1 71.69 106 LEU B CA 1
ATOM 2765 C C . LEU B 1 106 ? -11.523 -19.109 -34.812 1 71.69 106 LEU B C 1
ATOM 2767 O O . LEU B 1 106 ? -12.68 -19.016 -35.219 1 71.69 106 LEU B O 1
ATOM 2771 N N . GLN B 1 107 ? -11.18 -19.5 -33.625 1 79.5 107 GLN B N 1
ATOM 2772 C CA . GLN B 1 107 ? -12.25 -19.953 -32.75 1 79.5 107 GLN B CA 1
ATOM 2773 C C . GLN B 1 107 ? -12.617 -18.875 -31.734 1 79.5 107 GLN B C 1
ATOM 2775 O O . GLN B 1 107 ? -11.742 -18.266 -31.125 1 79.5 107 GLN B O 1
ATOM 2780 N N . SER B 1 108 ? -13.891 -18.547 -31.766 1 84.75 108 SER B N 1
ATOM 2781 C CA . SER B 1 108 ? -14.422 -17.641 -30.75 1 84.75 108 SER B CA 1
ATOM 2782 C C . SER B 1 108 ? -14.922 -18.406 -29.531 1 84.75 108 SER B C 1
ATOM 2784 O O . SER B 1 108 ? -15.352 -19.562 -29.656 1 84.75 108 SER B O 1
ATOM 2786 N N . PRO B 1 109 ? -14.867 -17.812 -28.344 1 87.06 109 PRO B N 1
ATOM 2787 C CA . PRO B 1 109 ? -15.398 -18.484 -27.156 1 87.06 109 PRO B CA 1
ATOM 2788 C C . PRO B 1 109 ? -16.891 -18.781 -27.266 1 87.06 109 PRO B C 1
ATOM 2790 O O . PRO B 1 109 ? -17.641 -17.984 -27.828 1 87.06 109 PRO B O 1
ATOM 2793 N N . GLY B 1 110 ? -17.266 -19.953 -26.859 1 90.25 110 GLY B N 1
ATOM 2794 C CA . GLY B 1 110 ? -18.656 -20.375 -26.859 1 90.25 110 GLY B CA 1
ATOM 2795 C C . GLY B 1 110 ? -19.266 -20.422 -25.469 1 90.25 110 GLY B C 1
ATOM 2796 O O . GLY B 1 110 ? -18.703 -19.859 -24.531 1 90.25 110 GLY B O 1
ATOM 2797 N N . ARG B 1 111 ? -20.422 -21 -25.422 1 92.94 111 ARG B N 1
ATOM 2798 C CA . ARG B 1 111 ? -21.219 -21.062 -24.188 1 92.94 111 ARG B CA 1
ATOM 2799 C C . ARG B 1 111 ? -20.422 -21.766 -23.078 1 92.94 111 ARG B C 1
ATOM 2801 O O . ARG B 1 111 ? -20.484 -21.344 -21.922 1 92.94 111 ARG B O 1
ATOM 2808 N N . GLU B 1 112 ? -19.688 -22.703 -23.391 1 93.94 112 GLU B N 1
ATOM 2809 C CA . GLU B 1 112 ? -18.922 -23.469 -22.422 1 93.94 112 GLU B CA 1
ATOM 2810 C C . GLU B 1 112 ? -17.844 -22.609 -21.75 1 93.94 112 GLU B C 1
ATOM 2812 O O . GLU B 1 112 ? -17.594 -22.719 -20.562 1 93.94 112 GLU B O 1
ATOM 2817 N N . HIS B 1 113 ? -17.266 -21.75 -22.484 1 95.44 113 HIS B N 1
ATOM 2818 C CA . HIS B 1 113 ? -16.234 -20.859 -21.969 1 95.44 113 HIS B CA 1
ATOM 2819 C C . HIS B 1 113 ? -16.828 -19.859 -20.984 1 95.44 113 HIS B C 1
ATOM 2821 O O . HIS B 1 113 ? -16.234 -19.594 -19.922 1 95.44 113 HIS B O 1
ATOM 2827 N N . TYR B 1 114 ? -18.016 -19.391 -21.312 1 96.38 114 TYR B N 1
ATOM 2828 C CA . TYR B 1 114 ? -18.688 -18.453 -20.438 1 96.38 114 TYR B CA 1
ATOM 2829 C C . TYR B 1 114 ? -19.125 -19.125 -19.141 1 96.38 114 TYR B C 1
ATOM 2831 O O . TYR B 1 114 ? -19.047 -18.531 -18.062 1 96.38 114 TYR B O 1
ATOM 2839 N N . GLU B 1 115 ? -19.531 -20.328 -19.234 1 97 115 GLU B N 1
ATOM 2840 C CA . GLU B 1 115 ? -19.891 -21.094 -18.047 1 97 115 GLU B CA 1
ATOM 2841 C C . GLU B 1 115 ? -18.688 -21.312 -17.125 1 97 115 GLU B C 1
ATOM 2843 O O . GLU B 1 115 ? -18.781 -21.141 -15.914 1 97 115 GLU B O 1
ATOM 2848 N N . LYS B 1 116 ? -17.609 -21.641 -17.719 1 96.19 116 LYS B N 1
ATOM 2849 C CA . LYS B 1 116 ? -16.391 -21.844 -16.953 1 96.19 116 LYS B CA 1
ATOM 2850 C C . LYS B 1 116 ? -15.922 -20.547 -16.312 1 96.19 116 LYS B C 1
ATOM 2852 O O . LYS B 1 116 ? -15.469 -20.531 -15.164 1 96.19 116 LYS B O 1
ATOM 2857 N N . ALA B 1 117 ? -16 -19.5 -17.109 1 97.25 117 ALA B N 1
ATOM 2858 C CA . ALA B 1 117 ? -15.648 -18.188 -16.578 1 97.25 117 ALA B CA 1
ATOM 2859 C C . ALA B 1 117 ? -16.5 -17.844 -15.359 1 97.25 117 ALA B C 1
ATOM 2861 O O . ALA B 1 117 ? -15.977 -17.359 -14.344 1 97.25 117 ALA B O 1
ATOM 2862 N N . LEU B 1 118 ? -17.766 -18.125 -15.453 1 97.62 118 LEU B N 1
ATOM 2863 C CA . LEU B 1 118 ? -18.688 -17.859 -14.352 1 97.62 118 LEU B CA 1
ATOM 2864 C C . LEU B 1 118 ? -18.328 -18.703 -13.133 1 97.62 118 LEU B C 1
ATOM 2866 O O . LEU B 1 118 ? -18.406 -18.234 -12 1 97.62 118 LEU B O 1
ATOM 2870 N N . GLU B 1 119 ? -17.938 -19.906 -13.391 1 97.38 119 GLU B N 1
ATOM 2871 C CA . GLU B 1 119 ? -17.5 -20.797 -12.32 1 97.38 119 GLU B CA 1
ATOM 2872 C C . GLU B 1 119 ? -16.312 -20.203 -11.57 1 97.38 119 GLU B C 1
ATOM 2874 O O . GLU B 1 119 ? -16.266 -20.25 -10.344 1 97.38 119 GLU B O 1
ATOM 2879 N N . LYS B 1 120 ? -15.328 -19.703 -12.281 1 97.06 120 LYS B N 1
ATOM 2880 C CA . LYS B 1 120 ? -14.148 -19.109 -11.656 1 97.06 120 LYS B CA 1
ATOM 2881 C C . LYS B 1 120 ? -14.516 -17.844 -10.883 1 97.06 120 LYS B C 1
ATOM 2883 O O . LYS B 1 120 ? -13.984 -17.594 -9.797 1 97.06 120 LYS B O 1
ATOM 2888 N N . LEU B 1 121 ? -15.445 -17.047 -11.43 1 97.81 121 LEU B N 1
ATOM 2889 C CA . LEU B 1 121 ? -15.922 -15.867 -10.711 1 97.81 121 LEU B CA 1
ATOM 2890 C C . LEU B 1 121 ? -16.594 -16.266 -9.398 1 97.81 121 LEU B C 1
ATOM 2892 O O . LEU B 1 121 ? -16.406 -15.617 -8.367 1 97.81 121 LEU B O 1
ATOM 2896 N N . ARG B 1 122 ? -17.312 -17.375 -9.445 1 96.75 122 ARG B N 1
ATOM 2897 C CA . ARG B 1 122 ? -17.969 -17.891 -8.25 1 96.75 122 ARG B CA 1
ATOM 2898 C C . ARG B 1 122 ? -16.938 -18.375 -7.227 1 96.75 122 ARG B C 1
ATOM 2900 O O . ARG B 1 122 ? -17.078 -18.125 -6.031 1 96.75 122 ARG B O 1
ATOM 2907 N N . LEU B 1 123 ? -16 -19.047 -7.734 1 94.75 123 LEU B N 1
ATOM 2908 C CA . LEU B 1 123 ? -14.922 -19.531 -6.883 1 94.75 123 LEU B CA 1
ATOM 2909 C C . LEU B 1 123 ? -14.258 -18.391 -6.125 1 94.75 123 LEU B C 1
ATOM 2911 O O . LEU B 1 123 ? -13.852 -18.547 -4.977 1 94.75 123 LEU B O 1
ATOM 2915 N N . LEU B 1 124 ? -14.242 -17.234 -6.734 1 96 124 LEU B N 1
ATOM 2916 C CA . LEU B 1 124 ? -13.586 -16.078 -6.141 1 96 124 LEU B CA 1
ATOM 2917 C C . LEU B 1 124 ? -14.594 -15.203 -5.398 1 96 124 LEU B C 1
ATOM 2919 O O . LEU B 1 124 ? -14.227 -14.188 -4.805 1 96 124 LEU B O 1
ATOM 2923 N N . GLY B 1 125 ? -15.82 -15.516 -5.41 1 94.38 125 GLY B N 1
ATOM 2924 C CA . GLY B 1 125 ? -16.875 -14.828 -4.676 1 94.38 125 GLY B CA 1
ATOM 2925 C C . GLY B 1 125 ? -17.312 -13.531 -5.336 1 94.38 125 GLY B C 1
ATOM 2926 O O . GLY B 1 125 ? -17.766 -12.609 -4.66 1 94.38 125 GLY B O 1
ATOM 2927 N N . ILE B 1 126 ? -17.094 -13.438 -6.707 1 96.88 126 ILE B N 1
ATOM 2928 C CA . ILE B 1 126 ? -17.422 -12.172 -7.359 1 96.88 126 ILE B CA 1
ATOM 2929 C C . ILE B 1 126 ? -18.312 -12.43 -8.562 1 96.88 126 ILE B C 1
ATOM 2931 O O . ILE B 1 126 ? -18.25 -11.711 -9.562 1 96.88 126 ILE B O 1
ATOM 2935 N N . GLU B 1 127 ? -19.094 -13.461 -8.555 1 97.31 127 GLU B N 1
ATOM 2936 C CA . GLU B 1 127 ? -19.984 -13.82 -9.656 1 97.31 127 GLU B CA 1
ATOM 2937 C C . GLU B 1 127 ? -20.969 -12.703 -9.961 1 97.31 127 GLU B C 1
ATOM 2939 O O . GLU B 1 127 ? -21.375 -12.516 -11.117 1 97.31 127 GLU B O 1
ATOM 2944 N N . ARG B 1 128 ? -21.312 -11.922 -9.008 1 96.44 128 ARG B N 1
ATOM 2945 C CA . ARG B 1 128 ? -22.297 -10.859 -9.172 1 96.44 128 ARG B CA 1
ATOM 2946 C C . ARG B 1 128 ? -21.75 -9.742 -10.055 1 96.44 128 ARG B C 1
ATOM 2948 O O . ARG B 1 128 ? -22.516 -8.898 -10.539 1 96.44 128 ARG B O 1
ATOM 2955 N N . LEU B 1 129 ? -20.469 -9.75 -10.266 1 96.81 129 LEU B N 1
ATOM 2956 C CA . LEU B 1 129 ? -19.828 -8.695 -11.055 1 96.81 129 LEU B CA 1
ATOM 2957 C C . LEU B 1 129 ? -19.812 -9.062 -12.531 1 96.81 129 LEU B C 1
ATOM 2959 O O . LEU B 1 129 ? -19.453 -8.242 -13.375 1 96.81 129 LEU B O 1
ATOM 2963 N N . ALA B 1 130 ? -20.25 -10.188 -12.875 1 97.5 130 ALA B N 1
ATOM 2964 C CA . ALA B 1 130 ? -20.047 -10.781 -14.195 1 97.5 130 ALA B CA 1
ATOM 2965 C C . ALA B 1 130 ? -20.516 -9.836 -15.305 1 97.5 130 ALA B C 1
ATOM 2967 O O . ALA B 1 130 ? -19.828 -9.672 -16.312 1 97.5 130 ALA B O 1
ATOM 2968 N N . GLU B 1 131 ? -21.609 -9.188 -15.062 1 96.56 131 GLU B N 1
ATOM 2969 C CA . GLU B 1 131 ? -22.203 -8.398 -16.141 1 96.56 131 GLU B CA 1
ATOM 2970 C C . GLU B 1 131 ? -21.844 -6.922 -15.992 1 96.56 131 GLU B C 1
ATOM 2972 O O . GLU B 1 131 ? -22.234 -6.105 -16.844 1 96.56 131 GLU B O 1
ATOM 2977 N N . ARG B 1 132 ? -21.094 -6.574 -15.031 1 95.12 132 ARG B N 1
ATOM 2978 C CA . ARG B 1 132 ? -20.719 -5.184 -14.82 1 95.12 132 ARG B CA 1
ATOM 2979 C C . ARG B 1 132 ? -19.562 -4.781 -15.742 1 95.12 132 ARG B C 1
ATOM 2981 O O . ARG B 1 132 ? -18.719 -5.613 -16.094 1 95.12 132 ARG B O 1
ATOM 2988 N N . PRO B 1 133 ? -19.625 -3.521 -16.125 1 93.12 133 PRO B N 1
ATOM 2989 C CA . PRO B 1 133 ? -18.453 -3.049 -16.859 1 93.12 133 PRO B CA 1
ATOM 2990 C C . PRO B 1 133 ? -17.172 -3.098 -16.031 1 93.12 133 PRO B C 1
ATOM 2992 O O . PRO B 1 133 ? -17.172 -2.695 -14.867 1 93.12 133 PRO B O 1
ATOM 2995 N N . TYR B 1 134 ? -16.141 -3.521 -16.641 1 90.06 134 TYR B N 1
ATOM 2996 C CA . TYR B 1 134 ? -14.828 -3.666 -16.031 1 90.06 134 TYR B CA 1
ATOM 2997 C C . TYR B 1 134 ? -14.336 -2.34 -15.461 1 90.06 134 TYR B C 1
ATOM 2999 O O . TYR B 1 134 ? -13.664 -2.309 -14.43 1 90.06 134 TYR B O 1
ATOM 3007 N N . THR B 1 135 ? -14.68 -1.239 -15.984 1 86.75 135 THR B N 1
ATOM 3008 C CA . THR B 1 135 ? -14.203 0.098 -15.648 1 86.75 135 THR B CA 1
ATOM 3009 C C . THR B 1 135 ? -14.875 0.607 -14.375 1 86.75 135 THR B C 1
ATOM 3011 O O . THR B 1 135 ? -14.453 1.612 -13.805 1 86.75 135 THR B O 1
ATOM 3014 N N . HIS B 1 136 ? -15.891 -0.085 -13.852 1 88.62 136 HIS B N 1
ATOM 3015 C CA . HIS B 1 136 ? -16.641 0.35 -12.68 1 88.62 136 HIS B CA 1
ATOM 3016 C C . HIS B 1 136 ? -16.219 -0.423 -11.438 1 88.62 136 HIS B C 1
ATOM 3018 O O . HIS B 1 136 ? -16.812 -0.261 -10.367 1 88.62 136 HIS B O 1
ATOM 3024 N N . LEU B 1 137 ? -15.234 -1.21 -11.594 1 91.56 137 LEU B N 1
ATOM 3025 C CA . LEU B 1 137 ? -14.836 -2.082 -10.492 1 91.56 137 LEU B CA 1
ATOM 3026 C C . LEU B 1 137 ? -13.883 -1.362 -9.547 1 91.56 137 LEU B C 1
ATOM 3028 O O . LEU B 1 137 ? -13.125 -0.489 -9.969 1 91.56 137 LEU B O 1
ATOM 3032 N N . SER B 1 138 ? -13.969 -1.73 -8.242 1 89.44 138 SER B N 1
ATOM 3033 C CA . SER B 1 138 ? -12.93 -1.305 -7.309 1 89.44 138 SER B CA 1
ATOM 3034 C C . SER B 1 138 ? -11.594 -1.971 -7.621 1 89.44 138 SER B C 1
ATOM 3036 O O . SER B 1 138 ? -11.539 -2.932 -8.391 1 89.44 138 SER B O 1
ATOM 3038 N N . GLY B 1 139 ? -10.516 -1.451 -7.059 1 89.44 139 GLY B N 1
ATOM 3039 C CA . GLY B 1 139 ? -9.203 -2.035 -7.262 1 89.44 139 GLY B CA 1
ATOM 3040 C C . GLY B 1 139 ? -9.133 -3.5 -6.867 1 89.44 139 GLY B C 1
ATOM 3041 O O . GLY B 1 139 ? -8.562 -4.316 -7.594 1 89.44 139 GLY B O 1
ATOM 3042 N N . GLY B 1 140 ? -9.719 -3.83 -5.723 1 93.31 140 GLY B N 1
ATOM 3043 C CA . GLY B 1 140 ? -9.742 -5.215 -5.277 1 93.31 140 GLY B CA 1
ATOM 3044 C C . GLY B 1 140 ? -10.531 -6.125 -6.199 1 93.31 140 GLY B C 1
ATOM 3045 O O . GLY B 1 140 ? -10.109 -7.25 -6.48 1 93.31 140 GLY B O 1
ATOM 3046 N N . GLN B 1 141 ? -11.641 -5.617 -6.676 1 94 141 GLN B N 1
ATOM 3047 C CA . GLN B 1 141 ? -12.461 -6.379 -7.609 1 94 141 GLN B CA 1
ATOM 3048 C C . GLN B 1 141 ? -11.727 -6.625 -8.922 1 94 141 GLN B C 1
ATOM 3050 O O 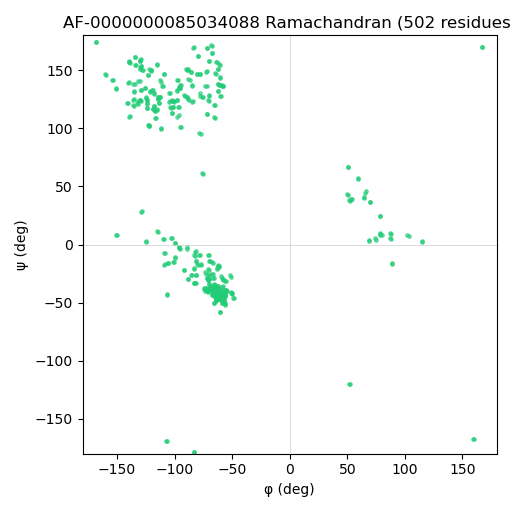. GLN B 1 141 ? -11.75 -7.738 -9.453 1 94 141 GLN B O 1
ATOM 3055 N N . LEU B 1 142 ? -11.102 -5.617 -9.336 1 93.62 142 LEU B N 1
ATOM 3056 C CA . LEU B 1 142 ? -10.336 -5.73 -10.57 1 93.62 142 LEU B CA 1
ATOM 3057 C C . LEU B 1 142 ? -9.266 -6.812 -10.453 1 93.62 142 LEU B C 1
ATOM 3059 O O . LEU B 1 142 ? -9.117 -7.641 -11.352 1 93.62 142 LEU B O 1
ATOM 3063 N N . GLN B 1 143 ? -8.578 -6.789 -9.375 1 94.75 143 GLN B N 1
ATOM 3064 C CA . GLN B 1 143 ? -7.535 -7.781 -9.156 1 94.75 143 GLN B CA 1
ATOM 3065 C C . GLN B 1 143 ? -8.109 -9.195 -9.188 1 94.75 143 GLN B C 1
ATOM 3067 O O . GLN B 1 143 ? -7.52 -10.094 -9.789 1 94.75 143 GLN B O 1
ATOM 3072 N N . LEU B 1 144 ? -9.227 -9.398 -8.562 1 96.38 144 LEU B N 1
ATOM 3073 C CA . LEU B 1 144 ? -9.852 -10.719 -8.523 1 96.38 144 LEU B CA 1
ATOM 3074 C C . LEU B 1 144 ? -10.312 -11.141 -9.906 1 96.38 144 LEU B C 1
ATOM 3076 O O . LEU B 1 144 ? -10.25 -12.328 -10.25 1 96.38 144 LEU B O 1
ATOM 3080 N N . VAL B 1 145 ? -10.758 -10.188 -10.719 1 95.62 145 VAL B N 1
ATOM 3081 C CA . VAL B 1 145 ? -11.148 -10.484 -12.094 1 95.62 145 VAL B CA 1
ATOM 3082 C C . VAL B 1 145 ? -9.938 -10.969 -12.891 1 95.62 145 VAL B C 1
ATOM 3084 O O . VAL B 1 145 ? -10.039 -11.93 -13.648 1 95.62 145 VAL B O 1
ATOM 3087 N N . LEU B 1 146 ? -8.82 -10.312 -12.711 1 95.44 146 LEU B N 1
ATOM 3088 C CA . LEU B 1 146 ? -7.602 -10.711 -13.398 1 95.44 146 LEU B CA 1
ATOM 3089 C C . LEU B 1 146 ? -7.16 -12.102 -12.961 1 95.44 146 LEU B C 1
ATOM 3091 O O . LEU B 1 146 ? -6.66 -12.891 -13.773 1 95.44 146 LEU B O 1
ATOM 3095 N N . ILE B 1 147 ? -7.336 -12.375 -11.703 1 96.69 147 ILE B N 1
ATOM 3096 C CA . ILE B 1 147 ? -7.02 -13.711 -11.203 1 96.69 147 ILE B CA 1
ATOM 3097 C C . ILE B 1 147 ? -7.965 -14.734 -11.82 1 96.69 147 ILE B C 1
ATOM 3099 O O . ILE B 1 147 ? -7.531 -15.805 -12.25 1 96.69 147 ILE B O 1
ATOM 3103 N N . ALA B 1 148 ? -9.234 -14.367 -11.93 1 96.75 148 ALA B N 1
ATOM 3104 C CA . ALA B 1 148 ? -10.195 -15.242 -12.594 1 96.75 148 ALA B CA 1
ATOM 3105 C C . ALA B 1 148 ? -9.781 -15.523 -14.031 1 96.75 148 ALA B C 1
ATOM 3107 O O . ALA B 1 148 ? -9.852 -16.672 -14.492 1 96.75 148 ALA B O 1
ATOM 3108 N N . ARG B 1 149 ? -9.391 -14.5 -14.688 1 95.5 149 ARG B N 1
ATOM 3109 C CA . ARG B 1 149 ? -8.953 -14.625 -16.062 1 95.5 149 ARG B CA 1
ATOM 3110 C C . ARG B 1 149 ? -7.805 -15.625 -16.188 1 95.5 149 ARG B C 1
ATOM 3112 O O . ARG B 1 149 ? -7.758 -16.406 -17.141 1 95.5 149 ARG B O 1
ATOM 3119 N N . ALA B 1 150 ? -6.934 -15.586 -15.242 1 95.31 150 ALA B N 1
ATOM 3120 C CA . ALA B 1 150 ? -5.805 -16.516 -15.242 1 95.31 150 ALA B CA 1
ATOM 3121 C C . ALA B 1 150 ? -6.262 -17.938 -14.914 1 95.31 150 ALA B C 1
ATOM 3123 O O . ALA B 1 150 ? -5.691 -18.906 -15.422 1 95.31 150 ALA B O 1
ATOM 3124 N N . LEU B 1 151 ? -7.289 -18.109 -14.18 1 96.5 151 LEU B N 1
ATOM 3125 C CA . LEU B 1 151 ? -7.699 -19.391 -13.609 1 96.5 151 LEU B CA 1
ATOM 3126 C C . LEU B 1 151 ? -8.5 -20.203 -14.625 1 96.5 151 LEU B C 1
ATOM 3128 O O . LEU B 1 151 ? -8.672 -21.422 -14.461 1 96.5 151 LEU B O 1
ATOM 3132 N N . VAL B 1 152 ? -9.062 -19.531 -15.625 1 94.88 152 VAL B N 1
ATOM 3133 C CA . VAL B 1 152 ? -9.938 -20.234 -16.547 1 94.88 152 VAL B CA 1
ATOM 3134 C C . VAL B 1 152 ? -9.141 -21.312 -17.297 1 94.88 152 VAL B C 1
ATOM 3136 O O . VAL B 1 152 ? -9.711 -22.281 -17.781 1 94.88 152 VAL B O 1
ATOM 3139 N N . GLN B 1 153 ? -7.898 -21.156 -17.312 1 91.94 153 GLN B N 1
ATOM 3140 C CA . GLN B 1 153 ? -7.062 -22.156 -17.969 1 91.94 153 GLN B CA 1
ATOM 3141 C C . GLN B 1 153 ? -6.781 -23.328 -17.031 1 91.94 153 GLN B C 1
ATOM 3143 O O . GLN B 1 153 ? -6.156 -24.312 -17.438 1 91.94 153 GLN B O 1
ATOM 3148 N N . GLU B 1 15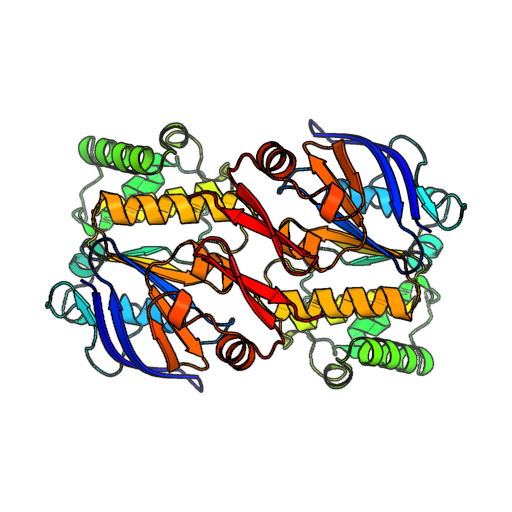4 ? -7.184 -23.141 -15.758 1 93.75 154 GLU B N 1
ATOM 3149 C CA . GLU B 1 154 ? -6.965 -24.172 -14.75 1 93.75 154 GLU B CA 1
ATOM 3150 C C . GLU B 1 154 ? -5.484 -24.484 -14.602 1 93.75 154 GLU B C 1
ATOM 3152 O O . GLU B 1 154 ? -5.09 -25.656 -14.68 1 93.75 154 GLU B O 1
ATOM 3157 N N . PRO B 1 155 ? -4.723 -23.531 -14.32 1 96.19 155 PRO B N 1
ATOM 3158 C CA . PRO B 1 155 ? -3.27 -23.703 -14.227 1 96.19 155 PRO B CA 1
ATOM 3159 C C . PRO B 1 155 ? -2.846 -24.516 -13.016 1 96.19 155 PRO B C 1
ATOM 3161 O O . PRO B 1 155 ? -3.609 -24.656 -12.055 1 96.19 155 PRO B O 1
ATOM 3164 N N . GLN B 1 156 ? -1.646 -25.078 -13.125 1 97.25 156 GLN B N 1
ATOM 3165 C CA . GLN B 1 156 ? -1.033 -25.766 -11.992 1 97.25 156 GLN B CA 1
ATOM 3166 C C . GLN B 1 156 ? -0.285 -24.781 -11.094 1 97.25 156 GLN B C 1
ATOM 3168 O O . GLN B 1 156 ? -0.085 -25.047 -9.906 1 97.25 156 GLN B O 1
ATOM 3173 N N . VAL B 1 157 ? 0.139 -23.703 -11.672 1 98.19 157 VAL B N 1
ATOM 3174 C CA . VAL B 1 157 ? 0.883 -22.672 -10.969 1 98.19 157 VAL B CA 1
ATOM 3175 C C . VAL B 1 157 ? 0.245 -21.312 -11.234 1 98.19 157 VAL B C 1
ATOM 3177 O O . VAL B 1 157 ? -0.141 -21 -12.367 1 98.19 157 VAL B O 1
ATOM 3180 N N . LEU B 1 158 ? 0.048 -20.547 -10.25 1 98.19 158 LEU B N 1
ATOM 3181 C CA . LEU B 1 158 ? -0.44 -19.188 -10.359 1 98.19 158 LEU B CA 1
ATOM 3182 C C . LEU B 1 158 ? 0.617 -18.188 -9.891 1 98.19 158 LEU B C 1
ATOM 3184 O O . LEU B 1 158 ? 1.084 -18.266 -8.75 1 98.19 158 LEU B O 1
ATOM 3188 N N . LEU B 1 159 ? 1.1 -17.344 -10.766 1 98.38 159 LEU B N 1
ATOM 3189 C CA . LEU B 1 159 ? 2.098 -16.312 -10.492 1 98.38 159 LEU B CA 1
ATOM 3190 C C . LEU B 1 159 ? 1.449 -14.93 -10.398 1 98.38 159 LEU B C 1
ATOM 3192 O O . LEU B 1 159 ? 0.866 -14.445 -11.375 1 98.38 159 LEU B O 1
ATOM 3196 N N . LEU B 1 160 ? 1.543 -14.305 -9.242 1 98.19 160 LEU B N 1
ATOM 3197 C CA . LEU B 1 160 ? 0.93 -13 -9.016 1 98.19 160 LEU B CA 1
ATOM 3198 C C . LEU B 1 160 ? 1.988 -11.953 -8.695 1 98.19 160 LEU B C 1
ATOM 3200 O O . LEU B 1 160 ? 2.723 -12.078 -7.715 1 98.19 160 LEU B O 1
ATOM 3204 N N . ASP B 1 161 ? 2.062 -10.977 -9.492 1 97.5 161 ASP B N 1
ATOM 3205 C CA . ASP B 1 161 ? 3.039 -9.914 -9.289 1 97.5 161 ASP B CA 1
ATOM 3206 C C . ASP B 1 161 ? 2.422 -8.742 -8.531 1 97.5 161 ASP B C 1
ATOM 3208 O O . ASP B 1 161 ? 1.715 -7.922 -9.117 1 97.5 161 ASP B O 1
ATOM 3212 N N . GLU B 1 162 ? 2.697 -8.648 -7.25 1 96.81 162 GLU B N 1
ATOM 3213 C CA . GLU B 1 162 ? 2.213 -7.629 -6.324 1 96.81 162 GLU B CA 1
ATOM 3214 C C . GLU B 1 162 ? 0.697 -7.473 -6.418 1 96.81 162 GLU B C 1
ATOM 3216 O O . GLU B 1 162 ? 0.194 -6.379 -6.684 1 96.81 162 GLU B O 1
ATOM 3221 N N . PRO B 1 163 ? -0.008 -8.453 -6.027 1 96.75 163 PRO B N 1
ATOM 3222 C CA . PRO B 1 163 ? -1.464 -8.453 -6.195 1 96.75 163 PRO B CA 1
ATOM 3223 C C . PRO B 1 163 ? -2.164 -7.457 -5.273 1 96.75 163 PRO B C 1
ATOM 3225 O O . PRO B 1 163 ? -3.361 -7.199 -5.43 1 96.75 163 PRO B O 1
ATOM 3228 N N . THR B 1 164 ? -1.426 -6.871 -4.328 1 95.75 164 THR B N 1
ATOM 3229 C CA . THR B 1 164 ? -2.062 -5.965 -3.379 1 95.75 164 THR B CA 1
ATOM 3230 C C . THR B 1 164 ? -1.635 -4.523 -3.637 1 95.75 164 THR B C 1
ATOM 3232 O O . THR B 1 164 ? -1.991 -3.617 -2.881 1 95.75 164 THR B O 1
ATOM 3235 N N . ALA B 1 165 ? -0.902 -4.324 -4.656 1 91.88 165 ALA B N 1
ATOM 3236 C CA . ALA B 1 165 ? -0.436 -2.973 -4.957 1 91.88 165 ALA B CA 1
ATOM 3237 C C . ALA B 1 165 ? -1.61 -2.016 -5.141 1 91.88 165 ALA B C 1
ATOM 3239 O O . ALA B 1 165 ? -2.619 -2.369 -5.754 1 91.88 165 ALA B O 1
ATOM 3240 N N . HIS B 1 166 ? -1.516 -0.817 -4.562 1 88.81 166 HIS B N 1
ATOM 3241 C CA . HIS B 1 166 ? -2.434 0.305 -4.723 1 88.81 166 HIS B CA 1
ATOM 3242 C C . HIS B 1 166 ? -3.783 0.01 -4.074 1 88.81 166 HIS B C 1
ATOM 3244 O O . HIS B 1 166 ? -4.734 0.776 -4.234 1 88.81 166 HIS B O 1
ATOM 3250 N N . LEU B 1 167 ? -3.873 -1.169 -3.408 1 93.94 167 LEU B N 1
ATOM 3251 C CA . LEU B 1 167 ? -5.117 -1.515 -2.73 1 93.94 167 LEU B CA 1
ATOM 3252 C C . LEU B 1 167 ? -5.125 -0.979 -1.302 1 93.94 167 LEU B C 1
ATOM 3254 O O . LEU B 1 167 ? -4.07 -0.886 -0.664 1 93.94 167 LEU B O 1
ATOM 3258 N N . ASP B 1 168 ? -6.316 -0.683 -0.801 1 94.31 168 ASP B N 1
ATOM 3259 C CA . ASP B 1 168 ? -6.418 -0.311 0.606 1 94.31 168 ASP B CA 1
ATOM 3260 C C . ASP B 1 168 ? -6.473 -1.548 1.499 1 94.31 168 ASP B C 1
ATOM 3262 O O . ASP B 1 168 ? -6.375 -2.676 1.012 1 94.31 168 ASP B O 1
ATOM 3266 N N . PHE B 1 169 ? -6.582 -1.319 2.719 1 95.69 169 PHE B N 1
ATOM 3267 C CA . PHE B 1 169 ? -6.516 -2.361 3.736 1 95.69 169 PHE B CA 1
ATOM 3268 C C . PHE B 1 169 ? -7.551 -3.445 3.471 1 95.69 169 PHE B C 1
ATOM 3270 O O . PHE B 1 169 ? -7.215 -4.629 3.395 1 95.69 169 PHE B O 1
ATOM 3277 N N . ARG B 1 170 ? -8.758 -3.102 3.289 1 95.06 170 ARG B N 1
ATOM 3278 C CA . ARG B 1 170 ? -9.852 -4.043 3.064 1 95.06 170 ARG B CA 1
ATOM 3279 C C . ARG B 1 170 ? -9.586 -4.902 1.833 1 95.06 170 ARG B C 1
ATOM 3281 O O . ARG B 1 170 ? -9.68 -6.129 1.897 1 95.06 170 ARG B O 1
ATOM 3288 N N . ASN B 1 171 ? -9.281 -4.301 0.81 1 95.19 171 ASN B N 1
ATOM 3289 C CA . ASN B 1 171 ? -9.117 -5.008 -0.455 1 95.19 171 ASN B CA 1
ATOM 3290 C C . ASN B 1 171 ? -7.867 -5.891 -0.445 1 95.19 171 ASN B C 1
ATOM 3292 O O . ASN B 1 171 ? -7.852 -6.953 -1.065 1 95.19 171 ASN B O 1
ATOM 3296 N N . GLN B 1 172 ? -6.828 -5.438 0.249 1 96.75 172 GLN B N 1
ATOM 3297 C CA . GLN B 1 172 ? -5.652 -6.289 0.406 1 96.75 172 GLN B CA 1
ATOM 3298 C C . GLN B 1 172 ? -6.016 -7.605 1.089 1 96.75 172 GLN B C 1
ATOM 3300 O O . GLN B 1 172 ? -5.668 -8.68 0.596 1 96.75 172 GLN B O 1
ATOM 3305 N N . LEU B 1 173 ? -6.75 -7.504 2.172 1 96.38 173 LEU B N 1
ATOM 3306 C CA . LEU B 1 173 ? -7.121 -8.695 2.928 1 96.38 173 LEU B CA 1
ATOM 3307 C C . LEU B 1 173 ? -8.039 -9.594 2.105 1 96.38 173 LEU B C 1
ATOM 3309 O O . LEU B 1 173 ? -7.867 -10.82 2.092 1 96.38 173 LEU B O 1
ATOM 3313 N N . ARG B 1 174 ? -8.906 -8.992 1.405 1 94.75 174 ARG B N 1
ATOM 3314 C CA . ARG B 1 174 ? -9.852 -9.758 0.597 1 94.75 174 ARG B CA 1
ATOM 3315 C C . ARG B 1 174 ? -9.125 -10.547 -0.491 1 94.75 174 ARG B C 1
ATOM 3317 O O . ARG B 1 174 ? -9.359 -11.742 -0.655 1 94.75 174 ARG B O 1
ATOM 3324 N N . VAL B 1 175 ? -8.273 -9.883 -1.186 1 96.62 175 VAL B N 1
ATOM 3325 C CA . VAL B 1 175 ? -7.551 -10.523 -2.279 1 96.62 175 VAL B CA 1
ATOM 3326 C C . VAL B 1 175 ? -6.664 -11.641 -1.731 1 96.62 175 VAL B C 1
ATOM 3328 O O . VAL B 1 175 ? -6.711 -12.773 -2.219 1 96.62 175 VAL B O 1
ATOM 3331 N N . LEU B 1 176 ? -5.926 -11.391 -0.701 1 97.81 176 LEU B N 1
ATOM 3332 C CA . LEU B 1 176 ? -4.969 -12.359 -0.178 1 97.81 176 LEU B CA 1
ATOM 3333 C C . LEU B 1 176 ? -5.688 -13.547 0.451 1 97.81 176 LEU B C 1
ATOM 3335 O O . LEU B 1 176 ? -5.262 -14.695 0.291 1 97.81 176 LEU B O 1
ATOM 3339 N N . SER B 1 177 ? -6.766 -13.297 1.14 1 96.75 177 SER B N 1
ATOM 3340 C CA . SER B 1 177 ? -7.555 -14.391 1.708 1 96.75 177 SER B CA 1
ATOM 3341 C C . SER B 1 177 ? -8.133 -15.281 0.615 1 96.75 177 SER B C 1
ATOM 3343 O O . SER B 1 177 ? -8.148 -16.5 0.747 1 96.75 177 SER B O 1
ATOM 3345 N N . THR B 1 178 ? -8.602 -14.625 -0.392 1 96.31 178 THR B N 1
ATOM 3346 C CA . THR B 1 178 ? -9.18 -15.359 -1.511 1 96.31 178 THR B CA 1
ATOM 3347 C C . THR B 1 178 ? -8.117 -16.234 -2.189 1 96.31 178 THR B C 1
ATOM 3349 O O . THR B 1 178 ? -8.367 -17.406 -2.479 1 96.31 178 THR B O 1
ATOM 3352 N N . VAL B 1 179 ? -6.969 -15.68 -2.375 1 97.19 179 VAL B N 1
ATOM 3353 C CA . VAL B 1 179 ? -5.871 -16.406 -3.008 1 97.19 179 VAL B CA 1
ATOM 3354 C C . VAL B 1 179 ? -5.492 -17.625 -2.154 1 97.19 179 VAL B C 1
ATOM 3356 O O . VAL B 1 179 ? -5.293 -18.719 -2.676 1 97.19 179 VAL B O 1
ATOM 3359 N N . ARG B 1 180 ? -5.383 -17.438 -0.914 1 97.25 180 ARG B N 1
ATOM 3360 C CA . ARG B 1 180 ? -5.023 -18.516 -0 1 97.25 180 ARG B CA 1
ATOM 3361 C C . ARG B 1 180 ? -6.062 -19.625 -0.033 1 97.25 180 ARG B C 1
ATOM 3363 O O . ARG B 1 180 ? -5.715 -20.797 -0.12 1 97.25 180 ARG B O 1
ATOM 3370 N N . ARG B 1 181 ? -7.289 -19.25 0.027 1 95.69 181 ARG B N 1
ATOM 3371 C CA . ARG B 1 181 ? -8.367 -20.234 -0.035 1 95.69 181 ARG B CA 1
ATOM 3372 C C . ARG B 1 181 ? -8.344 -21 -1.356 1 95.69 181 ARG B C 1
ATOM 3374 O O . ARG B 1 181 ? -8.508 -22.219 -1.379 1 95.69 181 ARG B O 1
ATOM 3381 N N . LEU B 1 182 ? -8.18 -20.234 -2.363 1 95.81 182 LEU B N 1
ATOM 3382 C CA . LEU B 1 182 ? -8.133 -20.812 -3.701 1 95.81 182 LEU B CA 1
ATOM 3383 C C . LEU B 1 182 ? -7.02 -21.844 -3.801 1 95.81 182 LEU B C 1
ATOM 3385 O O . LEU B 1 182 ? -7.23 -22.938 -4.324 1 95.81 182 LEU B O 1
ATOM 3389 N N . ALA B 1 183 ? -5.816 -21.516 -3.336 1 97.12 183 ALA B N 1
ATOM 3390 C CA . ALA B 1 183 ? -4.676 -22.422 -3.391 1 97.12 183 ALA B CA 1
ATOM 3391 C C . ALA B 1 183 ? -4.996 -23.75 -2.689 1 97.12 183 ALA B C 1
ATOM 3393 O O . ALA B 1 183 ? -4.758 -24.828 -3.242 1 97.12 183 ALA B O 1
ATOM 3394 N N . LYS B 1 184 ? -5.598 -23.672 -1.603 1 95.06 184 LYS B N 1
ATOM 3395 C CA . LYS B 1 184 ? -5.918 -24.844 -0.807 1 95.06 184 LYS B CA 1
ATOM 3396 C C . LYS B 1 184 ? -7.023 -25.672 -1.464 1 95.06 184 LYS B C 1
ATOM 3398 O O . LYS B 1 184 ? -6.93 -26.906 -1.54 1 95.06 184 LYS B O 1
ATOM 3403 N N . ALA B 1 185 ? -7.977 -25.031 -1.979 1 93.12 185 ALA B N 1
ATOM 3404 C CA . ALA B 1 185 ? -9.156 -25.703 -2.525 1 93.12 185 ALA B CA 1
ATOM 3405 C C . ALA B 1 185 ? -8.844 -26.359 -3.863 1 93.12 185 ALA B C 1
ATOM 3407 O O . ALA B 1 185 ? -9.344 -27.453 -4.156 1 93.12 185 ALA B O 1
ATOM 3408 N N . SER B 1 186 ? -8.023 -25.703 -4.664 1 94 186 SER B N 1
ATOM 3409 C CA . SER B 1 186 ? -7.809 -26.172 -6.027 1 94 186 SER B CA 1
ATOM 3410 C C . SER B 1 186 ? -6.488 -26.938 -6.145 1 94 186 SER B C 1
ATOM 3412 O O . SER B 1 186 ? -6.223 -27.578 -7.164 1 94 186 SER B O 1
ATOM 3414 N N . GLY B 1 187 ? -5.66 -26.797 -5.156 1 95.94 187 GLY B N 1
ATOM 3415 C CA . GLY B 1 187 ? -4.363 -27.453 -5.203 1 95.94 187 GLY B CA 1
ATOM 3416 C C . GLY B 1 187 ? -3.359 -26.734 -6.078 1 95.94 187 GLY B C 1
ATOM 3417 O O . GLY B 1 187 ? -2.285 -27.266 -6.371 1 95.94 187 GLY B O 1
ATOM 3418 N N . VAL B 1 188 ? -3.711 -25.578 -6.512 1 97.25 188 VAL B N 1
ATOM 3419 C CA . VAL B 1 188 ? -2.814 -24.797 -7.359 1 97.25 188 VAL B CA 1
ATOM 3420 C C . VAL B 1 188 ? -1.649 -24.266 -6.531 1 97.25 188 VAL B C 1
ATOM 3422 O O . VAL B 1 188 ? -1.839 -23.828 -5.391 1 97.25 188 VAL B O 1
ATOM 3425 N N . ALA B 1 189 ? -0.403 -24.344 -7.051 1 98.5 189 ALA B N 1
ATOM 3426 C CA . ALA B 1 189 ? 0.746 -23.688 -6.426 1 98.5 189 ALA B CA 1
ATOM 3427 C C . ALA B 1 189 ? 0.736 -22.188 -6.699 1 98.5 189 ALA B C 1
ATOM 3429 O O . ALA B 1 189 ? 0.625 -21.766 -7.852 1 98.5 189 ALA B O 1
ATOM 3430 N N . VAL B 1 190 ? 0.828 -21.406 -5.68 1 98.69 190 VAL B N 1
ATOM 3431 C CA . VAL B 1 190 ? 0.789 -19.953 -5.859 1 98.69 190 VAL B CA 1
ATOM 3432 C C . VAL B 1 190 ? 2.135 -19.344 -5.469 1 98.69 190 VAL B C 1
ATOM 3434 O O . VAL B 1 190 ? 2.678 -19.656 -4.406 1 98.69 190 VAL B O 1
ATOM 3437 N N . LEU B 1 191 ? 2.713 -18.578 -6.324 1 98.88 191 LEU B N 1
ATOM 3438 C CA . LEU B 1 191 ? 3.857 -17.719 -6.043 1 98.88 191 LEU B CA 1
ATOM 3439 C C . LEU B 1 191 ? 3.506 -16.25 -6.27 1 98.88 191 LEU B C 1
ATOM 3441 O O . LEU B 1 191 ? 3.135 -15.867 -7.379 1 98.88 191 LEU B O 1
ATOM 3445 N N . MET B 1 192 ? 3.559 -15.461 -5.223 1 98.56 192 MET B N 1
ATOM 3446 C CA . MET B 1 192 ? 3.24 -14.047 -5.391 1 98.56 192 MET B CA 1
ATOM 3447 C C . MET B 1 192 ? 4.328 -13.164 -4.785 1 98.56 192 MET B C 1
ATOM 3449 O O . MET B 1 192 ? 5.102 -13.625 -3.939 1 98.56 192 MET B O 1
ATOM 3453 N N . THR B 1 193 ? 4.449 -12.008 -5.289 1 98.44 193 THR B N 1
ATOM 3454 C CA . THR B 1 193 ? 5.391 -11.031 -4.746 1 98.44 193 THR B CA 1
ATOM 3455 C C . THR B 1 193 ? 4.68 -10.062 -3.812 1 98.44 193 THR B C 1
ATOM 3457 O O . THR B 1 193 ? 3.578 -9.594 -4.113 1 98.44 193 THR B O 1
ATOM 3460 N N . LEU B 1 194 ? 5.242 -9.828 -2.648 1 97.94 194 LEU B N 1
ATOM 3461 C CA . LEU B 1 194 ? 4.777 -8.812 -1.704 1 97.94 194 LEU B CA 1
ATOM 3462 C C . LEU B 1 194 ? 5.949 -8 -1.165 1 97.94 194 LEU B C 1
ATOM 3464 O O . LEU B 1 194 ? 7.078 -8.492 -1.099 1 97.94 194 LEU B O 1
ATOM 3468 N N . HIS B 1 195 ? 5.672 -6.789 -0.76 1 97.06 195 HIS B N 1
ATOM 3469 C CA . HIS B 1 195 ? 6.719 -5.992 -0.128 1 97.06 195 HIS B CA 1
ATOM 3470 C C . HIS B 1 195 ? 6.461 -5.836 1.366 1 97.06 195 HIS B C 1
ATOM 3472 O O . HIS B 1 195 ? 7.336 -5.379 2.105 1 97.06 195 HIS B O 1
ATOM 3478 N N . ASP B 1 196 ? 5.34 -6.254 1.899 1 96.56 196 ASP B N 1
ATOM 3479 C CA . ASP B 1 196 ? 4.977 -6.109 3.305 1 96.56 196 ASP B CA 1
ATOM 3480 C C . ASP B 1 196 ? 5.184 -7.418 4.062 1 96.56 196 ASP B C 1
ATOM 3482 O O . ASP B 1 196 ? 4.477 -8.398 3.824 1 96.56 196 ASP B O 1
ATOM 3486 N N . PRO B 1 197 ? 6.055 -7.367 5.031 1 97.19 197 PRO B N 1
ATOM 3487 C CA . PRO B 1 197 ? 6.348 -8.617 5.734 1 97.19 197 PRO B CA 1
ATOM 3488 C C . PRO B 1 197 ? 5.18 -9.102 6.59 1 97.19 197 PRO B C 1
ATOM 3490 O O . PRO B 1 197 ? 5.043 -10.305 6.84 1 97.19 197 PRO B O 1
ATOM 3493 N N . ASN B 1 198 ? 4.355 -8.227 7.098 1 95.94 198 ASN B N 1
ATOM 3494 C CA . ASN B 1 198 ? 3.199 -8.648 7.883 1 95.94 198 ASN B CA 1
ATOM 3495 C C . ASN B 1 198 ? 2.18 -9.391 7.027 1 95.94 198 ASN B C 1
ATOM 3497 O O . ASN B 1 198 ? 1.644 -10.422 7.441 1 95.94 198 ASN B O 1
ATOM 3501 N N . LEU B 1 199 ? 1.94 -8.891 5.863 1 96.56 199 LEU B N 1
ATOM 3502 C CA . LEU B 1 199 ? 1.039 -9.57 4.938 1 96.56 199 LEU B CA 1
ATOM 3503 C C . LEU B 1 199 ? 1.614 -10.914 4.508 1 96.56 199 LEU B C 1
ATOM 3505 O O . LEU B 1 199 ? 0.895 -11.914 4.449 1 96.56 199 LEU B O 1
ATOM 3509 N N . ALA B 1 200 ? 2.891 -10.883 4.211 1 97.75 200 ALA B N 1
ATOM 3510 C CA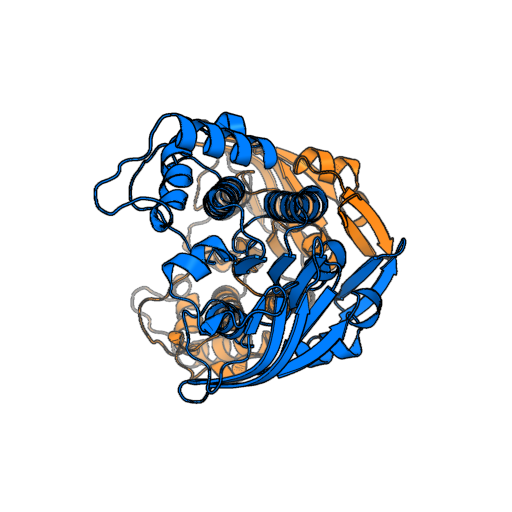 . ALA B 1 200 ? 3.545 -12.133 3.844 1 97.75 200 ALA B CA 1
ATOM 3511 C C . ALA B 1 200 ? 3.412 -13.172 4.953 1 97.75 200 ALA B C 1
ATOM 3513 O O . ALA B 1 200 ? 3.057 -14.328 4.699 1 97.75 200 ALA B O 1
ATOM 3514 N N . ALA B 1 201 ? 3.662 -12.766 6.133 1 96.38 201 ALA B N 1
ATOM 3515 C CA . ALA B 1 201 ? 3.607 -13.664 7.277 1 96.38 201 ALA B CA 1
ATOM 3516 C C . ALA B 1 201 ? 2.197 -14.219 7.473 1 96.38 201 ALA B C 1
ATOM 3518 O O . ALA B 1 201 ? 2.027 -15.398 7.809 1 96.38 201 ALA B O 1
ATOM 3519 N N . ALA B 1 202 ? 1.246 -13.461 7.223 1 95.12 202 ALA B N 1
ATOM 3520 C CA . ALA B 1 202 ? -0.136 -13.805 7.543 1 95.12 202 ALA B CA 1
ATOM 3521 C C . ALA B 1 202 ? -0.733 -14.719 6.477 1 95.12 202 ALA B C 1
ATOM 3523 O O . ALA B 1 202 ? -1.613 -15.531 6.766 1 95.12 202 ALA B O 1
ATOM 3524 N N . TYR B 1 203 ? -0.203 -14.648 5.215 1 96.75 203 TYR B N 1
ATOM 3525 C CA . TYR B 1 203 ? -0.989 -15.258 4.152 1 96.75 203 TYR B CA 1
ATOM 3526 C C . TYR B 1 203 ? -0.161 -16.281 3.377 1 96.75 203 TYR B C 1
ATOM 3528 O O . TYR B 1 203 ? -0.645 -16.875 2.414 1 96.75 203 TYR B O 1
ATOM 3536 N N . SER B 1 204 ? 1.032 -16.5 3.766 1 97.19 204 SER B N 1
ATOM 3537 C CA . SER B 1 204 ? 1.854 -17.438 3.012 1 97.19 204 SER B CA 1
ATOM 3538 C C . SER B 1 204 ? 2.207 -18.656 3.852 1 97.19 204 SER B C 1
ATOM 3540 O O . SER B 1 204 ? 2.166 -18.609 5.082 1 97.19 204 SER B O 1
ATOM 3542 N N . ASP B 1 205 ? 2.48 -19.75 3.209 1 97.94 205 ASP B N 1
ATOM 3543 C CA . ASP B 1 205 ? 3.035 -20.953 3.822 1 97.94 205 ASP B CA 1
ATOM 3544 C C . ASP B 1 205 ? 4.562 -20.922 3.83 1 97.94 205 ASP B C 1
ATOM 3546 O O . ASP B 1 205 ? 5.199 -21.531 4.688 1 97.94 205 ASP B O 1
ATOM 3550 N N . LYS B 1 206 ? 5.039 -20.266 2.865 1 98.56 206 LYS B N 1
ATOM 3551 C CA . LYS B 1 206 ? 6.48 -20.156 2.646 1 98.56 206 LYS B CA 1
ATOM 3552 C C . LYS B 1 206 ? 6.871 -18.75 2.207 1 98.56 206 LYS B C 1
ATOM 3554 O O . LYS B 1 206 ? 6.184 -18.141 1.391 1 98.56 206 LYS B O 1
ATOM 3559 N N . ILE B 1 207 ? 7.965 -18.297 2.736 1 98.62 207 ILE B N 1
ATOM 3560 C CA . ILE B 1 207 ? 8.5 -16.984 2.363 1 98.62 207 ILE B CA 1
ATOM 3561 C C . ILE B 1 207 ? 9.891 -17.156 1.765 1 98.62 207 ILE B C 1
ATOM 3563 O O . ILE B 1 207 ? 10.711 -17.922 2.283 1 98.62 207 ILE B O 1
ATOM 3567 N N . ILE B 1 208 ? 10.094 -16.516 0.682 1 98.81 208 ILE B N 1
ATOM 3568 C CA . ILE B 1 208 ? 11.383 -16.438 0.01 1 98.81 208 ILE B CA 1
ATOM 3569 C C . ILE B 1 208 ? 11.859 -14.977 -0.018 1 98.81 208 ILE B C 1
ATOM 3571 O O . ILE B 1 208 ? 11.336 -14.164 -0.782 1 98.81 208 ILE B O 1
ATOM 3575 N N . VAL B 1 209 ? 12.883 -14.656 0.772 1 98.69 209 VAL B N 1
ATOM 3576 C CA . VAL B 1 209 ? 13.336 -13.273 0.908 1 98.69 209 VAL B CA 1
ATOM 3577 C C . VAL B 1 209 ? 14.367 -12.961 -0.175 1 98.69 209 VAL B C 1
ATOM 3579 O O . VAL B 1 209 ? 15.367 -13.664 -0.305 1 98.69 209 VAL B O 1
ATOM 3582 N N . VAL B 1 210 ? 14.062 -11.922 -0.889 1 98.12 210 VAL B N 1
ATOM 3583 C CA . VAL B 1 210 ? 14.922 -11.531 -2.002 1 98.12 210 VAL B CA 1
ATOM 3584 C C . VAL B 1 210 ? 15.586 -10.195 -1.693 1 98.12 210 VAL B C 1
ATOM 3586 O O . VAL B 1 210 ? 14.922 -9.234 -1.302 1 98.12 210 VAL B O 1
ATOM 3589 N N . LYS B 1 211 ? 16.844 -10.125 -1.789 1 97 211 LYS B N 1
ATOM 3590 C CA . LYS B 1 211 ? 17.641 -8.906 -1.63 1 97 211 LYS B CA 1
ATOM 3591 C C . LYS B 1 211 ? 18.703 -8.797 -2.719 1 97 211 LYS B C 1
ATOM 3593 O O . LYS B 1 211 ? 19.531 -9.688 -2.865 1 97 211 LYS B O 1
ATOM 3598 N N . GLU B 1 212 ? 18.625 -7.75 -3.496 1 95.38 212 GLU B N 1
ATOM 3599 C CA . GLU B 1 212 ? 19.625 -7.441 -4.52 1 95.38 212 GLU B CA 1
ATOM 3600 C C . GLU B 1 212 ? 19.828 -8.625 -5.461 1 95.38 212 GLU B C 1
ATOM 3602 O O . GLU B 1 212 ? 20.969 -9.016 -5.723 1 95.38 212 GLU B O 1
ATOM 3607 N N . GLY B 1 213 ? 18.766 -9.258 -5.777 1 96.62 213 GLY B N 1
ATOM 3608 C CA . GLY B 1 213 ? 18.797 -10.289 -6.809 1 96.62 213 GLY B CA 1
ATOM 3609 C C . GLY B 1 213 ? 19.156 -11.656 -6.266 1 96.62 213 GLY B C 1
ATOM 3610 O O . GLY B 1 213 ? 19.391 -12.594 -7.035 1 96.62 213 GLY B O 1
ATOM 3611 N N . ARG B 1 214 ? 19.188 -11.773 -4.961 1 97.12 214 ARG B N 1
ATOM 3612 C CA . ARG B 1 214 ? 19.547 -13.047 -4.336 1 97.12 214 ARG B CA 1
ATOM 3613 C C . ARG B 1 214 ? 18.484 -13.461 -3.307 1 97.12 214 ARG B C 1
ATOM 3615 O O . ARG B 1 214 ? 17.828 -12.602 -2.723 1 97.12 214 ARG B O 1
ATOM 3622 N N . VAL B 1 215 ? 18.375 -14.742 -3.172 1 97.81 215 VAL B N 1
ATOM 3623 C CA . VAL B 1 215 ? 17.562 -15.258 -2.068 1 97.81 215 VAL B CA 1
ATOM 3624 C C . VAL B 1 215 ? 18.406 -15.32 -0.797 1 97.81 215 VAL B C 1
ATOM 3626 O O . VAL B 1 215 ? 19.438 -16 -0.758 1 97.81 215 VAL B O 1
ATOM 3629 N N . VAL B 1 216 ? 17.984 -14.664 0.245 1 97.5 216 VAL B N 1
ATOM 3630 C CA . VAL B 1 216 ? 18.812 -14.578 1.439 1 97.5 216 VAL B CA 1
ATOM 3631 C C . VAL B 1 216 ? 18.203 -15.43 2.553 1 97.5 216 VAL B C 1
ATOM 3633 O O . VAL B 1 216 ? 18.875 -15.727 3.547 1 97.5 216 VAL B O 1
ATOM 3636 N N . ALA B 1 217 ? 17 -15.797 2.449 1 97.69 217 ALA B N 1
ATOM 3637 C CA . ALA B 1 217 ? 16.312 -16.688 3.379 1 97.69 217 ALA B CA 1
ATOM 3638 C C . ALA B 1 217 ? 15.07 -17.297 2.73 1 97.69 217 ALA B C 1
ATOM 3640 O O . ALA B 1 217 ? 14.445 -16.672 1.867 1 97.69 217 ALA B O 1
ATOM 3641 N N . ALA B 1 218 ? 14.75 -18.516 3.09 1 98.19 218 ALA B N 1
ATOM 3642 C CA . ALA B 1 218 ? 13.555 -19.188 2.602 1 98.19 218 ALA B CA 1
ATOM 3643 C C . ALA B 1 218 ? 13.031 -20.203 3.621 1 98.19 218 ALA B C 1
ATOM 3645 O O . ALA B 1 218 ? 13.812 -20.938 4.23 1 98.19 218 ALA B O 1
ATOM 3646 N N . GLY B 1 219 ? 11.773 -20.203 3.857 1 98.12 219 GLY B N 1
ATOM 3647 C CA . GLY B 1 219 ? 11.156 -21.125 4.805 1 98.12 219 GLY B CA 1
ATOM 3648 C C . GLY B 1 219 ? 9.805 -20.656 5.305 1 98.12 219 GLY B C 1
ATOM 3649 O O . GLY B 1 219 ? 9.172 -19.797 4.684 1 98.12 219 GLY B O 1
ATOM 3650 N N . ALA B 1 220 ? 9.32 -21.297 6.34 1 97.88 220 ALA B N 1
ATOM 3651 C CA . ALA B 1 220 ? 8.062 -20.891 6.965 1 97.88 220 ALA B CA 1
ATOM 3652 C C . ALA B 1 220 ? 8.164 -19.484 7.531 1 97.88 220 ALA B C 1
ATOM 3654 O O . ALA B 1 220 ? 9.242 -19.047 7.938 1 97.88 220 ALA B O 1
ATOM 3655 N N . PRO B 1 221 ? 7.051 -18.781 7.574 1 97.62 221 PRO B N 1
ATOM 3656 C CA . PRO B 1 221 ? 7.07 -17.406 8.086 1 97.62 221 PRO B CA 1
ATOM 3657 C C . PRO B 1 221 ? 7.762 -17.297 9.445 1 97.62 221 PRO B C 1
ATOM 3659 O O . PRO B 1 221 ? 8.609 -16.422 9.641 1 97.62 221 PRO B O 1
ATOM 3662 N N . ARG B 1 222 ? 7.535 -18.188 10.336 1 96.31 222 ARG B N 1
ATOM 3663 C CA . ARG B 1 222 ? 8.078 -18.125 11.688 1 96.31 222 ARG B CA 1
ATOM 3664 C C . ARG B 1 222 ? 9.594 -18.281 11.672 1 96.31 222 ARG B C 1
ATOM 3666 O O . ARG B 1 222 ? 10.289 -17.766 12.555 1 96.31 222 ARG B O 1
ATOM 3673 N N . ASP B 1 223 ? 10.094 -18.922 10.664 1 96.81 223 ASP B N 1
ATOM 3674 C CA . ASP B 1 223 ? 11.523 -19.203 10.586 1 96.81 223 ASP B CA 1
ATOM 3675 C C . ASP B 1 223 ? 12.266 -18.109 9.828 1 96.81 223 ASP B C 1
ATOM 3677 O O . ASP B 1 223 ? 13.469 -17.922 10.016 1 96.81 223 ASP B O 1
ATOM 3681 N N . VAL B 1 224 ? 11.555 -17.375 9.023 1 97.62 224 VAL B N 1
ATOM 3682 C CA . VAL B 1 224 ? 12.195 -16.453 8.094 1 97.62 224 VAL B CA 1
ATOM 3683 C C . VAL B 1 224 ? 12 -15.008 8.57 1 97.62 224 VAL B C 1
ATOM 3685 O O . VAL B 1 224 ? 12.93 -14.195 8.516 1 97.62 224 VAL B O 1
ATOM 3688 N N . ILE B 1 225 ? 10.797 -14.656 9.008 1 97.56 225 ILE B N 1
ATOM 3689 C CA . ILE B 1 225 ? 10.508 -13.305 9.469 1 97.56 225 ILE B CA 1
ATOM 3690 C C . ILE B 1 225 ? 11.07 -13.109 10.883 1 97.56 225 ILE B C 1
ATOM 3692 O O . ILE B 1 225 ? 10.406 -13.438 11.867 1 97.56 225 ILE B O 1
ATOM 3696 N N . LYS B 1 226 ? 12.25 -12.562 10.906 1 96.81 226 LYS B N 1
ATOM 3697 C CA . LYS B 1 226 ? 12.977 -12.234 12.125 1 96.81 226 LYS B CA 1
ATOM 3698 C C . LYS B 1 226 ? 13.484 -10.797 12.094 1 96.81 226 LYS B C 1
ATOM 3700 O O . LYS B 1 226 ? 13.656 -10.219 11.023 1 96.81 226 LYS B O 1
ATOM 3705 N N . ASP B 1 227 ? 13.742 -10.25 13.336 1 95.31 227 ASP B N 1
ATOM 3706 C CA . ASP B 1 227 ? 14.164 -8.859 13.445 1 95.31 227 ASP B CA 1
ATOM 3707 C C . ASP B 1 227 ? 15.414 -8.602 12.609 1 95.31 227 ASP B C 1
ATOM 3709 O O . ASP B 1 227 ? 15.484 -7.617 11.867 1 95.31 227 ASP B O 1
ATOM 3713 N N . ASP B 1 228 ? 16.359 -9.477 12.68 1 95.75 228 ASP B N 1
ATOM 3714 C CA . ASP B 1 228 ? 17.641 -9.273 12 1 95.75 228 ASP B CA 1
ATOM 3715 C C . ASP B 1 228 ? 17.484 -9.398 10.484 1 95.75 228 ASP B C 1
ATOM 3717 O O . ASP B 1 228 ? 18.078 -8.617 9.734 1 95.75 228 ASP B O 1
ATOM 3721 N N . VAL B 1 229 ? 16.672 -10.344 10.031 1 96.75 229 VAL B N 1
ATOM 3722 C CA . VAL B 1 229 ? 16.453 -10.547 8.602 1 96.75 229 VAL B CA 1
ATOM 3723 C C . VAL B 1 229 ? 15.75 -9.328 8.008 1 96.75 229 VAL B C 1
ATOM 3725 O O . VAL B 1 229 ? 16.219 -8.75 7.023 1 96.75 229 VAL B O 1
ATOM 3728 N N . ILE B 1 230 ? 14.633 -8.906 8.664 1 96.38 230 ILE B N 1
ATOM 3729 C CA . ILE B 1 230 ? 13.859 -7.773 8.164 1 96.38 230 ILE B CA 1
ATOM 3730 C C . ILE B 1 230 ? 14.703 -6.504 8.227 1 96.38 230 ILE B C 1
ATOM 3732 O O . ILE B 1 230 ? 14.703 -5.707 7.281 1 96.38 230 ILE B O 1
ATOM 3736 N N . GLY B 1 231 ? 15.414 -6.336 9.328 1 96.06 231 GLY B N 1
ATOM 3737 C CA . GLY B 1 231 ? 16.297 -5.195 9.453 1 96.06 231 GLY B CA 1
ATOM 3738 C C . GLY B 1 231 ? 17.344 -5.125 8.352 1 96.06 231 GLY B C 1
ATOM 3739 O O . GLY B 1 231 ? 17.562 -4.066 7.762 1 96.06 231 GLY B O 1
ATOM 3740 N N . GLU B 1 232 ? 17.953 -6.223 8.094 1 95.12 232 GLU B N 1
ATOM 3741 C CA . GLU B 1 232 ? 19 -6.289 7.078 1 95.12 232 GLU B CA 1
ATOM 3742 C C . GLU B 1 232 ? 18.438 -6.059 5.68 1 95.12 232 GLU B C 1
ATOM 3744 O O . GLU B 1 232 ? 19.016 -5.328 4.879 1 95.12 232 GLU B O 1
ATOM 3749 N N . VAL B 1 233 ? 17.344 -6.648 5.387 1 96.38 233 VAL B N 1
ATOM 3750 C CA . VAL B 1 233 ? 16.781 -6.656 4.047 1 96.38 233 VAL B CA 1
ATOM 3751 C C . VAL B 1 233 ? 16.219 -5.277 3.719 1 96.38 233 VAL B C 1
ATOM 3753 O O . VAL B 1 233 ? 16.391 -4.773 2.607 1 96.38 233 VAL B O 1
ATOM 3756 N N . TYR B 1 234 ? 15.617 -4.621 4.695 1 95.81 234 TYR B N 1
ATOM 3757 C CA . TYR B 1 234 ? 14.922 -3.367 4.426 1 95.81 234 TYR B CA 1
ATOM 3758 C C . TYR B 1 234 ? 15.719 -2.176 4.941 1 95.81 234 TYR B C 1
ATOM 3760 O O . TYR B 1 234 ? 15.453 -1.031 4.57 1 95.81 234 TYR B O 1
ATOM 3768 N N . GLY B 1 235 ? 16.672 -2.41 5.773 1 94.12 235 GLY B N 1
ATOM 3769 C CA . GLY B 1 235 ? 17.422 -1.31 6.352 1 94.12 235 GLY B CA 1
ATOM 3770 C C . GLY B 1 235 ? 16.609 -0.486 7.336 1 94.12 235 GLY B C 1
ATOM 3771 O O . GLY B 1 235 ? 16.703 0.743 7.348 1 94.12 235 GLY B O 1
ATOM 3772 N N . VAL B 1 236 ? 15.766 -1.142 8.086 1 93.5 236 VAL B N 1
ATOM 3773 C CA . VAL B 1 236 ? 14.922 -0.486 9.078 1 93.5 236 VAL B CA 1
ATOM 3774 C C . VAL B 1 236 ? 15.047 -1.207 10.422 1 93.5 236 VAL B C 1
ATOM 3776 O O . VAL B 1 236 ? 15.484 -2.359 10.469 1 93.5 236 VAL B O 1
ATOM 3779 N N . SER B 1 237 ? 14.711 -0.521 11.445 1 92.5 237 SER B N 1
ATOM 3780 C CA . SER B 1 237 ? 14.664 -1.128 12.773 1 92.5 237 SER B CA 1
ATOM 3781 C C . SER B 1 237 ? 13.242 -1.565 13.125 1 92.5 237 SER B C 1
ATOM 3783 O O . SER B 1 237 ? 12.328 -0.74 13.18 1 92.5 237 SER B O 1
ATOM 3785 N N . VAL B 1 238 ? 13.133 -2.914 13.336 1 94.81 238 VAL B N 1
ATOM 3786 C CA . VAL B 1 238 ? 11.812 -3.443 13.641 1 94.81 238 VAL B CA 1
ATOM 3787 C C . VAL B 1 238 ? 11.898 -4.414 14.82 1 94.81 238 VAL B C 1
ATOM 3789 O O . VAL B 1 238 ? 12.984 -4.836 15.203 1 94.81 238 VAL B O 1
ATOM 3792 N N . LYS B 1 239 ? 10.828 -4.66 15.414 1 93.81 239 LYS B N 1
ATOM 3793 C CA . LYS B 1 239 ? 10.641 -5.711 16.406 1 93.81 239 LYS B CA 1
ATOM 3794 C C . LYS B 1 239 ? 9.68 -6.781 15.906 1 93.81 239 LYS B C 1
ATOM 3796 O O . LYS B 1 239 ? 8.578 -6.469 15.438 1 93.81 239 LYS B O 1
ATOM 3801 N N . VAL B 1 240 ? 10.148 -7.984 15.93 1 95.38 240 VAL B N 1
ATOM 3802 C CA . VAL B 1 240 ? 9.305 -9.102 15.5 1 95.38 240 VAL B CA 1
ATOM 3803 C C . VAL B 1 240 ? 8.805 -9.867 16.719 1 95.38 240 VAL B C 1
ATOM 3805 O O . VAL B 1 240 ? 9.594 -10.242 17.594 1 95.38 240 VAL B O 1
ATOM 3808 N N . LEU B 1 241 ? 7.516 -10.086 16.719 1 93 241 LEU B N 1
ATOM 3809 C CA . LEU B 1 241 ? 6.891 -10.781 17.844 1 93 241 LEU B CA 1
ATOM 3810 C C . LEU B 1 241 ? 6.008 -11.922 17.344 1 93 241 LEU B C 1
ATOM 3812 O O . LEU B 1 241 ? 5.539 -11.898 16.219 1 93 241 LEU B O 1
ATOM 3816 N N . GLU B 1 242 ? 5.879 -12.898 18.141 1 90.88 242 GLU B N 1
ATOM 3817 C CA . GLU B 1 242 ? 4.914 -13.969 17.891 1 90.88 242 GLU B CA 1
ATOM 3818 C C . GLU B 1 242 ? 3.658 -13.789 18.734 1 90.88 242 GLU B C 1
ATOM 3820 O O . GLU B 1 242 ? 3.738 -13.648 19.953 1 90.88 242 GLU B O 1
ATOM 3825 N N . VAL B 1 243 ? 2.623 -13.719 18.062 1 85.38 243 VAL B N 1
ATOM 3826 C CA . VAL B 1 243 ? 1.341 -13.516 18.734 1 85.38 243 VAL B CA 1
ATOM 3827 C C . VAL B 1 243 ? 0.315 -14.508 18.203 1 85.38 243 VAL B C 1
ATOM 3829 O O . VAL B 1 243 ? -0.011 -14.492 17.016 1 85.38 243 VAL B O 1
ATOM 3832 N N . ASP B 1 244 ? -0.22 -15.305 19.047 1 82.56 244 ASP B N 1
ATOM 3833 C CA . ASP B 1 244 ? -1.233 -16.297 18.672 1 82.56 244 ASP B CA 1
ATOM 3834 C C . ASP B 1 244 ? -0.773 -17.125 17.484 1 82.56 244 ASP B C 1
ATOM 3836 O O . ASP B 1 244 ? -1.51 -17.281 16.516 1 82.56 244 ASP B O 1
ATOM 3840 N N . GLY B 1 245 ? 0.473 -17.516 17.5 1 84.5 245 GLY B N 1
ATOM 3841 C CA . GLY B 1 245 ? 1.021 -18.406 16.5 1 84.5 245 GLY B CA 1
ATOM 3842 C C . GLY B 1 245 ? 1.373 -17.688 15.203 1 84.5 245 GLY B C 1
ATOM 3843 O O . GLY B 1 245 ? 1.749 -18.328 14.219 1 84.5 245 GLY B O 1
ATOM 3844 N N . ARG B 1 246 ? 1.285 -16.391 15.266 1 89.19 246 ARG B N 1
ATOM 3845 C CA . ARG B 1 246 ? 1.604 -15.594 14.078 1 89.19 246 ARG B CA 1
ATOM 3846 C C . ARG B 1 246 ? 2.754 -14.633 14.359 1 89.19 246 ARG B C 1
ATOM 3848 O O . ARG B 1 246 ? 2.945 -14.195 15.5 1 89.19 246 ARG B O 1
ATOM 3855 N N . VAL B 1 247 ? 3.439 -14.414 13.297 1 93.88 247 VAL B N 1
ATOM 3856 C CA . VAL B 1 247 ? 4.543 -13.469 13.438 1 93.88 247 VAL B CA 1
ATOM 3857 C C . VAL B 1 247 ? 4.09 -12.078 13.008 1 93.88 247 VAL B C 1
ATOM 3859 O O . VAL B 1 247 ? 3.375 -11.922 12.016 1 93.88 247 VAL B O 1
ATOM 3862 N N . VAL B 1 248 ? 4.441 -11.109 13.82 1 93.38 248 VAL B N 1
ATOM 3863 C CA . VAL B 1 248 ? 4.086 -9.719 13.547 1 93.38 248 VAL B CA 1
ATOM 3864 C C . VAL B 1 248 ? 5.34 -8.852 13.562 1 93.38 248 VAL B C 1
ATOM 3866 O O . VAL B 1 248 ? 6.219 -9.023 14.414 1 93.38 248 VAL B O 1
ATOM 3869 N N . VAL B 1 249 ? 5.438 -8.016 12.594 1 94.81 249 VAL B N 1
ATOM 3870 C CA . VAL B 1 249 ? 6.551 -7.082 12.469 1 94.81 249 VAL B CA 1
ATOM 3871 C C . VAL B 1 249 ? 6.09 -5.68 12.859 1 94.81 249 VAL B C 1
ATOM 3873 O O . VAL B 1 249 ? 5.16 -5.137 12.266 1 94.81 249 VAL B O 1
ATOM 3876 N N . LEU B 1 250 ? 6.742 -5.047 13.844 1 92.38 250 LEU B N 1
ATOM 3877 C CA . LEU B 1 250 ? 6.406 -3.711 14.32 1 92.38 250 LEU B CA 1
ATOM 3878 C C . LEU B 1 250 ? 7.609 -2.779 14.219 1 92.38 250 LEU B C 1
ATOM 3880 O O . LEU B 1 250 ? 8.758 -3.221 14.328 1 92.38 250 LEU B O 1
ATOM 3884 N N . PRO B 1 251 ? 7.312 -1.45 13.922 1 88.81 251 PRO B N 1
ATOM 3885 C CA . PRO B 1 251 ? 8.445 -0.521 13.984 1 88.81 251 PRO B CA 1
ATOM 3886 C C . PRO B 1 251 ? 9.07 -0.456 15.375 1 88.81 251 PRO B C 1
ATOM 3888 O O . PRO B 1 251 ? 8.375 -0.624 16.375 1 88.81 251 PRO B O 1
ATOM 3891 N N . HIS B 1 252 ? 10.375 -0.308 15.359 1 83.81 252 HIS B N 1
ATOM 3892 C CA . HIS B 1 252 ? 11.055 -0.164 16.641 1 83.81 252 HIS B CA 1
ATOM 3893 C C . HIS B 1 252 ? 10.891 1.248 17.188 1 83.81 252 HIS B C 1
ATOM 3895 O O . HIS B 1 252 ? 10.883 2.219 16.438 1 83.81 252 HIS B O 1
ATOM 3901 N N . ASP B 1 253 ? 10.5 1.519 18.406 1 67.25 253 ASP B N 1
ATOM 3902 C CA . ASP B 1 253 ? 10.367 2.812 19.062 1 67.25 253 ASP B CA 1
ATOM 3903 C C . ASP B 1 253 ? 11.609 3.678 18.828 1 67.25 253 ASP B C 1
ATOM 3905 O O . ASP B 1 253 ? 12.711 3.158 18.656 1 67.25 253 ASP B O 1
#

Solvent-accessible surface area (backbone atoms only — not comparable to full-atom values): 26398 Å² total; per-residue (Å²): 67,42,36,37,51,51,38,31,38,75,54,93,93,47,49,34,55,55,35,63,53,71,36,44,61,30,30,34,32,27,38,32,35,52,86,85,15,38,58,66,58,50,53,34,34,68,73,55,81,36,82,44,81,56,88,30,38,27,47,70,82,38,62,44,74,77,44,55,67,56,57,39,53,37,42,33,17,70,36,70,63,80,79,77,79,90,64,75,42,36,36,46,58,56,23,41,54,37,42,53,70,78,41,54,98,86,52,74,87,53,71,67,47,53,52,47,34,46,50,41,25,46,74,68,72,46,46,88,45,34,79,38,44,48,78,75,50,52,69,43,54,46,47,51,46,49,50,29,13,29,44,61,44,62,29,53,32,38,38,32,34,35,78,47,68,91,39,45,50,53,37,33,52,52,50,49,52,47,50,46,50,47,17,56,75,70,40,23,15,31,44,30,33,43,49,44,67,47,60,45,37,72,56,32,60,28,36,35,33,32,49,76,20,26,68,79,43,69,35,40,36,79,78,46,67,38,38,66,52,51,22,66,66,51,69,45,66,46,43,56,46,77,54,96,93,35,56,40,72,38,79,49,130,67,43,36,35,51,50,38,33,39,76,56,94,92,46,48,35,56,55,35,64,54,71,35,44,60,29,29,35,30,27,40,33,34,51,86,86,16,38,57,66,58,51,53,34,34,68,75,56,82,36,81,46,81,56,89,29,39,26,48,71,81,39,63,46,74,78,44,55,67,56,57,40,54,37,42,33,18,71,37,69,62,79,79,79,79,89,63,74,43,35,35,45,57,56,23,42,56,38,41,54,69,77,40,54,98,86,52,74,87,51,72,66,46,52,52,46,34,47,49,40,26,46,75,68,72,47,46,88,44,34,77,38,46,50,78,76,50,53,69,42,54,46,48,52,47,50,48,30,14,30,45,62,44,61,29,53,32,38,39,32,35,35,77,48,66,92,40,45,48,51,36,33,51,51,50,49,52,47,50,46,50,46,18,56,75,70,40,23,15,32,43,29,34,44,49,44,67,47,59,45,38,72,57,32,60,29,36,35,32,32,49,73,21,25,65,78,44,68,38,40,36,79,78,44,67,37,38,66,52,52,21,65,66,53,71,47,65,46,42,56,46,78,53,95,92,35,56,42,70,37,78,50,132

InterPro domains:
  IPR003439 ABC transporter-like, ATP-binding domain [PF00005] (17-165)
  IPR003439 ABC transporter-like, ATP-binding domain [PS50893] (2-237)
  IPR003593 AAA+ ATPase domain [SM00382] (25-214)
  IPR017871 ABC transporter-like, conserved site [PS00211] (137-151)
  IPR027417 P-loop containing nucleoside triphosphate hydrolase [G3DSA:3.40.50.300] (1-249)
  IPR027417 P-loop containing nucleoside triphosphate hydrolase [SSF52540] (1-226)
  IPR050153 Metal Ion Import ATP-binding [PTHR42734] (1-246)

Nearest PDB structures (foldseek):
  4g1u-assembly1_D  TM=9.057E-01  e=1.034E-23  Yersinia pestis
  7lb8-assembly1_C  TM=8.980E-01  e=1.294E-19  Escherichia coli K-12
  6xgz-assembly3_E  TM=8.027E-01  e=7.966E-18  Escherichia coli LAU-EC10
  6xgz-assembly2_C  TM=8.098E-01  e=1.951E-17  Escherichia coli LAU-EC10
  6xgz-assembly4_G  TM=8.095E-01  e=1.951E-17  Escherichia coli LAU-EC10

Sequence (506 aa):
MLEVKGLEFSYGEFTISGVTFSVGKGEVAVLLGPNGSGKTTILKAIYGLLKPRARCVYVDGADFHSLPFRRRSQLAGYVPQSHHPPFPYRVIDVVVTGFAPRLGLLQSPGREHYEKALEKLRLLGIERLAERPYTHLSGGQLQLVLIARALVQEPQVLLLDEPTAHLDFRNQLRVLSTVRRLAKASGVAVLMTLHDPNLAAAYSDKIIVVKEGRVVAAGAPRDVIKDDVIGEVYGVSVKVLEVDGRVVVLPHDMLEVKGLEFSYGEFTISGVTFSVGKGEVAVLLGPNGSGKTTILKAIYGLLKPRARCVYVDGADFHSLPFRRRSQLAGYVPQSHHPPFPYRVIDVVVTGFAPRLGLLQSPGREHYEKALEKLRLLGIERLAERPYTHLSGGQLQLVLIARALVQEPQVLLLDEPTAHLDFRNQLRVLSTVRRLAKASGVAVLMTLHDPNLAAAYSDKIIVVKEGRVVAAGAPRDVIKDDVIGEVYGVSVKVLEVDGRVVVLPHD